Protein AF-A0A7Y3L668-F1 (afdb_monomer_lite)

Foldseek 3Di:
DDDPDPPDPPCPWLVVVVVVCVVLVFDWDADPPPAASTQGPQAREGEHEFEAPDLVRLQVRVVVLCVCAPPPPRHLLRGQWYWYHYPFKIFIFGRLNRSDTDHSVDGPDMDTPVCVVVVSVVSNQHRADACLVCVVVQLLVLQDPQAPDSLLLLLCLLQLSADDWDDDQFWIWGPPVVVVSIDTRGDHPSNSVCSVVPPNSHYHYDDSVSSLVCCLQPNLVSHDVVVCVVALDQRDALQLLVVLCVVCVVLCPPQAEEEEQQCQQNSNPVVRPVHNYAYEHLDPSSQSNNVSVPRDHYDNDDLQAPQEQVVRVHDLPGAYEYEEEWHFDQLPDCVCVPPPDVPDDPDSDHDPQLDDRTRVSSVLFSVVRHVHQKYFYKDFPCCQQVQVNVVSQVRDGPVRPDGSQAFKDWDAKEKEWPCVSVPPPPPDFTAIMMRTMIGGHHDDSVNSQADFHFYWYDDDSHIDTPLKTFHNVLFAACVVPDDQFADDPPDDQAEPLLKKWFHHQFLLCLLPPGDMASDGDRRIHHAYPVCLLVSLVSVLCSVALDGDNHRRNHHHTDDCVCVVDPLSSLLSNLLSLLQPLVHQLSNLPRCSRCCNVVVVLVVLVVVLVVPVPSVLRSVLSNCCNPVVDNSNCSCNVVSNVVSVVSVVSSMDGHDDD

Structure (mmCIF, N/CA/C/O backbone):
data_AF-A0A7Y3L668-F1
#
_entry.id   AF-A0A7Y3L668-F1
#
loop_
_atom_site.group_PDB
_atom_site.id
_atom_site.type_symbol
_atom_site.label_atom_id
_atom_site.label_alt_id
_atom_site.label_comp_id
_atom_site.label_asym_id
_atom_site.label_entity_id
_atom_site.label_seq_id
_atom_site.pdbx_PDB_ins_code
_atom_site.Cartn_x
_atom_site.Cartn_y
_atom_site.Cartn_z
_atom_site.occupancy
_atom_site.B_iso_or_equiv
_atom_site.auth_seq_id
_atom_site.auth_comp_id
_atom_site.auth_asym_id
_atom_site.auth_atom_id
_atom_site.pdbx_PDB_model_num
ATOM 1 N N . MET A 1 1 ? -17.632 62.128 70.986 1.00 40.34 1 MET A N 1
ATOM 2 C CA . MET A 1 1 ? -17.653 62.236 69.511 1.00 40.34 1 MET A CA 1
ATOM 3 C C . MET A 1 1 ? -16.310 61.783 68.943 1.00 40.34 1 MET A C 1
ATOM 5 O O . MET A 1 1 ? -15.386 62.577 68.897 1.00 40.34 1 MET A O 1
ATOM 9 N N . ARG A 1 2 ? -16.194 60.508 68.555 1.00 29.31 2 ARG A N 1
ATOM 10 C CA . ARG A 1 2 ? -15.402 60.001 67.417 1.00 29.31 2 ARG A CA 1
ATOM 11 C C . ARG A 1 2 ? -15.772 58.524 67.267 1.00 29.31 2 ARG A C 1
ATOM 13 O O . ARG A 1 2 ? -15.630 57.752 68.203 1.00 29.31 2 ARG A O 1
ATOM 20 N N . LYS A 1 3 ? -16.411 58.232 66.135 1.00 31.59 3 LYS A N 1
ATOM 21 C CA . LYS A 1 3 ? -17.076 56.979 65.770 1.00 31.59 3 LYS A CA 1
ATOM 22 C C . LYS A 1 3 ? -16.099 55.801 65.829 1.00 31.59 3 LYS A C 1
ATOM 24 O O . LYS A 1 3 ? -15.145 55.782 65.057 1.00 31.59 3 LYS A O 1
ATOM 29 N N . GLU A 1 4 ? -16.393 54.809 66.666 1.00 33.19 4 GLU A N 1
ATOM 30 C CA . GLU A 1 4 ? -15.975 53.429 66.420 1.00 33.19 4 GLU A CA 1
ATOM 31 C C . GLU A 1 4 ? -16.649 52.965 65.128 1.00 33.19 4 GLU A C 1
ATOM 33 O O . GLU A 1 4 ? -17.865 52.780 65.048 1.00 33.19 4 GLU A O 1
ATOM 38 N N . ILE A 1 5 ? -15.848 52.858 64.074 1.00 33.53 5 ILE A N 1
ATOM 39 C CA . ILE A 1 5 ? -16.244 52.198 62.840 1.00 33.53 5 ILE A CA 1
ATOM 40 C C . ILE A 1 5 ? -16.217 50.698 63.139 1.00 33.53 5 ILE A C 1
ATOM 42 O O . ILE A 1 5 ? -15.154 50.132 63.386 1.00 33.53 5 ILE A O 1
ATOM 46 N N . ARG A 1 6 ? -17.400 50.072 63.136 1.00 37.38 6 ARG A N 1
ATOM 47 C CA . ARG A 1 6 ? -17.581 48.616 63.108 1.00 37.38 6 ARG A CA 1
ATOM 48 C C . ARG A 1 6 ? -16.683 48.021 62.021 1.00 37.38 6 ARG A C 1
ATOM 50 O O . ARG A 1 6 ? -16.955 48.202 60.836 1.00 37.38 6 ARG A O 1
ATOM 57 N N . LYS A 1 7 ? -15.645 47.291 62.425 1.00 40.12 7 LYS A N 1
ATOM 58 C CA . LYS A 1 7 ? -14.989 46.300 61.571 1.00 40.12 7 LYS A CA 1
ATOM 59 C C . LYS A 1 7 ? -16.013 45.194 61.312 1.00 40.12 7 LYS A C 1
ATOM 61 O O . LYS A 1 7 ? -16.430 44.502 62.234 1.00 40.12 7 LYS A O 1
ATOM 66 N N . THR A 1 8 ? -16.534 45.145 60.095 1.00 48.59 8 THR A N 1
ATOM 67 C CA . THR A 1 8 ? -17.647 44.281 59.693 1.00 48.59 8 THR A CA 1
ATOM 68 C C . THR A 1 8 ? -17.232 42.815 59.565 1.00 48.59 8 THR A C 1
ATOM 70 O O . THR A 1 8 ? -16.149 42.503 59.084 1.00 48.59 8 THR A O 1
ATOM 73 N N . GLU A 1 9 ? -18.164 41.935 59.926 1.00 45.75 9 GLU A N 1
ATOM 74 C CA . GLU A 1 9 ? -18.163 40.461 59.997 1.00 45.75 9 GLU A CA 1
ATOM 75 C C . GLU A 1 9 ? -17.722 39.687 58.727 1.00 45.75 9 GLU A C 1
ATOM 77 O O . GLU A 1 9 ? -17.740 38.458 58.722 1.00 45.75 9 GLU A O 1
ATOM 82 N N . LEU A 1 10 ? -17.269 40.366 57.665 1.00 45.38 10 LEU A N 1
ATOM 83 C CA . LEU A 1 10 ? -16.658 39.757 56.472 1.00 45.38 10 LEU A CA 1
ATOM 84 C C . LEU A 1 10 ? -15.296 39.090 56.781 1.00 45.38 10 LEU A C 1
ATOM 86 O O . LEU A 1 10 ? -14.802 38.274 56.008 1.00 45.38 10 LEU A O 1
ATOM 90 N N . GLU A 1 11 ? -14.674 39.434 57.912 1.00 54.06 11 GLU A N 1
ATOM 91 C CA . GLU A 1 11 ? -13.307 39.022 58.264 1.00 54.06 11 GLU A CA 1
ATOM 92 C C . GLU A 1 11 ? -13.191 37.573 58.798 1.00 54.06 11 GLU A C 1
ATOM 94 O O . GLU A 1 11 ? -12.081 37.051 58.856 1.00 54.06 11 GLU A O 1
ATOM 99 N N . ALA A 1 12 ? -14.288 36.889 59.161 1.00 62.72 12 ALA A N 1
ATOM 100 C CA . ALA A 1 12 ? -14.212 35.636 59.936 1.00 62.72 12 ALA A CA 1
ATOM 101 C C . ALA A 1 12 ? -13.842 34.371 59.128 1.00 62.72 12 ALA A C 1
ATOM 103 O O . ALA A 1 12 ? -13.099 33.534 59.637 1.00 62.72 12 ALA A O 1
ATOM 104 N N . THR A 1 13 ? -14.315 34.228 57.882 1.00 66.56 13 THR A N 1
ATOM 105 C CA . THR A 1 13 ? -14.017 33.055 57.022 1.00 66.56 13 THR A CA 1
ATOM 106 C C . THR A 1 13 ? -13.084 33.426 55.871 1.00 66.5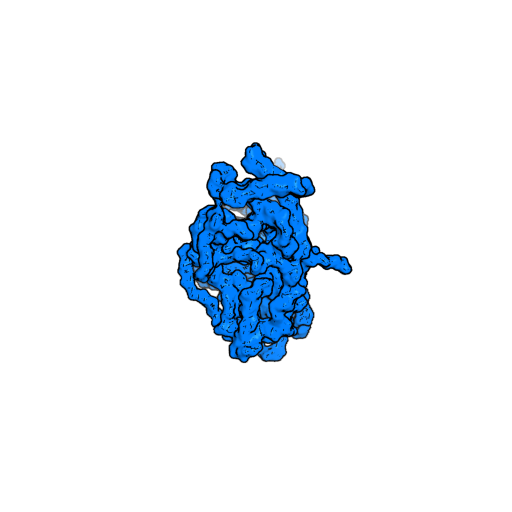6 13 THR A C 1
ATOM 108 O O . THR A 1 13 ? -12.107 32.735 55.597 1.00 66.56 13 THR A O 1
ATOM 111 N N . HIS A 1 14 ? -13.343 34.557 55.224 1.00 82.50 14 HIS A N 1
ATOM 112 C CA . HIS A 1 14 ? -12.657 34.985 54.011 1.00 82.50 14 HIS A CA 1
ATOM 113 C C . HIS A 1 14 ? -11.168 35.322 54.229 1.00 82.50 14 HIS A C 1
ATOM 115 O O . HIS A 1 14 ? -10.299 34.788 53.541 1.00 82.50 14 HIS A O 1
ATOM 121 N N . VAL A 1 15 ? -10.840 36.148 55.233 1.00 82.50 15 VAL A N 1
ATOM 122 C CA . VAL A 1 15 ? -9.448 36.562 55.513 1.00 82.50 15 VAL A CA 1
ATOM 123 C C . VAL A 1 15 ? -8.549 35.379 55.914 1.00 82.50 15 VAL A C 1
ATOM 125 O O . VAL A 1 15 ? -7.454 35.265 55.354 1.00 82.50 15 VAL A O 1
ATOM 128 N N . PRO A 1 16 ? -8.977 34.454 56.801 1.00 86.44 16 PRO A N 1
ATOM 129 C CA . PRO A 1 16 ? -8.192 33.258 57.104 1.00 86.44 16 PRO A CA 1
ATOM 130 C C . PRO A 1 16 ? -7.898 32.380 55.884 1.00 86.44 16 PRO A C 1
ATOM 132 O O . PRO A 1 16 ? -6.815 31.800 55.797 1.00 86.44 16 PRO A O 1
ATOM 135 N N . TRP A 1 17 ? -8.837 32.277 54.939 1.00 87.81 17 TRP A N 1
ATOM 136 C CA . TRP A 1 17 ? -8.641 31.484 53.726 1.00 87.81 17 TRP A CA 1
ATOM 137 C C . TRP A 1 17 ? -7.720 32.163 52.716 1.00 87.81 17 TRP A C 1
ATOM 139 O O . TRP A 1 17 ? -6.848 31.482 52.183 1.00 87.81 17 TRP A O 1
ATOM 149 N N . ALA A 1 18 ? -7.800 33.484 52.545 1.00 88.31 18 ALA A N 1
ATOM 150 C CA . ALA A 1 18 ? -6.839 34.233 51.731 1.00 88.31 18 ALA A CA 1
ATOM 151 C C . ALA A 1 18 ? -5.394 34.017 52.226 1.00 88.31 18 ALA A C 1
ATOM 153 O O . ALA A 1 18 ? -4.536 33.552 51.476 1.00 88.31 18 ALA A O 1
ATOM 154 N N . GLN A 1 19 ? -5.154 34.220 53.529 1.00 89.25 19 GLN A N 1
ATOM 155 C CA . GLN A 1 19 ? -3.843 33.987 54.155 1.00 89.25 19 GLN A CA 1
ATOM 156 C C . GLN A 1 19 ? -3.379 32.533 54.019 1.00 89.25 19 GLN A C 1
ATOM 158 O O . GLN A 1 19 ? -2.182 32.250 53.916 1.00 89.25 19 GLN A O 1
ATOM 163 N N . ARG A 1 20 ? -4.317 31.580 54.044 1.00 87.00 20 ARG A N 1
ATOM 164 C CA . ARG A 1 20 ? -3.990 30.163 53.896 1.00 87.00 20 ARG A CA 1
ATOM 165 C C . ARG A 1 20 ? -3.575 29.823 52.471 1.00 87.00 20 ARG A C 1
ATOM 167 O O . ARG A 1 20 ? -2.590 29.108 52.315 1.00 87.00 20 ARG A O 1
ATOM 174 N N . LEU A 1 21 ? -4.306 30.306 51.468 1.00 88.88 21 LEU A N 1
ATOM 175 C CA . LEU A 1 21 ? -3.970 30.095 50.060 1.00 88.88 21 LEU A CA 1
ATOM 176 C C . LEU A 1 21 ? -2.590 30.687 49.740 1.00 88.88 21 LEU A C 1
ATOM 178 O O . LEU A 1 21 ? -1.770 29.999 49.134 1.00 88.88 21 LEU A O 1
ATOM 182 N N . GLU A 1 22 ? -2.289 31.885 50.255 1.00 90.50 22 GLU A N 1
ATOM 183 C CA . GLU A 1 22 ? -0.957 32.502 50.159 1.00 90.50 22 GLU A CA 1
ATOM 184 C C . GLU A 1 22 ? 0.125 31.637 50.815 1.00 90.50 22 GLU A C 1
ATOM 186 O O . GLU A 1 22 ? 1.122 31.298 50.181 1.00 90.50 22 GLU A O 1
ATOM 191 N N . LYS A 1 23 ? -0.086 31.208 52.068 1.00 91.62 23 LYS A N 1
ATOM 192 C CA . LYS A 1 23 ? 0.866 30.359 52.806 1.00 91.62 23 LYS A CA 1
ATOM 193 C C . LYS A 1 23 ? 1.160 29.035 52.095 1.00 91.62 23 LYS A C 1
ATOM 195 O O . LYS A 1 23 ? 2.248 28.483 52.237 1.00 91.62 23 LYS A O 1
ATOM 200 N N . GLU A 1 24 ? 0.180 28.503 51.378 1.00 89.62 24 GLU A N 1
ATOM 201 C CA . GLU A 1 24 ? 0.265 27.229 50.664 1.00 89.62 24 GLU A CA 1
ATOM 202 C C . GLU A 1 24 ? 0.720 27.385 49.205 1.00 89.62 24 GLU A C 1
ATOM 204 O O . GLU A 1 24 ? 0.751 26.388 48.478 1.00 89.62 24 GLU A O 1
ATOM 209 N N . ASN A 1 25 ? 1.098 28.601 48.786 1.00 88.25 25 ASN A N 1
ATOM 210 C CA . ASN A 1 25 ? 1.493 28.953 47.420 1.00 88.25 25 ASN A CA 1
ATOM 211 C C . ASN A 1 25 ? 0.443 28.571 46.361 1.00 88.25 25 ASN A C 1
ATOM 213 O O . ASN A 1 25 ? 0.792 28.157 45.255 1.00 88.25 25 ASN A O 1
ATOM 217 N N . ILE A 1 26 ? -0.847 28.691 46.685 1.00 86.62 26 ILE A N 1
ATOM 218 C CA . ILE A 1 26 ? -1.928 28.535 45.707 1.00 86.62 26 ILE A CA 1
ATOM 219 C C . ILE A 1 26 ? -2.214 29.923 45.133 1.00 86.62 26 ILE A C 1
ATOM 221 O O . ILE A 1 26 ? -2.653 30.792 45.883 1.00 86.62 26 ILE A O 1
ATOM 225 N N . PRO A 1 27 ? -1.964 30.176 43.839 1.00 86.12 27 PRO A N 1
ATOM 226 C CA . PRO A 1 27 ? -2.181 31.494 43.266 1.00 86.12 27 PRO A CA 1
ATOM 227 C C . PRO A 1 27 ? -3.681 31.724 43.029 1.00 86.12 27 PRO A C 1
ATOM 229 O O . PRO A 1 27 ? -4.381 30.862 42.493 1.00 86.12 27 PRO A O 1
ATOM 232 N N . PHE A 1 28 ? -4.185 32.889 43.432 1.00 90.88 28 PHE A N 1
ATOM 233 C CA . PHE A 1 28 ? -5.591 33.261 43.278 1.00 90.88 28 PHE A CA 1
ATOM 234 C C . PHE A 1 28 ? -5.753 34.751 42.967 1.00 90.88 28 PHE A C 1
ATOM 236 O O . PHE A 1 28 ? -4.825 35.548 43.113 1.00 90.88 28 PHE A O 1
ATOM 243 N N . LYS A 1 29 ? -6.951 35.127 42.527 1.00 89.06 29 LYS A N 1
ATOM 244 C CA . LYS A 1 29 ? -7.398 36.511 42.366 1.00 89.06 29 LYS A CA 1
ATOM 245 C C . LYS A 1 29 ? -8.716 36.717 43.114 1.00 89.06 29 LYS A C 1
ATOM 247 O O . LYS A 1 29 ? -9.490 35.775 43.266 1.00 89.06 29 LYS A O 1
ATOM 252 N N . MET A 1 30 ? -8.957 37.951 43.549 1.00 86.06 30 MET A N 1
ATOM 253 C CA . MET A 1 30 ? -10.147 38.363 44.299 1.00 86.06 30 MET A CA 1
ATOM 254 C C . MET A 1 30 ? -10.753 39.609 43.650 1.00 86.06 30 MET A C 1
ATOM 256 O O . MET A 1 30 ? -10.010 40.460 43.157 1.00 86.06 30 MET A O 1
ATOM 260 N N . TRP A 1 31 ? -12.080 39.745 43.683 1.00 74.44 31 TRP A N 1
ATOM 261 C CA . TRP A 1 31 ? -12.793 40.875 43.057 1.00 74.44 31 TRP A CA 1
ATOM 262 C C . TRP A 1 31 ? -13.761 41.611 43.989 1.00 74.44 31 TRP A C 1
ATOM 264 O O . TRP A 1 31 ? -14.533 42.458 43.534 1.00 74.44 31 TRP A O 1
ATOM 274 N N . GLY A 1 32 ? -13.715 41.332 45.295 1.00 70.44 32 GLY A N 1
ATOM 275 C CA . GLY A 1 32 ? -14.657 41.912 46.253 1.00 70.44 32 GLY A CA 1
ATOM 276 C C . GLY A 1 32 ? -16.108 41.631 45.847 1.00 70.44 32 GLY A C 1
ATOM 277 O O . GLY A 1 32 ? -16.405 40.582 45.289 1.00 70.44 32 GLY A O 1
ATOM 278 N N . SER A 1 33 ? -17.011 42.594 46.049 1.00 66.88 33 SER A N 1
ATOM 279 C CA . SER A 1 33 ? -18.445 42.432 45.747 1.00 66.88 33 SER A CA 1
ATOM 280 C C . SER A 1 33 ? -18.788 42.255 44.258 1.00 66.88 33 SER A C 1
ATOM 282 O O . SER A 1 33 ? -19.947 42.010 43.934 1.00 66.88 33 SER A O 1
ATOM 284 N N . ALA A 1 34 ? -17.817 42.407 43.352 1.00 67.94 34 ALA A N 1
ATOM 285 C CA . ALA A 1 34 ? -18.013 42.364 41.903 1.00 67.94 34 ALA A CA 1
ATOM 286 C C . ALA A 1 34 ? -17.614 41.026 41.247 1.00 67.94 34 ALA A C 1
ATOM 288 O O . ALA A 1 34 ? -17.743 40.891 40.031 1.00 67.94 34 ALA A O 1
ATOM 289 N N . GLY A 1 35 ? -17.126 40.043 42.007 1.00 79.94 35 GLY A N 1
ATOM 290 C CA . GLY A 1 35 ? -16.742 38.729 41.482 1.00 79.94 35 GLY A CA 1
ATOM 291 C C . GLY A 1 35 ? -16.766 37.655 42.569 1.00 79.94 35 GLY A C 1
ATOM 292 O O . GLY A 1 35 ? -17.370 37.890 43.615 1.00 79.94 35 GLY A O 1
ATOM 293 N N . PRO A 1 36 ? -16.209 36.460 42.318 1.00 88.56 36 PRO A N 1
ATOM 294 C CA . PRO A 1 36 ? -16.091 35.440 43.353 1.00 88.56 36 PRO A CA 1
ATOM 295 C C . PRO A 1 36 ? -15.068 35.853 44.416 1.00 88.56 36 PRO A C 1
ATOM 297 O O . PRO A 1 36 ? -14.141 36.624 44.132 1.00 88.56 36 PRO A O 1
ATOM 300 N N . ASP A 1 37 ? -15.209 35.288 45.615 1.00 90.56 37 ASP A N 1
ATOM 301 C CA . ASP A 1 37 ? -14.248 35.496 46.703 1.00 90.56 37 ASP A CA 1
ATOM 302 C C . ASP A 1 37 ? -12.840 35.048 46.291 1.00 90.56 37 ASP A C 1
ATOM 304 O O . ASP A 1 37 ? -11.870 35.784 46.484 1.00 90.56 37 ASP A O 1
ATOM 308 N N . PHE A 1 38 ? -12.728 33.882 45.640 1.00 92.25 38 PHE A N 1
ATOM 309 C CA . PHE A 1 38 ? -11.466 33.405 45.075 1.00 92.25 38 PHE A CA 1
ATOM 310 C C . PHE A 1 38 ? -11.650 32.782 43.686 1.00 92.25 38 PHE A C 1
ATOM 312 O O . PHE A 1 38 ? -12.413 31.834 43.514 1.00 92.25 38 PHE A O 1
ATOM 319 N N . LEU A 1 39 ? -10.872 33.254 42.708 1.00 90.19 39 LEU A N 1
ATOM 320 C CA . LEU A 1 39 ? -10.572 32.514 41.478 1.00 90.19 39 LEU A CA 1
ATOM 321 C C . LEU A 1 39 ? -9.154 31.966 41.583 1.00 90.19 39 LEU A C 1
ATOM 323 O O . LEU A 1 39 ? -8.195 32.741 41.607 1.00 90.19 39 LEU A O 1
ATOM 327 N N . LEU A 1 40 ? -9.006 30.650 41.615 1.00 89.25 40 LEU A N 1
ATOM 328 C CA . LEU A 1 40 ? -7.700 30.008 41.638 1.00 89.25 40 LEU A CA 1
ATOM 329 C C . LEU A 1 40 ? -7.086 30.056 40.239 1.00 89.25 40 LEU A C 1
ATOM 331 O O . LEU A 1 40 ? -7.664 29.554 39.284 1.00 89.25 40 LEU A O 1
ATOM 335 N N . THR A 1 41 ? -5.914 30.662 40.074 1.00 81.88 41 THR A N 1
ATOM 336 C CA . THR A 1 41 ? -5.322 30.863 38.738 1.00 81.88 41 THR A CA 1
ATOM 337 C C . THR A 1 41 ? -4.491 29.676 38.259 1.00 81.88 41 THR A C 1
ATOM 339 O O . THR A 1 41 ? -4.157 29.606 37.081 1.00 81.88 41 THR A O 1
ATOM 342 N N . ASN A 1 42 ? -4.175 28.724 39.141 1.00 73.19 42 ASN A N 1
ATOM 343 C CA . ASN A 1 42 ? -3.493 27.476 38.790 1.00 73.19 42 ASN A CA 1
ATOM 344 C C . ASN A 1 42 ? -4.413 26.455 38.101 1.00 73.19 42 ASN A C 1
ATOM 346 O O . ASN A 1 42 ? -3.915 25.589 37.386 1.00 73.19 42 ASN A O 1
ATOM 350 N N . ASN A 1 43 ? -5.726 26.523 38.333 1.00 74.81 43 ASN A N 1
ATOM 351 C CA . ASN A 1 43 ? -6.694 25.586 37.755 1.00 74.81 43 ASN A CA 1
ATOM 352 C C . ASN A 1 43 ? -8.033 26.230 37.346 1.00 74.81 43 ASN A C 1
ATOM 354 O O . ASN A 1 43 ? -8.910 25.550 36.832 1.00 74.81 43 ASN A O 1
ATOM 358 N N . GLY A 1 44 ? -8.219 27.535 37.520 1.00 81.81 44 GLY A N 1
ATOM 359 C CA . GLY A 1 44 ? -9.455 28.223 37.134 1.00 81.81 44 GLY A CA 1
ATOM 360 C C . GLY A 1 44 ? -10.657 27.904 38.026 1.00 81.81 44 GLY A C 1
ATOM 361 O O . GLY A 1 44 ? -11.777 28.255 37.667 1.00 81.81 44 GLY A O 1
ATOM 362 N N . ALA A 1 45 ? -10.465 27.235 39.168 1.00 88.56 45 ALA A N 1
ATOM 363 C CA . ALA A 1 45 ? -11.558 26.931 40.084 1.00 88.56 45 ALA A CA 1
ATOM 364 C C . ALA A 1 45 ? -12.098 28.190 40.772 1.00 88.56 45 ALA A C 1
ATOM 366 O O . ALA A 1 45 ? -11.343 29.109 41.101 1.00 88.56 45 ALA A O 1
ATOM 367 N N . ILE A 1 46 ? -13.405 28.198 41.037 1.00 92.44 46 ILE A N 1
ATOM 368 C CA . ILE A 1 46 ? -14.107 29.328 41.654 1.00 92.44 46 ILE A CA 1
ATOM 369 C C . ILE A 1 46 ? -14.572 28.933 43.053 1.00 92.44 46 ILE A C 1
ATOM 371 O O . ILE A 1 46 ? -15.251 27.919 43.212 1.00 92.44 46 ILE A O 1
ATOM 375 N N . LEU A 1 47 ? -14.235 29.734 44.063 1.00 93.75 47 LEU A N 1
ATOM 376 C CA . LEU A 1 47 ? -14.624 29.506 45.451 1.00 93.75 47 LEU A CA 1
ATOM 377 C C . LEU A 1 47 ? -15.375 30.715 46.016 1.00 93.75 47 LEU A C 1
ATOM 379 O O . LEU A 1 47 ? -14.981 31.860 45.795 1.00 93.75 47 LEU A O 1
ATOM 383 N N . GLU A 1 48 ? -16.411 30.435 46.801 1.00 93.75 48 GLU A N 1
ATOM 384 C CA . GLU A 1 48 ? -17.198 31.418 47.548 1.00 93.75 48 GLU A CA 1
ATOM 385 C C . GLU A 1 48 ? -17.175 31.060 49.041 1.00 93.75 48 GLU A C 1
ATOM 387 O O . GLU A 1 48 ? -17.267 29.890 49.414 1.00 93.75 48 GLU A O 1
ATOM 392 N N . THR A 1 49 ? -17.061 32.044 49.922 1.00 92.00 49 THR A N 1
ATOM 393 C CA . THR A 1 49 ? -17.079 31.852 51.373 1.00 92.00 49 THR A CA 1
ATOM 394 C C . THR A 1 49 ? -18.410 32.286 51.965 1.00 92.00 49 THR A C 1
ATOM 396 O O . THR A 1 49 ? -19.069 33.212 51.493 1.00 92.00 49 THR A O 1
ATOM 399 N N . LYS A 1 50 ? -18.840 31.602 53.025 1.00 91.12 50 LYS A N 1
ATOM 400 C CA . LYS A 1 50 ? -20.059 31.927 53.764 1.00 91.12 50 LYS A CA 1
ATOM 401 C C . LYS A 1 50 ? -19.799 31.988 55.263 1.00 91.12 50 LYS A C 1
ATOM 403 O O . LYS A 1 50 ? -18.815 31.463 55.786 1.00 91.12 50 LYS A O 1
ATOM 408 N N . ARG A 1 51 ? -20.684 32.715 55.944 1.00 84.56 51 ARG A N 1
ATOM 409 C CA . ARG A 1 51 ? -20.546 33.102 57.357 1.00 84.56 51 ARG A CA 1
ATOM 410 C C . ARG A 1 51 ? -21.085 32.071 58.346 1.00 84.56 51 ARG A C 1
ATOM 412 O O . ARG A 1 51 ? -20.778 32.151 59.527 1.00 84.56 51 ARG A O 1
ATOM 419 N N . ASP A 1 52 ? -21.908 31.147 57.871 1.00 83.88 52 ASP A N 1
ATOM 420 C CA . ASP A 1 52 ? -22.558 30.128 58.680 1.00 83.88 52 ASP A CA 1
ATOM 421 C C . ASP A 1 52 ? -22.656 28.817 57.893 1.00 83.88 52 ASP A C 1
ATOM 423 O O . ASP A 1 52 ? -22.492 28.791 56.671 1.00 83.88 52 ASP A O 1
ATOM 427 N N . ASP A 1 53 ? -22.886 27.726 58.616 1.00 84.69 53 ASP A N 1
ATOM 428 C CA . ASP A 1 53 ? -22.936 26.369 58.069 1.00 84.69 53 ASP A CA 1
ATOM 429 C C . ASP A 1 53 ? -24.351 25.953 57.642 1.00 84.69 53 ASP A C 1
ATOM 431 O O . ASP A 1 53 ? -24.619 24.771 57.417 1.00 84.69 53 ASP A O 1
ATOM 435 N N . SER A 1 54 ? -25.296 26.897 57.556 1.00 88.38 54 SER A N 1
ATOM 436 C CA . SER A 1 54 ? -26.662 26.552 57.181 1.00 88.38 54 SER A CA 1
ATOM 437 C C . SER A 1 54 ? -26.716 26.048 55.739 1.00 88.38 54 SER A C 1
ATOM 439 O O . SER A 1 54 ? -26.063 26.577 54.835 1.00 88.38 54 SER A O 1
ATOM 441 N N . ALA A 1 55 ? -27.585 25.068 55.482 1.00 87.44 55 ALA A N 1
ATOM 442 C CA . ALA A 1 55 ? -27.849 24.598 54.121 1.00 87.44 55 ALA A CA 1
ATOM 443 C C . ALA A 1 55 ? -28.296 25.742 53.186 1.00 87.44 55 ALA A C 1
ATOM 445 O O . ALA A 1 55 ? -28.052 25.702 51.980 1.00 87.44 55 ALA A O 1
ATOM 446 N N . SER A 1 56 ? -28.920 26.789 53.743 1.00 89.94 56 SER A N 1
ATOM 447 C CA . SER A 1 56 ? -29.283 27.999 53.005 1.00 89.94 56 SER A CA 1
ATOM 448 C C . SER A 1 56 ? -28.057 28.802 52.567 1.00 89.94 56 SER A C 1
ATOM 450 O O . SER A 1 56 ? -28.029 29.282 51.436 1.00 89.94 56 SER A O 1
ATOM 452 N N . ALA A 1 57 ? -27.040 28.938 53.421 1.00 88.25 57 ALA A N 1
ATOM 453 C CA . ALA A 1 57 ? -25.807 29.642 53.087 1.00 88.25 57 ALA A CA 1
ATOM 454 C C . ALA A 1 57 ? -25.006 28.902 52.010 1.00 88.25 57 ALA A C 1
ATOM 456 O O . ALA A 1 57 ? -24.596 29.519 51.026 1.00 88.25 57 ALA A O 1
ATOM 457 N N . VAL A 1 58 ? -24.875 27.577 52.135 1.00 90.44 58 VAL A N 1
ATOM 458 C CA . VAL A 1 58 ? -24.221 26.729 51.123 1.00 90.44 58 VAL A CA 1
ATOM 459 C C . VAL A 1 58 ? -24.932 26.848 49.772 1.00 90.44 58 VAL A C 1
ATOM 461 O O . VAL A 1 58 ? -24.296 27.118 48.752 1.00 90.44 58 VAL A O 1
ATOM 464 N N . LYS A 1 59 ? -26.269 26.749 49.771 1.00 93.81 59 LYS A N 1
ATOM 465 C CA . LYS A 1 59 ? -27.094 26.934 48.569 1.00 93.81 59 LYS A CA 1
ATOM 466 C C . LYS A 1 59 ? -26.917 28.324 47.954 1.00 93.81 59 LYS A C 1
ATOM 468 O O . LYS A 1 59 ? -26.829 28.424 46.734 1.00 93.81 59 LYS A O 1
ATOM 473 N N . SER A 1 60 ? -26.869 29.377 48.772 1.00 93.25 60 SER A N 1
ATOM 474 C CA . SER A 1 60 ? -26.649 30.749 48.294 1.00 93.25 60 SER A CA 1
ATOM 475 C C . SER A 1 60 ? -25.304 30.876 47.590 1.00 93.25 60 SER A C 1
ATOM 477 O O . SER A 1 60 ? -25.262 31.353 46.466 1.00 93.25 60 SER A O 1
ATOM 479 N N . GLY A 1 61 ? -24.221 30.375 48.196 1.00 91.94 61 GLY A N 1
ATOM 480 C CA . GLY A 1 61 ? -22.884 30.442 47.594 1.00 91.94 61 GLY A CA 1
ATOM 481 C C . GLY A 1 61 ? -22.799 29.709 46.263 1.00 91.94 61 GLY A C 1
ATOM 482 O O . GLY A 1 61 ? -22.277 30.248 45.294 1.00 91.94 61 GLY A O 1
ATOM 483 N N . PHE A 1 62 ? -23.399 28.524 46.184 1.00 93.69 62 PHE A N 1
ATOM 484 C CA . PHE A 1 62 ? -23.483 27.767 44.941 1.00 93.69 62 PHE A CA 1
ATOM 485 C C . PHE A 1 62 ? -24.213 28.550 43.835 1.00 93.69 62 PHE A C 1
ATOM 487 O O . PHE A 1 62 ? -23.708 28.683 42.721 1.00 93.69 62 PHE A O 1
ATOM 494 N N . LEU A 1 63 ? -25.391 29.105 44.143 1.00 92.94 63 LEU A N 1
ATOM 495 C CA . LEU A 1 63 ? -26.191 29.857 43.170 1.00 92.94 63 LEU A CA 1
ATOM 496 C C . LEU A 1 63 ? -25.538 31.183 42.772 1.00 92.94 63 LEU A C 1
ATOM 498 O O . LEU A 1 63 ? -25.628 31.572 41.611 1.00 92.94 63 LEU A O 1
ATOM 502 N N . GLU A 1 64 ? -24.860 31.858 43.699 1.00 91.56 64 GLU A N 1
ATOM 503 C CA . GLU A 1 64 ? -24.095 33.072 43.414 1.00 91.56 64 GLU A CA 1
ATOM 504 C C . GLU A 1 64 ? -22.957 32.794 42.432 1.00 91.56 64 GLU A C 1
ATOM 506 O O . GLU A 1 64 ? -22.720 33.598 41.532 1.00 91.56 64 GLU A O 1
ATOM 511 N N . ILE A 1 65 ? -22.253 31.664 42.563 1.00 92.38 65 ILE A N 1
ATOM 512 C CA . ILE A 1 65 ? -21.239 31.265 41.581 1.00 92.38 65 ILE A CA 1
ATOM 513 C C . ILE A 1 65 ? -21.902 31.062 40.216 1.00 92.38 65 ILE A C 1
ATOM 515 O O . ILE A 1 65 ? -21.497 31.712 39.258 1.00 92.38 65 ILE A O 1
ATOM 519 N N . LEU A 1 66 ? -22.964 30.253 40.119 1.00 90.81 66 LEU A N 1
ATOM 520 C CA . LEU A 1 66 ? -23.621 29.960 38.835 1.00 90.81 66 LEU A CA 1
ATOM 521 C C . LEU A 1 66 ? -24.254 31.179 38.154 1.00 90.81 66 LEU A C 1
ATOM 523 O O . LEU A 1 66 ? -24.263 31.254 36.923 1.00 90.81 66 LEU A O 1
ATOM 527 N N . ALA A 1 67 ? -24.739 32.152 38.927 1.00 89.69 67 ALA A N 1
ATOM 528 C CA . ALA A 1 67 ? -25.279 33.410 38.412 1.00 89.69 67 ALA A CA 1
ATOM 529 C C . ALA A 1 67 ? -24.254 34.229 37.602 1.00 89.69 67 ALA A C 1
ATOM 531 O O . ALA A 1 67 ? -24.644 35.151 36.890 1.00 89.69 67 ALA A O 1
ATOM 532 N N . ARG A 1 68 ? -22.962 33.882 37.678 1.00 87.06 68 ARG A N 1
ATOM 533 C CA . ARG A 1 68 ? -21.864 34.513 36.930 1.00 87.06 68 ARG A CA 1
ATOM 534 C C . ARG A 1 68 ? -21.594 33.852 35.566 1.00 87.06 68 ARG A C 1
ATOM 536 O O . ARG A 1 68 ? -20.613 34.191 34.910 1.00 87.06 68 ARG A O 1
ATOM 543 N N . SER A 1 69 ? -22.456 32.931 35.127 1.00 86.38 69 SER A N 1
ATOM 544 C CA . SER A 1 69 ? -22.392 32.328 33.786 1.00 86.38 69 SER A CA 1
ATOM 545 C C . SER A 1 69 ? -22.400 33.400 32.689 1.00 86.38 69 SER A C 1
ATOM 547 O O . SER A 1 69 ? -23.271 34.269 32.676 1.00 86.38 69 SER A O 1
ATOM 549 N N . GLY A 1 70 ? -21.463 33.319 31.745 1.00 79.75 70 GLY A N 1
ATOM 550 C CA . GLY A 1 70 ? -21.265 34.285 30.664 1.00 79.75 70 GLY A CA 1
ATOM 551 C C . GLY A 1 70 ? -20.304 35.442 30.972 1.00 79.75 70 GLY A C 1
ATOM 552 O O . GLY A 1 70 ? -20.077 36.267 30.085 1.00 79.75 70 GLY A O 1
ATOM 553 N N . ASP A 1 71 ? -19.727 35.544 32.179 1.00 82.56 71 ASP A N 1
ATOM 554 C CA . ASP A 1 71 ? -18.679 36.540 32.456 1.00 82.56 71 ASP A CA 1
ATOM 555 C C . ASP A 1 71 ? -17.354 36.119 31.804 1.00 82.56 71 ASP A C 1
ATOM 557 O O . ASP A 1 71 ? -16.766 35.098 32.154 1.00 82.56 71 ASP A O 1
ATOM 561 N N . ALA A 1 72 ? -16.833 36.951 30.900 1.00 78.31 72 ALA A N 1
ATOM 562 C CA . ALA A 1 72 ? -15.609 36.677 30.143 1.00 78.31 72 ALA A CA 1
ATOM 563 C C . ALA A 1 72 ? -14.338 36.485 31.001 1.00 78.31 72 ALA A C 1
ATOM 565 O O . ALA A 1 72 ? -13.286 36.134 30.468 1.00 78.31 72 ALA A O 1
ATOM 566 N N . ARG A 1 73 ? -14.386 36.774 32.307 1.00 78.81 73 ARG A N 1
ATOM 567 C CA . ARG A 1 73 ? -13.230 36.699 33.213 1.00 78.81 73 ARG A CA 1
ATOM 568 C C . ARG A 1 73 ? -13.259 35.483 34.137 1.00 78.81 73 ARG A C 1
ATOM 570 O O . ARG A 1 73 ? -12.194 35.098 34.615 1.00 78.81 73 ARG A O 1
ATOM 577 N N . PHE A 1 74 ? -14.438 34.944 34.447 1.00 81.75 74 PHE A N 1
ATOM 578 C CA . PHE A 1 74 ? -14.617 33.873 35.435 1.00 81.75 74 PHE A CA 1
ATOM 579 C C . PHE A 1 74 ? -15.944 33.118 35.246 1.00 81.75 74 PHE A C 1
ATOM 581 O O . PHE A 1 74 ? -16.689 32.921 36.204 1.00 81.75 74 PHE A O 1
ATOM 588 N N . ASP A 1 75 ? -16.246 32.692 34.016 1.00 86.06 75 ASP A N 1
ATOM 589 C CA . ASP A 1 75 ? -17.429 31.873 33.740 1.00 86.06 75 ASP A CA 1
ATOM 590 C C . ASP A 1 75 ? -17.329 30.521 34.482 1.00 86.06 75 ASP A C 1
ATOM 592 O O . ASP A 1 75 ? -16.393 29.751 34.241 1.00 86.06 75 ASP A O 1
ATOM 596 N N . PRO A 1 76 ? -18.284 30.186 35.371 1.00 85.81 76 PRO A N 1
ATOM 597 C CA . PRO A 1 76 ? -18.338 28.878 36.014 1.00 85.81 76 PRO A CA 1
ATOM 598 C C . PRO A 1 76 ? -18.308 27.709 35.030 1.00 85.81 76 PRO A C 1
ATOM 600 O O . PRO A 1 76 ? -17.790 26.653 35.381 1.00 85.81 76 PRO A O 1
ATOM 603 N N . LYS A 1 77 ? -18.816 27.871 33.801 1.00 81.56 77 LYS A N 1
ATOM 604 C CA . LYS A 1 77 ? -18.798 26.811 32.781 1.00 81.56 77 LYS A CA 1
ATOM 605 C C . LYS A 1 77 ? -17.394 26.374 32.384 1.00 81.56 77 LYS A C 1
ATOM 607 O O . LYS A 1 77 ? -17.222 25.217 32.006 1.00 81.56 77 LYS A O 1
ATOM 612 N N . ASP A 1 78 ? -16.421 27.270 32.511 1.00 79.00 78 ASP A N 1
ATOM 613 C CA . ASP A 1 78 ? -15.021 27.015 32.179 1.00 79.00 78 ASP A CA 1
ATOM 614 C C . ASP A 1 78 ? -14.220 26.534 33.401 1.00 79.00 78 ASP A C 1
ATOM 616 O O . ASP A 1 78 ? -13.094 26.049 33.271 1.00 79.00 78 ASP A O 1
ATOM 620 N N . ALA A 1 79 ? -14.793 26.640 34.604 1.00 82.38 79 ALA A N 1
ATOM 621 C CA . ALA A 1 79 ? -14.153 26.185 35.827 1.00 82.38 79 ALA A CA 1
ATOM 622 C C . ALA A 1 79 ? -14.212 24.648 35.927 1.00 82.38 79 ALA A C 1
ATOM 624 O O . ALA A 1 79 ? -15.282 24.063 35.743 1.00 82.38 79 ALA A O 1
ATOM 625 N N . PRO A 1 80 ? -13.112 23.957 36.288 1.00 77.50 80 PRO A N 1
ATOM 626 C CA . PRO A 1 80 ? -13.109 22.497 36.453 1.00 77.50 80 PRO A CA 1
ATOM 627 C C . PRO A 1 80 ? -13.948 22.041 37.655 1.00 77.50 80 PRO A C 1
ATOM 629 O O . PRO A 1 80 ? -14.423 20.907 37.712 1.00 77.50 80 PRO A O 1
ATOM 632 N N . PHE A 1 81 ? -14.101 22.914 38.647 1.00 87.75 81 PHE A N 1
ATOM 633 C CA . PHE A 1 81 ? -14.978 22.741 39.790 1.00 87.75 81 PHE A CA 1
ATOM 634 C C . PHE A 1 81 ? -15.288 24.103 40.413 1.00 87.75 81 PHE A C 1
ATOM 636 O O . PHE A 1 81 ? -14.520 25.062 40.276 1.00 87.75 81 PHE A O 1
ATOM 643 N N . ILE A 1 82 ? -16.394 24.154 41.143 1.00 92.94 82 ILE A N 1
ATOM 644 C CA . ILE A 1 82 ? -16.765 25.276 41.999 1.00 92.94 82 ILE A CA 1
ATOM 645 C C . ILE A 1 82 ? -16.822 24.810 43.449 1.00 92.94 82 ILE A C 1
ATOM 647 O O . ILE A 1 82 ? -17.034 23.624 43.719 1.00 92.94 82 ILE A O 1
ATOM 651 N N . GLY A 1 83 ? -16.631 25.726 44.391 1.00 93.38 83 GLY A N 1
ATOM 652 C CA . GLY A 1 83 ? -16.653 25.383 45.802 1.00 93.38 83 GLY A CA 1
ATOM 653 C C . GLY A 1 83 ? -17.248 26.449 46.701 1.00 93.38 83 GLY A C 1
ATOM 654 O O . GLY A 1 83 ? -17.177 27.641 46.421 1.00 93.38 83 GLY A O 1
ATOM 655 N N . VAL A 1 84 ? -17.820 25.997 47.813 1.00 94.31 84 VAL A N 1
ATOM 656 C CA . VAL A 1 84 ? -18.325 26.865 48.876 1.00 94.31 84 VAL A CA 1
ATOM 657 C C . VAL A 1 84 ? -17.628 26.505 50.177 1.00 94.31 84 VAL A C 1
ATOM 659 O O . VAL A 1 84 ? -17.541 25.335 50.538 1.00 94.31 84 VAL A O 1
ATOM 662 N N . ILE A 1 85 ? -17.123 27.505 50.887 1.00 92.56 85 ILE A N 1
ATOM 663 C CA . ILE A 1 85 ? -16.392 27.337 52.141 1.00 92.56 85 ILE A CA 1
ATOM 664 C C . ILE A 1 85 ? -17.192 27.977 53.271 1.00 92.56 85 ILE A C 1
ATOM 666 O O . ILE A 1 85 ? -17.504 29.165 53.227 1.00 92.56 85 ILE A O 1
ATOM 670 N N . THR A 1 86 ? -17.490 27.208 54.308 1.00 89.75 86 THR A N 1
ATOM 671 C CA . THR A 1 86 ? -18.197 27.656 55.510 1.00 89.75 86 THR A CA 1
ATOM 672 C C . THR A 1 86 ? -17.278 27.547 56.738 1.00 89.75 86 THR A C 1
ATOM 674 O O . THR A 1 86 ? -16.153 27.043 56.621 1.00 89.75 86 THR A O 1
ATOM 677 N N . PRO A 1 87 ? -17.688 28.037 57.924 1.00 87.12 87 PRO A N 1
ATOM 678 C CA . PRO A 1 87 ? -16.863 27.941 59.126 1.00 87.12 87 PRO A CA 1
ATOM 679 C C . PRO A 1 87 ? -16.457 26.512 59.510 1.00 87.12 87 PRO A C 1
ATOM 681 O O . PRO A 1 87 ? -15.340 26.334 59.996 1.00 87.12 87 PRO A O 1
ATOM 684 N N . SER A 1 88 ? -17.313 25.507 59.286 1.00 83.06 88 SER A N 1
ATOM 685 C CA . SER A 1 88 ? -17.033 24.109 59.649 1.00 83.06 88 SER A CA 1
ATOM 686 C C . SER A 1 88 ? -16.906 23.132 58.475 1.00 83.06 88 SER A C 1
ATOM 688 O O . SER A 1 88 ? -16.552 21.975 58.694 1.00 83.06 88 SER A O 1
ATOM 690 N N . SER A 1 89 ? -17.106 23.551 57.223 1.00 87.19 89 SER A N 1
ATOM 691 C CA . SER A 1 89 ? -17.032 22.641 56.070 1.00 87.19 89 SER A CA 1
ATOM 692 C C . SER A 1 89 ? -16.561 23.317 54.780 1.00 87.19 89 SER A C 1
ATOM 694 O O . SER A 1 89 ? -16.622 24.534 54.621 1.00 87.19 89 SER A O 1
ATOM 696 N N . MET A 1 90 ? -16.083 22.513 53.832 1.00 91.06 90 MET A N 1
ATOM 697 C CA . MET A 1 90 ? -15.752 22.931 52.468 1.00 91.06 90 MET A CA 1
ATOM 698 C C . MET A 1 90 ? -16.435 21.991 51.476 1.00 91.06 90 MET A C 1
ATOM 700 O O . MET A 1 90 ? -16.276 20.776 51.552 1.00 91.06 90 MET A O 1
ATOM 704 N N . TYR A 1 91 ? -17.175 22.556 50.533 1.00 91.12 91 TYR A N 1
ATOM 705 C CA . TYR A 1 91 ? -18.023 21.843 49.584 1.00 91.12 91 TYR A CA 1
ATOM 706 C C . TYR A 1 91 ? -17.498 22.052 48.167 1.00 91.12 91 TYR A C 1
ATOM 708 O O . TYR A 1 91 ? -17.159 23.179 47.814 1.00 91.12 91 TYR A O 1
ATOM 716 N N . ILE A 1 92 ? -17.440 20.996 47.358 1.00 90.88 92 ILE A N 1
ATOM 717 C CA . ILE A 1 92 ? -16.974 21.023 45.967 1.00 90.88 92 ILE A CA 1
ATOM 718 C C . ILE A 1 92 ? -18.018 20.383 45.055 1.00 90.88 92 ILE A C 1
ATOM 720 O O . ILE A 1 92 ? -18.485 19.275 45.321 1.00 90.88 92 ILE A O 1
ATOM 724 N N . TRP A 1 93 ? -18.287 21.045 43.932 1.00 90.50 93 TRP A N 1
ATOM 725 C CA . TRP A 1 93 ? -19.029 20.507 42.797 1.00 90.50 93 TRP A CA 1
ATOM 726 C C . TRP A 1 93 ? -18.129 20.508 41.572 1.00 90.50 93 TRP A C 1
ATOM 728 O O . TRP A 1 93 ? -17.568 21.541 41.204 1.00 90.50 93 TRP A O 1
ATOM 738 N N . LYS A 1 94 ? -17.967 19.351 40.946 1.00 84.38 94 LYS A N 1
ATOM 739 C CA . LYS A 1 94 ? -17.124 19.180 39.767 1.00 84.38 94 LYS A CA 1
ATOM 740 C C . LYS A 1 94 ? -17.914 19.524 38.515 1.00 84.38 94 LYS A C 1
ATOM 742 O O . LYS A 1 94 ? -19.092 19.201 38.408 1.00 84.38 94 LYS A O 1
ATOM 747 N N . ASN A 1 95 ? -17.236 20.152 37.566 1.00 78.88 95 ASN A N 1
ATOM 748 C CA . ASN A 1 95 ? -17.757 20.314 36.222 1.00 78.88 95 ASN A CA 1
ATOM 749 C C . ASN A 1 95 ? -17.514 19.010 35.464 1.00 78.88 95 ASN A C 1
ATOM 751 O O . ASN A 1 95 ? -16.393 18.498 35.445 1.00 78.88 95 ASN A O 1
ATOM 755 N N . ASP A 1 96 ? -18.549 18.464 34.840 1.00 65.38 96 ASP A N 1
ATOM 756 C CA . ASP A 1 96 ? -18.434 17.266 34.007 1.00 65.38 96 ASP A CA 1
ATOM 757 C C . ASP A 1 96 ? -17.993 17.576 32.565 1.00 65.38 96 ASP A C 1
ATOM 759 O O . ASP A 1 96 ? -18.026 16.701 31.703 1.00 65.38 96 ASP A O 1
ATOM 763 N N . GLY A 1 97 ? -17.564 18.815 32.306 1.00 60.25 97 GLY A N 1
ATOM 764 C CA . GLY A 1 97 ? -17.144 19.299 30.993 1.00 60.25 97 GLY A CA 1
ATOM 765 C C . GLY A 1 97 ? -18.296 19.838 30.145 1.00 60.25 97 GLY A C 1
ATOM 766 O O . GLY A 1 97 ? -18.055 20.345 29.052 1.00 60.25 97 GLY A O 1
ATOM 767 N N . THR A 1 98 ? -19.539 19.772 30.636 1.00 63.25 98 THR A N 1
ATOM 768 C CA . THR A 1 98 ? -20.715 20.341 29.957 1.00 63.25 98 THR A CA 1
ATOM 769 C C . THR A 1 98 ? -21.070 21.747 30.448 1.00 63.25 98 THR A C 1
ATOM 771 O O . THR A 1 98 ? -22.052 22.333 29.986 1.00 63.25 98 THR A O 1
ATOM 774 N N . GLY A 1 99 ? -20.317 22.281 31.416 1.00 66.12 99 GLY A N 1
ATOM 775 C CA . GLY A 1 99 ? -20.630 23.538 32.093 1.00 66.12 99 GLY A CA 1
ATOM 776 C C . GLY A 1 99 ? -21.812 23.433 33.061 1.00 66.12 99 GLY A C 1
ATOM 777 O O . GLY A 1 99 ? -22.339 24.459 33.492 1.00 66.12 99 GLY A O 1
ATOM 778 N N . HIS A 1 100 ? -22.248 22.212 33.390 1.00 76.06 100 HIS A N 1
ATOM 779 C CA . HIS A 1 100 ? -23.300 21.952 34.365 1.00 76.06 100 HIS A CA 1
ATOM 780 C C . HIS A 1 100 ? -22.691 21.459 35.676 1.00 76.06 100 HIS A C 1
ATOM 782 O O . HIS A 1 100 ? -21.833 20.580 35.705 1.00 76.06 100 HIS A O 1
ATOM 788 N N . PHE A 1 101 ? -23.194 22.014 36.772 1.00 80.31 101 PHE A N 1
ATOM 789 C CA . PHE A 1 101 ? -22.890 21.579 38.128 1.00 80.31 101 PHE A CA 1
ATOM 790 C C . PHE A 1 101 ? -24.156 20.960 38.714 1.00 80.31 101 PHE A C 1
ATOM 792 O O . PHE A 1 101 ? -25.261 21.367 38.351 1.00 80.31 101 PHE A O 1
ATOM 799 N N . GLY A 1 102 ? -23.999 19.947 39.568 1.00 79.50 102 GLY A N 1
ATOM 800 C CA . GLY A 1 102 ? -25.114 19.210 40.165 1.00 79.50 102 GLY A CA 1
ATOM 801 C C . GLY A 1 102 ? -26.029 20.062 41.056 1.00 79.50 102 GLY A C 1
ATOM 802 O O . GLY A 1 102 ? -26.126 21.280 40.949 1.00 79.50 102 GLY A O 1
ATOM 803 N N . SER A 1 103 ? -26.742 19.420 41.976 1.00 83.88 103 SER A N 1
ATOM 804 C CA . SER A 1 103 ? -27.629 20.152 42.884 1.00 83.88 103 SER A CA 1
ATOM 805 C C . SER A 1 103 ? -26.844 20.830 44.023 1.00 83.88 103 SER A C 1
ATOM 807 O O . SER A 1 103 ? -25.950 20.196 44.590 1.00 83.88 103 SER A O 1
ATOM 809 N N . PRO A 1 104 ? -27.221 22.048 44.470 1.00 85.44 104 PRO A N 1
ATOM 810 C CA . PRO A 1 104 ? -26.630 22.686 45.652 1.00 85.44 104 PRO A CA 1
ATOM 811 C C . PRO A 1 104 ? -26.778 21.869 46.946 1.00 85.44 104 PRO A C 1
ATOM 813 O O . PRO A 1 104 ? -26.089 22.146 47.920 1.00 85.44 104 PRO A O 1
ATOM 816 N N . GLN A 1 105 ? -27.685 20.886 46.991 1.00 82.81 105 GLN A N 1
ATOM 817 C CA . GLN A 1 105 ? -27.847 19.982 48.138 1.00 82.81 105 GLN A CA 1
ATOM 818 C C . GLN A 1 105 ? -26.966 18.723 48.058 1.00 82.81 105 GLN A C 1
ATOM 820 O O . GLN A 1 105 ? -26.928 17.956 49.014 1.00 82.81 105 GLN A O 1
ATOM 825 N N . ALA A 1 106 ? -26.291 18.492 46.931 1.00 83.69 106 ALA A N 1
ATOM 826 C CA . ALA A 1 106 ? -25.522 17.282 46.659 1.00 83.69 106 ALA A CA 1
ATOM 827 C C . ALA A 1 106 ? -24.120 17.645 46.128 1.00 83.69 106 ALA A C 1
ATOM 829 O O . ALA A 1 106 ? -23.892 17.567 44.920 1.00 83.69 106 ALA A O 1
ATOM 830 N N . PRO A 1 107 ? -23.198 18.096 47.000 1.00 84.56 107 PRO A N 1
ATOM 831 C CA . PRO A 1 107 ? -21.797 18.301 46.635 1.00 84.56 107 PRO A CA 1
ATOM 832 C C . PRO A 1 107 ? -21.143 16.976 46.224 1.00 84.56 107 PRO A C 1
ATOM 834 O O . PRO A 1 107 ? -21.395 15.936 46.832 1.00 84.56 107 PRO A O 1
ATOM 837 N N . ASP A 1 108 ? -20.263 17.018 45.225 1.00 76.50 108 ASP A N 1
ATOM 838 C CA . ASP A 1 108 ? -19.477 15.851 44.803 1.00 76.50 108 ASP A CA 1
ATOM 839 C C . ASP A 1 108 ? -18.434 15.462 45.854 1.00 76.50 108 ASP A C 1
ATOM 841 O O . ASP A 1 108 ? -18.067 14.292 45.980 1.00 76.50 108 ASP A O 1
ATOM 845 N N . ILE A 1 109 ? -17.912 16.455 46.582 1.00 81.00 109 ILE A N 1
ATOM 846 C CA . ILE A 1 109 ? -16.991 16.255 47.700 1.00 81.00 109 ILE A CA 1
ATOM 847 C C . ILE A 1 109 ? -17.328 17.256 48.805 1.00 81.00 109 ILE A C 1
ATOM 849 O O . ILE A 1 109 ? -17.486 18.448 48.544 1.00 81.00 109 ILE A O 1
ATOM 853 N N . GLN A 1 110 ? -17.371 16.778 50.044 1.00 86.44 110 GLN A N 1
ATOM 854 C CA . GLN A 1 110 ? -17.422 17.609 51.240 1.00 86.44 110 GLN A CA 1
ATOM 855 C C . GLN A 1 110 ? -16.232 17.257 52.133 1.00 86.44 110 GLN A C 1
ATOM 857 O O . GLN A 1 110 ? -15.957 16.082 52.359 1.00 86.44 110 GLN A O 1
ATOM 862 N N . PHE A 1 111 ? -15.543 18.281 52.621 1.00 77.56 111 PHE A N 1
ATOM 863 C CA . PHE A 1 111 ? -14.467 18.176 53.597 1.00 77.56 111 PHE A CA 1
ATOM 864 C C . PHE A 1 111 ? -14.899 18.850 54.894 1.00 77.56 111 PHE A C 1
ATOM 866 O O . PHE A 1 111 ? -15.464 19.949 54.866 1.00 77.56 111 PHE A O 1
ATOM 873 N N . ASP A 1 112 ? -14.572 18.242 56.026 1.00 83.00 112 ASP A N 1
ATOM 874 C CA . ASP A 1 112 ? -14.681 18.908 57.321 1.00 83.00 112 ASP A CA 1
ATOM 875 C C . ASP A 1 112 ? -13.562 19.953 57.478 1.00 83.00 112 ASP A C 1
ATOM 877 O O . ASP A 1 112 ? -12.470 19.835 56.913 1.00 83.00 112 ASP A O 1
ATOM 881 N N . ILE A 1 113 ? -13.792 20.997 58.269 1.00 78.31 113 ILE A N 1
ATOM 882 C CA . ILE A 1 113 ? -12.790 22.036 58.538 1.00 78.31 113 ILE A CA 1
ATOM 883 C C . ILE A 1 113 ? -11.498 21.503 59.182 1.00 78.31 113 ILE A C 1
ATOM 885 O O . ILE A 1 113 ? -10.437 22.122 59.052 1.00 78.31 113 ILE A O 1
ATOM 889 N N . SER A 1 114 ? -11.547 20.357 59.857 1.00 74.31 114 SER A N 1
ATOM 890 C CA . SER A 1 114 ? -10.375 19.630 60.355 1.00 74.31 114 SER A CA 1
ATOM 891 C C . SER A 1 114 ? -9.533 19.011 59.228 1.00 74.31 114 SER A C 1
ATOM 893 O O . SER A 1 114 ? -8.322 18.839 59.379 1.00 74.31 114 SER A O 1
ATOM 895 N N . GLU A 1 115 ? -10.115 18.788 58.048 1.00 75.62 115 GLU A N 1
ATOM 896 C CA . GLU A 1 115 ? -9.477 18.198 56.864 1.00 75.62 115 GLU A CA 1
ATOM 897 C C . GLU A 1 115 ? -8.853 19.241 55.923 1.00 75.62 115 GLU A C 1
ATOM 899 O O . GLU A 1 115 ? -8.458 18.925 54.799 1.00 75.62 115 GLU A O 1
ATOM 904 N N . LYS A 1 116 ? -8.672 20.485 56.390 1.00 79.06 116 LYS A N 1
ATOM 905 C CA . LYS A 1 116 ? -8.064 21.609 55.645 1.00 79.06 116 LYS A CA 1
ATOM 906 C C . LYS A 1 116 ? -6.849 21.241 54.797 1.00 79.06 116 LYS A C 1
ATOM 908 O O . LYS A 1 116 ? -6.694 21.753 53.693 1.00 79.06 116 LYS A O 1
ATOM 913 N N . LYS A 1 117 ? -5.962 20.380 55.305 1.00 79.00 117 LYS A N 1
ATOM 914 C CA . LYS A 1 117 ? -4.760 19.956 54.571 1.00 79.00 117 LYS A CA 1
ATOM 915 C C . LYS A 1 117 ? -5.113 19.169 53.303 1.00 79.00 117 LYS A C 1
ATOM 917 O O . LYS A 1 117 ? -4.493 19.386 52.270 1.00 79.00 117 LYS A O 1
ATOM 922 N N . GLN A 1 118 ? -6.109 18.288 53.375 1.00 72.44 118 GLN A N 1
ATOM 923 C CA . GLN A 1 118 ? -6.575 17.498 52.234 1.00 72.44 118 GLN A CA 1
ATOM 924 C C . GLN A 1 118 ? -7.279 18.382 51.202 1.00 72.44 118 GLN A C 1
ATOM 926 O O . GLN A 1 118 ? -7.047 18.230 50.005 1.00 72.44 118 GLN A O 1
ATOM 931 N N . PHE A 1 119 ? -8.067 19.353 51.669 1.00 80.31 119 PHE A N 1
ATOM 932 C CA . PHE A 1 119 ? -8.700 20.341 50.801 1.00 80.31 119 PHE A CA 1
ATOM 933 C C . PHE A 1 119 ? -7.669 21.192 50.047 1.00 80.31 119 PHE A C 1
ATOM 935 O O . PHE A 1 119 ? -7.741 21.324 48.833 1.00 80.31 119 PHE A O 1
ATOM 942 N N . VAL A 1 120 ? -6.643 21.704 50.730 1.00 84.56 120 VAL A N 1
ATOM 943 C CA . VAL A 1 120 ? -5.551 22.462 50.092 1.00 84.56 120 VAL A CA 1
ATOM 944 C C . VAL A 1 120 ? -4.805 21.618 49.052 1.00 84.56 120 VAL A C 1
ATOM 946 O O . VAL A 1 120 ? -4.532 22.101 47.956 1.00 84.56 120 VAL A O 1
ATOM 949 N N . GLU A 1 121 ? -4.498 20.355 49.354 1.00 80.25 121 GLU A N 1
ATOM 950 C CA . GLU A 1 121 ? -3.899 19.431 48.377 1.00 80.25 121 GLU A CA 1
ATOM 951 C C . GLU A 1 121 ? -4.818 19.184 47.171 1.00 80.25 121 GLU A C 1
ATOM 953 O O . GLU A 1 121 ? -4.346 19.048 46.043 1.00 80.25 121 GLU A O 1
ATOM 958 N N . TYR A 1 122 ? -6.136 19.172 47.379 1.00 80.44 122 TYR A N 1
ATOM 959 C CA . TYR A 1 122 ? -7.110 19.103 46.293 1.00 80.44 122 TYR A CA 1
ATOM 960 C C . TYR A 1 122 ? -7.055 20.354 45.401 1.00 80.44 122 TYR A C 1
ATOM 962 O O . TYR A 1 122 ? -6.990 20.225 44.180 1.00 80.44 122 TYR A O 1
ATOM 970 N N . LEU A 1 123 ? -6.985 21.552 45.991 1.00 82.19 123 LEU A N 1
ATOM 971 C CA . LEU A 1 123 ? -6.890 22.822 45.257 1.00 82.19 123 LEU A CA 1
ATOM 972 C C . LEU A 1 123 ? -5.580 22.986 44.464 1.00 82.19 123 LEU A C 1
ATOM 974 O O . LEU A 1 123 ? -5.540 23.747 43.499 1.00 82.19 123 LEU A O 1
ATOM 978 N N . LYS A 1 124 ? -4.505 22.280 44.839 1.00 79.75 124 LYS A N 1
ATOM 979 C CA . LYS A 1 124 ? -3.216 22.298 44.119 1.00 79.75 124 LYS A CA 1
ATOM 980 C C . LYS A 1 124 ? -3.229 21.485 42.820 1.00 79.75 124 LYS A C 1
ATOM 982 O O . LYS A 1 124 ? -2.284 21.588 42.039 1.00 79.75 124 LYS A O 1
ATOM 987 N N . ARG A 1 125 ? -4.266 20.678 42.570 1.00 71.31 125 ARG A N 1
ATOM 988 C CA . ARG A 1 125 ? -4.340 19.830 41.372 1.00 71.31 125 ARG A CA 1
ATOM 989 C C . ARG A 1 125 ? -4.520 20.695 40.113 1.00 71.31 125 ARG A C 1
ATOM 991 O O . ARG A 1 125 ? -5.389 21.571 40.121 1.00 71.31 125 ARG A O 1
ATOM 998 N N . PRO A 1 126 ? -3.729 20.472 39.046 1.00 63.06 126 PRO A N 1
ATOM 999 C CA . PRO A 1 126 ? -3.968 21.109 37.755 1.00 63.06 126 PRO A CA 1
ATOM 1000 C C . PRO A 1 126 ? -5.300 20.628 37.169 1.00 63.06 126 PRO A C 1
ATOM 1002 O O . PRO A 1 126 ? -5.718 19.495 37.423 1.00 63.06 126 PRO A O 1
ATOM 1005 N N . SER A 1 127 ? -5.958 21.478 36.381 1.00 63.50 127 SER A N 1
ATOM 1006 C CA . SER A 1 127 ? -7.158 21.076 35.640 1.00 63.50 127 SER A CA 1
ATOM 1007 C C . SER A 1 127 ? -6.820 19.961 34.655 1.00 63.50 127 SER A C 1
ATOM 1009 O O . SER A 1 127 ? -5.786 20.050 33.984 1.00 63.50 127 SER A O 1
ATOM 1011 N N . PRO A 1 128 ? -7.659 18.918 34.546 1.00 67.38 128 PRO A N 1
ATOM 1012 C CA . PRO A 1 128 ? -7.468 17.912 33.519 1.00 67.38 128 PRO A CA 1
ATOM 1013 C C . PRO A 1 128 ? -7.601 18.562 32.135 1.00 67.38 128 PRO A C 1
ATOM 1015 O O . PRO A 1 128 ? -8.543 19.305 31.871 1.00 67.38 128 PRO A O 1
ATOM 1018 N N . LEU A 1 129 ? -6.639 18.283 31.261 1.00 76.31 129 LEU A N 1
ATOM 1019 C CA . LEU A 1 129 ? -6.651 18.648 29.850 1.00 76.31 129 LEU A CA 1
ATOM 1020 C C . LEU A 1 129 ? -7.759 17.879 29.116 1.00 76.31 129 LEU A C 1
ATOM 1022 O O . LEU A 1 129 ? -8.083 16.744 29.475 1.00 76.31 129 LEU A O 1
ATOM 1026 N N . ILE A 1 130 ? -8.311 18.459 28.052 1.00 80.12 130 ILE A N 1
ATOM 1027 C CA . ILE A 1 130 ? -9.262 17.754 27.185 1.00 80.12 130 ILE A CA 1
ATOM 1028 C C . ILE A 1 130 ? -8.485 16.780 26.296 1.00 80.12 130 ILE A C 1
ATOM 1030 O O . ILE A 1 130 ? -7.691 17.196 25.457 1.00 80.12 130 ILE A O 1
ATOM 1034 N N . LEU A 1 131 ? -8.694 15.478 26.487 1.00 84.19 131 LEU A N 1
ATOM 1035 C CA . LEU A 1 131 ? -7.960 14.415 25.801 1.00 84.19 131 LEU A CA 1
ATOM 1036 C C . LEU A 1 131 ? -8.038 14.543 24.283 1.00 84.19 131 LEU A C 1
ATOM 1038 O O . LEU A 1 131 ? -7.031 14.351 23.611 1.00 84.19 131 LEU A O 1
ATOM 1042 N N . ASP A 1 132 ? -9.223 14.863 23.774 1.00 85.19 132 ASP A N 1
ATOM 1043 C CA . ASP A 1 132 ? -9.563 15.011 22.362 1.00 85.19 132 ASP A CA 1
ATOM 1044 C C . ASP A 1 132 ? -8.545 15.888 21.618 1.00 85.19 132 ASP A C 1
ATOM 1046 O O . ASP A 1 132 ? -8.077 15.530 20.538 1.00 85.19 132 ASP A O 1
ATOM 1050 N N . ASP A 1 133 ? -8.131 16.990 22.250 1.00 82.31 133 ASP A N 1
ATOM 1051 C CA . ASP A 1 133 ? -7.223 17.988 21.680 1.00 82.31 133 ASP A CA 1
ATOM 1052 C C . ASP A 1 133 ? -5.738 17.554 21.774 1.00 82.31 133 ASP A C 1
ATOM 1054 O O . ASP A 1 133 ? -4.850 18.196 21.212 1.00 82.31 133 ASP A O 1
ATOM 1058 N N . HIS A 1 134 ? -5.456 16.437 22.459 1.00 85.06 134 HIS A N 1
ATOM 1059 C CA . HIS A 1 134 ? -4.115 15.925 22.770 1.00 85.06 134 HIS A CA 1
ATOM 1060 C C . HIS A 1 134 ? -3.901 14.448 22.381 1.00 85.06 134 HIS A C 1
ATOM 1062 O O . HIS A 1 134 ? -2.902 13.837 22.774 1.00 85.06 134 HIS A O 1
ATOM 1068 N N . LEU A 1 135 ? -4.807 13.849 21.600 1.00 88.12 135 LEU A N 1
ATOM 1069 C CA . LEU A 1 135 ? -4.777 12.416 21.282 1.00 88.12 135 LEU A CA 1
ATOM 1070 C C . LEU A 1 135 ? -3.470 11.964 20.614 1.00 88.12 135 LEU A C 1
ATOM 1072 O O . LEU A 1 135 ? -2.938 10.913 20.970 1.00 88.12 135 LEU A O 1
ATOM 1076 N N . ASP A 1 136 ? -2.917 12.749 19.686 1.00 85.38 136 ASP A N 1
ATOM 1077 C CA . ASP A 1 136 ? -1.650 12.414 19.018 1.00 85.38 136 ASP A CA 1
ATOM 1078 C C . ASP A 1 136 ? -0.481 12.330 20.018 1.00 85.38 136 ASP A C 1
ATOM 1080 O O . ASP A 1 136 ? 0.344 11.415 19.942 1.00 85.38 136 ASP A O 1
ATOM 1084 N N . ASP A 1 137 ? -0.420 13.245 20.987 1.00 86.69 137 ASP A N 1
ATOM 1085 C CA . ASP A 1 137 ? 0.640 13.275 21.999 1.00 86.69 137 ASP A CA 1
ATOM 1086 C C . ASP A 1 137 ? 0.476 12.156 23.026 1.00 86.69 137 ASP A C 1
ATOM 1088 O O . ASP A 1 137 ? 1.457 11.510 23.407 1.00 86.69 137 ASP A O 1
ATOM 1092 N N . VAL A 1 138 ? -0.763 11.850 23.415 1.00 89.81 138 VAL A N 1
ATOM 1093 C CA . VAL A 1 138 ? -1.065 10.718 24.297 1.00 89.81 138 VAL A CA 1
ATOM 1094 C C . VAL A 1 138 ? -0.718 9.390 23.626 1.00 89.81 138 VAL A C 1
ATOM 1096 O O . VAL A 1 138 ? -0.103 8.531 24.257 1.00 89.81 138 VAL A O 1
ATOM 1099 N N . LEU A 1 139 ? -1.021 9.217 22.337 1.00 88.44 139 LEU A N 1
ATOM 1100 C CA . LEU A 1 139 ? -0.629 8.013 21.601 1.00 88.44 139 LEU A CA 1
ATOM 1101 C C . LEU A 1 139 ? 0.896 7.885 21.487 1.00 88.44 139 LEU A C 1
ATOM 1103 O O . LEU A 1 139 ? 1.429 6.797 21.713 1.00 88.44 139 LEU A O 1
ATOM 1107 N N . ARG A 1 140 ? 1.624 8.981 21.224 1.00 86.88 140 ARG A N 1
ATOM 1108 C CA . ARG A 1 140 ? 3.101 8.983 21.265 1.00 86.88 140 ARG A CA 1
ATOM 1109 C C . ARG A 1 140 ? 3.635 8.591 22.640 1.00 86.88 140 ARG A C 1
ATOM 1111 O O . ARG A 1 140 ? 4.597 7.831 22.714 1.00 86.88 140 ARG A O 1
ATOM 1118 N N . LEU A 1 141 ? 3.018 9.078 23.714 1.00 88.81 141 LEU A N 1
ATOM 1119 C CA . LEU A 1 141 ? 3.406 8.761 25.088 1.00 88.81 141 LEU A CA 1
ATOM 1120 C C . LEU A 1 141 ? 3.186 7.277 25.415 1.00 88.81 141 LEU A C 1
ATOM 1122 O O . LEU A 1 141 ? 4.081 6.629 25.958 1.00 88.81 141 LEU A O 1
ATOM 1126 N N . ILE A 1 142 ? 2.027 6.727 25.044 1.00 89.38 142 ILE A N 1
ATOM 1127 C CA . ILE A 1 142 ? 1.672 5.317 25.262 1.00 89.38 142 ILE A CA 1
ATOM 1128 C C . ILE A 1 142 ? 2.584 4.371 24.469 1.00 89.38 142 ILE A C 1
ATOM 1130 O O . ILE A 1 142 ? 2.897 3.278 24.935 1.00 89.38 142 ILE A O 1
ATOM 1134 N N . TYR A 1 143 ? 3.033 4.771 23.281 1.00 80.81 143 TYR A N 1
ATOM 1135 C CA . TYR A 1 143 ? 3.937 3.957 22.465 1.00 80.81 143 TYR A CA 1
ATOM 1136 C C . TYR A 1 143 ? 5.422 4.262 22.651 1.00 80.81 143 TYR A C 1
ATOM 1138 O O . TYR A 1 143 ? 6.275 3.552 22.108 1.00 80.81 143 TYR A O 1
ATOM 1146 N N . GLY A 1 144 ? 5.740 5.288 23.435 1.00 78.94 144 GLY A N 1
ATOM 1147 C CA . GLY A 1 144 ? 7.095 5.596 23.849 1.00 78.94 144 GLY A CA 1
ATOM 1148 C C . GLY A 1 144 ? 7.659 4.530 24.788 1.00 78.94 144 GLY A C 1
ATOM 1149 O O . GLY A 1 144 ? 6.935 3.758 25.412 1.00 78.94 144 GLY A O 1
ATOM 1150 N N . GLN A 1 145 ? 8.984 4.523 24.950 1.00 75.88 145 GLN A N 1
ATOM 1151 C CA . GLN A 1 145 ? 9.681 3.556 25.814 1.00 75.88 145 GLN A CA 1
ATOM 1152 C C . GLN A 1 145 ? 9.290 3.638 27.302 1.00 75.88 145 GLN A C 1
ATOM 1154 O O . GLN A 1 145 ? 9.669 2.772 28.083 1.00 75.88 145 GLN A O 1
ATOM 1159 N N . GLN A 1 146 ? 8.561 4.681 27.704 1.00 82.06 146 GLN A N 1
ATOM 1160 C CA . GLN A 1 146 ? 8.186 4.936 29.093 1.00 82.06 146 GLN A CA 1
ATOM 1161 C C . GLN A 1 146 ? 6.892 4.231 29.521 1.00 82.06 146 GLN A C 1
ATOM 1163 O O . GLN A 1 146 ? 6.641 4.148 30.722 1.00 82.06 146 GLN A O 1
ATOM 1168 N N . CYS A 1 147 ? 6.072 3.741 28.583 1.00 88.06 147 CYS A N 1
ATOM 1169 C CA . CYS A 1 147 ? 4.823 3.053 28.905 1.00 88.06 147 CYS A CA 1
ATOM 1170 C C . CYS A 1 147 ? 5.076 1.556 29.167 1.00 88.06 147 CYS A C 1
ATOM 1172 O O . CYS A 1 147 ? 5.499 0.850 28.247 1.00 88.06 147 CYS A O 1
ATOM 1174 N N . PRO A 1 148 ? 4.811 1.040 30.385 1.00 90.56 148 PRO A N 1
ATOM 1175 C CA . PRO A 1 148 ? 5.068 -0.367 30.707 1.00 90.56 148 PRO A CA 1
ATOM 1176 C C . PRO A 1 148 ? 4.123 -1.338 29.987 1.00 90.56 148 PRO A C 1
ATOM 1178 O O . PRO A 1 148 ? 4.533 -2.435 29.618 1.00 90.56 148 PRO A O 1
ATOM 1181 N N . ASP A 1 149 ? 2.873 -0.922 29.765 1.00 90.31 149 ASP A N 1
ATOM 1182 C CA . ASP A 1 149 ? 1.848 -1.703 29.071 1.00 90.31 149 ASP A CA 1
ATOM 1183 C C . ASP A 1 149 ? 0.984 -0.785 28.197 1.00 90.31 149 ASP A C 1
ATOM 1185 O O . ASP A 1 149 ? 0.056 -0.115 28.662 1.00 90.31 149 ASP A O 1
ATOM 1189 N N . SER A 1 150 ? 1.299 -0.765 26.902 1.00 89.38 150 SER A N 1
ATOM 1190 C CA . SER A 1 150 ? 0.607 0.085 25.937 1.00 89.38 150 SER A CA 1
ATOM 1191 C C . SER A 1 150 ? -0.844 -0.335 25.691 1.00 89.38 150 SER A C 1
ATOM 1193 O O . SER A 1 150 ? -1.671 0.513 25.359 1.00 89.38 150 SER A O 1
ATOM 1195 N N . LEU A 1 151 ? -1.168 -1.631 25.821 1.00 88.44 151 LEU A N 1
ATOM 1196 C CA . LEU A 1 151 ? -2.534 -2.109 25.600 1.00 88.44 151 LEU A CA 1
ATOM 1197 C C . LEU A 1 151 ? -3.425 -1.659 26.754 1.00 88.44 151 LEU A C 1
ATOM 1199 O O . LEU A 1 151 ? -4.461 -1.045 26.514 1.00 88.44 151 LEU A O 1
ATOM 1203 N N . ALA A 1 152 ? -3.006 -1.905 27.997 1.00 91.50 152 ALA A N 1
ATOM 1204 C CA . ALA A 1 152 ? -3.780 -1.493 29.162 1.00 91.50 152 ALA A CA 1
ATOM 1205 C C . ALA A 1 152 ? -3.979 0.031 29.205 1.00 91.50 152 ALA A C 1
ATOM 1207 O O . ALA A 1 152 ? -5.078 0.504 29.503 1.00 91.50 152 ALA A O 1
ATOM 1208 N N . ALA A 1 153 ? -2.950 0.803 28.839 1.00 92.19 153 ALA A N 1
ATOM 1209 C CA . ALA A 1 153 ? -3.045 2.254 28.729 1.00 92.19 153 ALA A CA 1
ATOM 1210 C C . ALA A 1 153 ? -4.069 2.702 27.669 1.00 92.19 153 ALA A C 1
ATOM 1212 O O . ALA A 1 153 ? -4.896 3.569 27.953 1.00 92.19 153 ALA A O 1
ATOM 1213 N N . LEU A 1 154 ? -4.076 2.082 26.483 1.00 90.62 154 LEU A N 1
ATOM 1214 C CA . LEU A 1 154 ? -5.071 2.362 25.441 1.00 90.62 154 LEU A CA 1
ATOM 1215 C C . LEU A 1 154 ? -6.495 1.992 25.857 1.00 90.62 154 LEU A C 1
ATOM 1217 O O . LEU A 1 154 ? -7.422 2.765 25.619 1.00 90.62 154 LEU A O 1
ATOM 1221 N N . LEU A 1 155 ? -6.680 0.833 26.490 1.00 92.00 155 LEU A N 1
ATOM 1222 C CA . LEU A 1 155 ? -7.987 0.430 27.010 1.00 92.00 155 LEU A CA 1
ATOM 1223 C C . LEU A 1 155 ? -8.488 1.439 28.055 1.00 92.00 155 LEU A C 1
ATOM 1225 O O . LEU A 1 155 ? -9.676 1.758 28.076 1.00 92.00 155 LEU A O 1
ATOM 1229 N N . CYS A 1 156 ? -7.590 1.989 28.882 1.00 91.62 156 CYS A N 1
ATOM 1230 C CA . CYS A 1 156 ? -7.940 3.038 29.839 1.00 91.62 156 CYS A CA 1
ATOM 1231 C C . CYS A 1 156 ? -8.339 4.331 29.127 1.00 91.62 156 CYS A C 1
ATOM 1233 O O . CYS A 1 156 ? -9.350 4.919 29.494 1.00 91.62 156 CYS A O 1
ATOM 1235 N N . VAL A 1 157 ? -7.615 4.737 28.076 1.00 91.75 157 VAL A N 1
ATOM 1236 C CA . VAL A 1 157 ? -7.988 5.890 27.238 1.00 91.75 157 VAL A CA 1
ATOM 1237 C C . VAL A 1 157 ? -9.401 5.738 26.671 1.00 91.75 157 VAL A C 1
ATOM 1239 O O . VAL A 1 157 ? -10.206 6.659 26.781 1.00 91.75 157 VAL A O 1
ATOM 1242 N N . LEU A 1 158 ? -9.745 4.556 26.152 1.00 91.25 158 LEU A N 1
ATOM 1243 C CA . LEU A 1 158 ? -11.088 4.250 25.643 1.00 91.25 158 LEU A CA 1
ATOM 1244 C C . LEU A 1 158 ? -12.180 4.259 26.730 1.00 91.25 158 LEU A C 1
ATOM 1246 O O . LEU A 1 158 ? -13.363 4.257 26.405 1.00 91.25 158 LEU A O 1
ATOM 1250 N N . ASN A 1 159 ? -11.822 4.274 28.012 1.00 91.06 159 ASN A N 1
ATOM 1251 C CA . ASN A 1 159 ? -12.772 4.299 29.125 1.00 91.06 159 ASN A CA 1
ATOM 1252 C C . ASN A 1 159 ? -12.707 5.587 29.959 1.00 91.06 159 ASN A C 1
ATOM 1254 O O . ASN A 1 159 ? -13.489 5.723 30.897 1.00 91.06 159 ASN A O 1
ATOM 1258 N N . LEU A 1 160 ? -11.844 6.552 29.614 1.00 87.69 160 LEU A N 1
ATOM 1259 C CA . LEU A 1 160 ? -11.648 7.792 30.381 1.00 87.69 160 LEU A CA 1
ATOM 1260 C C . LEU A 1 160 ? -12.917 8.649 30.524 1.00 87.69 160 LEU A C 1
ATOM 1262 O O . LEU A 1 160 ? -13.035 9.393 31.489 1.00 87.69 160 LEU A O 1
ATOM 1266 N N . HIS A 1 161 ? -13.880 8.519 29.610 1.00 83.50 161 HIS A N 1
ATOM 1267 C CA . HIS A 1 161 ? -15.178 9.202 29.681 1.00 83.50 161 HIS A CA 1
ATOM 1268 C C . HIS A 1 161 ? -16.082 8.703 30.831 1.00 83.50 161 HIS A C 1
ATOM 1270 O O . HIS A 1 161 ? -17.131 9.289 31.101 1.00 83.50 161 HIS A O 1
ATOM 1276 N N . LYS A 1 162 ? -15.732 7.595 31.500 1.00 80.94 162 LYS A N 1
ATOM 1277 C CA . LYS A 1 162 ? -16.534 7.006 32.583 1.00 80.94 162 LYS A CA 1
ATOM 1278 C C . LYS A 1 162 ? -16.276 7.718 33.920 1.00 80.94 162 LYS A C 1
ATOM 1280 O O . LYS A 1 162 ? -15.137 7.905 34.331 1.00 80.94 162 LYS A O 1
ATOM 1285 N N . LYS A 1 163 ? -17.360 8.060 34.632 1.00 59.38 163 LYS A N 1
ATOM 1286 C CA . LYS A 1 163 ? -17.385 9.033 35.750 1.00 59.38 163 LYS A CA 1
ATOM 1287 C C . LYS A 1 163 ? -16.652 8.617 37.033 1.00 59.38 163 LYS A C 1
ATOM 1289 O O . LYS A 1 163 ? -16.205 9.480 37.784 1.00 59.38 163 LYS A O 1
ATOM 1294 N N . THR A 1 164 ? -16.545 7.322 37.322 1.00 62.78 164 THR A N 1
ATOM 1295 C CA . THR A 1 164 ? -15.909 6.816 38.550 1.00 62.78 164 THR A CA 1
ATOM 1296 C C . THR A 1 164 ? -14.791 5.842 38.208 1.00 62.78 164 THR A C 1
ATOM 1298 O O . THR A 1 164 ? -14.984 4.933 37.405 1.00 62.78 164 THR A O 1
ATOM 1301 N N . VAL A 1 165 ? -13.614 6.028 38.811 1.00 76.75 165 VAL A N 1
ATOM 1302 C CA . VAL A 1 165 ? -12.438 5.181 38.573 1.00 76.75 165 VAL A CA 1
ATOM 1303 C C . VAL A 1 165 ? -11.824 4.767 39.904 1.00 76.75 165 VAL A C 1
ATOM 1305 O O . VAL A 1 165 ? -11.500 5.615 40.733 1.00 76.75 165 VAL A O 1
ATOM 1308 N N . VAL A 1 166 ? -11.646 3.463 40.108 1.00 74.94 166 VAL A N 1
ATOM 1309 C CA . VAL A 1 166 ? -10.992 2.891 41.290 1.00 74.94 166 VAL A CA 1
ATOM 1310 C C . VAL A 1 166 ? -9.777 2.091 40.848 1.00 74.94 166 VAL A C 1
ATOM 1312 O O . VAL A 1 166 ? -9.879 1.158 40.054 1.00 74.94 166 VAL A O 1
ATOM 1315 N N . ALA A 1 167 ? -8.609 2.440 41.379 1.00 75.19 167 ALA A N 1
ATOM 1316 C CA . ALA A 1 167 ? -7.380 1.701 41.137 1.00 75.19 167 ALA A CA 1
ATOM 1317 C C . ALA A 1 167 ? -7.140 0.690 42.266 1.00 75.19 167 ALA A C 1
ATOM 1319 O O . ALA A 1 167 ? -6.935 1.065 43.419 1.00 75.19 167 ALA A O 1
ATOM 1320 N N . THR A 1 168 ? -7.128 -0.597 41.930 1.00 78.56 168 THR A N 1
ATOM 1321 C CA . THR A 1 168 ? -6.817 -1.693 42.860 1.00 78.56 168 THR A CA 1
ATOM 1322 C C . THR A 1 168 ? -5.370 -2.164 42.678 1.00 78.56 168 THR A C 1
ATOM 1324 O O . THR A 1 168 ? -4.585 -1.574 41.932 1.00 78.56 168 THR A O 1
ATOM 1327 N N . ASN A 1 169 ? -4.961 -3.229 43.372 1.00 73.81 169 ASN A N 1
ATOM 1328 C CA . ASN A 1 169 ? -3.642 -3.828 43.150 1.00 73.81 169 ASN A CA 1
ATOM 1329 C C . ASN A 1 169 ? -3.521 -4.575 41.816 1.00 73.81 169 ASN A C 1
ATOM 1331 O O . ASN A 1 169 ? -2.400 -4.703 41.338 1.00 73.81 169 ASN A O 1
ATOM 1335 N N . ALA A 1 170 ? -4.636 -5.011 41.223 1.00 82.00 170 ALA A N 1
ATOM 1336 C CA . ALA A 1 170 ? -4.642 -5.854 40.027 1.00 82.00 170 ALA A CA 1
ATOM 1337 C C . ALA A 1 170 ? -5.317 -5.211 38.803 1.00 82.00 170 ALA A C 1
ATOM 1339 O O . ALA A 1 170 ? -5.178 -5.723 37.695 1.00 82.00 170 ALA A O 1
ATOM 1340 N N . ALA A 1 171 ? -6.072 -4.122 38.983 1.00 88.81 171 ALA A N 1
ATOM 1341 C CA . ALA A 1 171 ? -6.857 -3.521 37.909 1.00 88.81 171 ALA A CA 1
ATOM 1342 C C . ALA A 1 171 ? -7.156 -2.034 38.137 1.00 88.81 171 ALA A C 1
ATOM 1344 O O . ALA A 1 171 ? -7.199 -1.563 39.278 1.00 88.81 171 ALA A O 1
ATOM 1345 N N . ILE A 1 172 ? -7.448 -1.327 37.047 1.00 86.44 172 ILE A N 1
ATOM 1346 C CA . ILE A 1 172 ? -8.144 -0.036 37.049 1.00 86.44 172 ILE A CA 1
ATOM 1347 C C . ILE A 1 172 ? -9.600 -0.304 36.667 1.00 86.44 172 ILE A C 1
ATOM 1349 O O . ILE A 1 172 ? -9.870 -0.862 35.605 1.00 86.44 172 ILE A O 1
ATOM 1353 N N . VAL A 1 173 ? -10.530 0.052 37.549 1.00 85.44 173 VAL A N 1
ATOM 1354 C CA . VAL A 1 173 ? -11.962 -0.233 37.405 1.00 85.44 173 VAL A CA 1
ATOM 1355 C C . VAL A 1 173 ? -12.708 1.058 37.116 1.00 85.44 173 VAL A C 1
ATOM 1357 O O . VAL A 1 173 ? -12.722 1.962 37.946 1.00 85.44 173 VAL A O 1
ATOM 1360 N N . PHE A 1 174 ? -13.339 1.129 35.952 1.00 85.75 174 PHE A N 1
ATOM 1361 C CA . PHE A 1 174 ? -14.198 2.227 35.532 1.00 85.75 174 PHE A CA 1
ATOM 1362 C C . PHE A 1 174 ? -15.663 1.880 35.816 1.00 85.75 174 PHE A C 1
ATOM 1364 O O . PHE A 1 174 ? -16.103 0.776 35.510 1.00 85.75 174 PHE A O 1
ATOM 1371 N N . SER A 1 175 ? -16.430 2.832 36.350 1.00 84.19 175 SER A N 1
ATOM 1372 C CA . SER A 1 175 ? -17.832 2.666 36.773 1.00 84.19 175 SER A CA 1
ATOM 1373 C C . SER A 1 175 ? -18.083 1.490 37.739 1.00 84.19 175 SER A C 1
ATOM 1375 O O . SER A 1 175 ? -18.980 0.688 37.471 1.00 84.19 175 SER A O 1
ATOM 1377 N N . PRO A 1 176 ? -17.321 1.350 38.848 1.00 77.25 176 PRO A N 1
ATOM 1378 C CA . PRO A 1 176 ? -17.533 0.278 39.825 1.00 77.25 176 PRO A CA 1
ATOM 1379 C C . PRO A 1 176 ? -18.969 0.274 40.370 1.00 77.25 176 PRO A C 1
ATOM 1381 O O . PRO A 1 176 ? -19.511 1.323 40.718 1.00 77.25 176 PRO A O 1
ATOM 1384 N N . GLY A 1 177 ? -19.582 -0.908 40.442 1.00 76.94 177 GLY A N 1
ATOM 1385 C CA . GLY A 1 177 ? -20.982 -1.111 40.822 1.00 76.94 177 GLY A CA 1
ATOM 1386 C C . GLY A 1 177 ? -21.993 -0.803 39.710 1.00 76.94 177 GLY A C 1
ATOM 1387 O O . GLY A 1 177 ? -23.195 -0.919 39.932 1.00 76.94 177 GLY A O 1
ATOM 1388 N N . GLY A 1 178 ? -21.537 -0.429 38.509 1.00 74.12 178 GLY A N 1
ATOM 1389 C CA . GLY A 1 178 ? -22.374 -0.003 37.381 1.00 74.12 178 GLY A CA 1
ATOM 1390 C C . GLY A 1 178 ? -22.976 -1.130 36.530 1.00 74.12 178 GLY A C 1
ATOM 1391 O O . GLY A 1 178 ? -23.460 -0.860 35.429 1.00 74.12 178 GLY A O 1
ATOM 1392 N N . GLY A 1 179 ? -22.917 -2.387 36.981 1.00 81.56 179 GLY A N 1
ATOM 1393 C CA . GLY A 1 179 ? -23.412 -3.546 36.229 1.00 81.56 179 GLY A CA 1
ATOM 1394 C C . GLY A 1 179 ? -22.700 -3.704 34.881 1.00 81.56 179 GLY A C 1
ATOM 1395 O O . GLY A 1 179 ? -21.478 -3.789 34.834 1.00 81.56 179 GLY A O 1
ATOM 1396 N N . ALA A 1 180 ? -23.451 -3.695 33.774 1.00 74.75 180 ALA A N 1
ATOM 1397 C CA . ALA A 1 180 ? -22.903 -3.833 32.417 1.00 74.75 180 ALA A CA 1
ATOM 1398 C C . ALA A 1 180 ? -21.960 -2.687 31.986 1.00 74.75 180 ALA A C 1
ATOM 1400 O O . ALA A 1 180 ? -21.201 -2.847 31.033 1.00 74.75 180 ALA A O 1
ATOM 1401 N N . ASN A 1 181 ? -21.992 -1.541 32.678 1.00 77.06 181 ASN A N 1
ATOM 1402 C CA . ASN A 1 181 ? -21.109 -0.404 32.397 1.00 77.06 181 ASN A CA 1
ATOM 1403 C C . ASN A 1 181 ? -19.769 -0.477 33.147 1.00 77.06 181 ASN A C 1
ATOM 1405 O O . ASN A 1 181 ? -18.833 0.255 32.791 1.00 77.06 181 ASN A O 1
ATOM 1409 N N . GLU A 1 182 ? -19.667 -1.347 34.160 1.00 86.06 182 GLU A N 1
ATOM 1410 C CA . GLU A 1 182 ? -18.425 -1.582 34.889 1.00 86.06 182 GLU A CA 1
ATOM 1411 C C . GLU A 1 182 ? -17.381 -2.200 33.955 1.00 86.06 182 GLU A C 1
ATOM 1413 O O . GLU A 1 182 ? -17.644 -3.166 33.236 1.00 86.06 182 GLU A O 1
ATOM 1418 N N . ARG A 1 183 ? -16.169 -1.645 33.962 1.00 90.56 183 ARG A N 1
ATOM 1419 C CA . ARG A 1 183 ? -15.056 -2.176 33.179 1.00 90.56 183 ARG A CA 1
ATOM 1420 C C . ARG A 1 183 ? -13.779 -2.209 34.001 1.00 90.56 183 ARG A C 1
ATOM 1422 O O . ARG A 1 183 ? -13.227 -1.164 34.328 1.00 90.56 183 ARG A O 1
ATOM 1429 N N . ALA A 1 184 ? -13.289 -3.411 34.286 1.00 90.75 184 ALA A N 1
ATOM 1430 C CA . ALA A 1 184 ? -11.996 -3.629 34.922 1.00 90.75 184 ALA A CA 1
ATOM 1431 C C . ALA A 1 184 ? -10.915 -3.914 33.870 1.00 90.75 184 ALA A C 1
ATOM 1433 O O . ALA A 1 184 ? -11.041 -4.852 33.082 1.00 90.75 184 ALA A O 1
ATOM 1434 N N . ILE A 1 185 ? -9.848 -3.115 33.878 1.00 92.31 185 ILE A N 1
ATOM 1435 C CA . ILE A 1 185 ? -8.675 -3.284 33.016 1.00 92.31 185 ILE A CA 1
ATOM 1436 C C . ILE A 1 185 ? -7.525 -3.821 33.875 1.00 92.31 185 ILE A C 1
ATOM 1438 O O . ILE A 1 185 ? -7.059 -3.096 34.762 1.00 92.31 185 ILE A O 1
ATOM 1442 N N . PRO A 1 186 ? -7.078 -5.072 33.652 1.00 92.56 186 PRO A N 1
ATOM 1443 C CA . PRO A 1 186 ? -5.963 -5.655 34.389 1.00 92.56 186 PRO A CA 1
ATOM 1444 C C . PRO A 1 186 ? -4.675 -4.863 34.169 1.00 92.56 186 PRO A C 1
ATOM 1446 O O . PRO A 1 186 ? -4.348 -4.516 33.036 1.00 92.56 186 PRO A O 1
ATOM 1449 N N . VAL A 1 187 ? -3.942 -4.588 35.247 1.00 90.88 187 VAL A N 1
ATOM 1450 C CA . VAL A 1 187 ? -2.663 -3.867 35.204 1.00 90.88 187 VAL A CA 1
ATOM 1451 C C . VAL A 1 187 ? -1.712 -4.379 36.277 1.00 90.88 187 VAL A C 1
ATOM 1453 O O . VAL A 1 187 ? -2.125 -4.693 37.395 1.00 90.88 187 VAL A O 1
ATOM 1456 N N . ASP A 1 188 ? -0.417 -4.390 35.966 1.00 91.12 188 ASP A N 1
ATOM 1457 C CA . ASP A 1 188 ? 0.615 -4.525 36.989 1.00 91.12 188 ASP A CA 1
ATOM 1458 C C . ASP A 1 188 ? 0.868 -3.190 37.723 1.00 91.12 188 ASP A C 1
ATOM 1460 O O . ASP A 1 188 ? 0.312 -2.134 37.400 1.00 91.12 188 ASP A O 1
ATOM 1464 N N . LYS A 1 189 ? 1.734 -3.220 38.742 1.00 85.25 189 LYS A N 1
ATOM 1465 C CA . LYS A 1 189 ? 2.052 -2.036 39.552 1.00 85.25 189 LYS A CA 1
ATOM 1466 C C . LYS A 1 189 ? 2.692 -0.904 38.735 1.00 85.25 189 LYS A C 1
ATOM 1468 O O . LYS A 1 189 ? 2.417 0.262 39.018 1.00 85.25 189 LYS A O 1
ATOM 1473 N N . ALA A 1 190 ? 3.549 -1.223 37.766 1.00 88.69 190 ALA A N 1
ATOM 1474 C CA . ALA A 1 190 ? 4.253 -0.227 36.964 1.00 88.69 190 ALA A CA 1
ATOM 1475 C C . ALA A 1 190 ? 3.294 0.452 35.977 1.00 88.69 190 ALA A C 1
ATOM 1477 O O . ALA A 1 190 ? 3.216 1.683 35.953 1.00 88.69 190 ALA A O 1
ATOM 1478 N N . ALA A 1 191 ? 2.513 -0.338 35.238 1.00 89.25 191 ALA A N 1
ATOM 1479 C CA . ALA A 1 191 ? 1.484 0.133 34.319 1.00 89.25 191 ALA A CA 1
ATOM 1480 C C . ALA A 1 191 ? 0.429 0.972 35.048 1.00 89.25 191 ALA A C 1
ATOM 1482 O O . ALA A 1 191 ? 0.103 2.070 34.603 1.00 89.25 191 ALA A O 1
ATOM 1483 N N . LYS A 1 192 ? -0.035 0.527 36.222 1.00 87.00 192 LYS A N 1
ATOM 1484 C CA . LYS A 1 192 ? -0.983 1.282 37.052 1.00 87.00 192 LYS A CA 1
ATOM 1485 C C . LYS A 1 192 ? -0.463 2.671 37.415 1.00 87.00 192 LYS A C 1
ATOM 1487 O O . LYS A 1 192 ? -1.169 3.660 37.235 1.00 87.00 192 LYS A O 1
ATOM 1492 N N . ASN A 1 193 ? 0.766 2.750 37.927 1.00 84.25 193 ASN A N 1
ATOM 1493 C CA . ASN A 1 193 ? 1.366 4.022 38.331 1.00 84.25 193 ASN A CA 1
ATOM 1494 C C . ASN A 1 193 ? 1.532 4.968 37.138 1.00 84.25 193 ASN A C 1
ATOM 1496 O O . ASN A 1 193 ? 1.270 6.163 37.266 1.00 84.25 193 ASN A O 1
ATOM 1500 N N . PHE A 1 194 ? 1.935 4.429 35.985 1.00 90.50 194 PHE A N 1
ATOM 1501 C CA . PHE A 1 194 ? 2.010 5.181 34.740 1.00 90.50 194 PHE A CA 1
ATOM 1502 C C . PHE A 1 194 ? 0.632 5.715 34.329 1.00 90.50 194 PHE A C 1
ATOM 1504 O O . PHE A 1 194 ? 0.484 6.919 34.157 1.00 90.50 194 PHE A O 1
ATOM 1511 N N . ILE A 1 195 ? -0.388 4.857 34.239 1.00 86.62 195 ILE A N 1
ATOM 1512 C CA . ILE A 1 195 ? -1.734 5.231 33.779 1.00 86.62 195 ILE A CA 1
ATOM 1513 C C . ILE A 1 195 ? -2.369 6.273 34.703 1.00 86.62 195 ILE A C 1
ATOM 1515 O O . ILE A 1 195 ? -2.925 7.257 34.222 1.00 86.62 195 ILE A O 1
ATOM 1519 N N . ILE A 1 196 ? -2.258 6.110 36.024 1.00 80.94 196 ILE A N 1
ATOM 1520 C CA . ILE A 1 196 ? -2.783 7.099 36.976 1.00 80.94 196 ILE A CA 1
ATOM 1521 C C . ILE A 1 196 ? -2.106 8.456 36.763 1.00 80.94 196 ILE A C 1
ATOM 1523 O O . ILE A 1 196 ? -2.781 9.477 36.652 1.00 80.94 196 ILE A O 1
ATOM 1527 N N . ARG A 1 197 ? -0.771 8.471 36.700 1.00 81.94 197 ARG A N 1
ATOM 1528 C CA . ARG A 1 197 ? 0.014 9.709 36.650 1.00 81.94 197 ARG A CA 1
ATOM 1529 C C . ARG A 1 197 ? -0.091 10.424 35.307 1.00 81.94 197 ARG A C 1
ATOM 1531 O O . ARG A 1 197 ? -0.173 11.647 35.280 1.00 81.94 197 ARG A O 1
ATOM 1538 N N . GLU A 1 198 ? -0.021 9.675 34.215 1.00 87.38 198 GLU A N 1
ATOM 1539 C CA . GLU A 1 198 ? 0.079 10.222 32.865 1.00 87.38 198 GLU A CA 1
ATOM 1540 C C . GLU A 1 198 ? -1.268 10.363 32.167 1.00 87.38 198 GLU A C 1
ATOM 1542 O O . GLU A 1 198 ? -1.371 11.187 31.267 1.00 87.38 198 GLU A O 1
ATOM 1547 N N . LEU A 1 199 ? -2.286 9.591 32.562 1.00 87.31 199 LEU A N 1
ATOM 1548 C CA . LEU A 1 199 ? -3.585 9.575 31.888 1.00 87.31 199 LEU A CA 1
ATOM 1549 C C . LEU A 1 199 ? -4.700 10.065 32.819 1.00 87.31 199 LEU A C 1
ATOM 1551 O O . LEU A 1 199 ? -5.205 11.168 32.632 1.00 87.31 199 LEU A O 1
ATOM 1555 N N . LEU A 1 200 ? -5.040 9.295 33.860 1.00 81.62 200 LEU A N 1
ATOM 1556 C CA . LEU A 1 200 ? -6.227 9.551 34.694 1.00 81.62 200 LEU A CA 1
ATOM 1557 C C . LEU A 1 200 ? -6.181 10.901 35.428 1.00 81.62 200 LEU A C 1
ATOM 1559 O O . LEU A 1 200 ? -7.199 11.571 35.544 1.00 81.62 200 LEU A O 1
ATOM 1563 N N . ASN A 1 201 ? -5.012 11.308 35.930 1.00 76.25 201 ASN A N 1
ATOM 1564 C CA . ASN A 1 201 ? -4.868 12.573 36.660 1.00 76.25 201 ASN A CA 1
ATOM 1565 C C . ASN A 1 201 ? -4.707 13.794 35.744 1.00 76.25 201 ASN A C 1
ATOM 1567 O O . ASN A 1 201 ? -4.726 14.918 36.241 1.00 76.25 201 ASN A O 1
ATOM 1571 N N . LYS A 1 202 ? -4.475 13.583 34.444 1.00 76.62 202 LYS A N 1
ATOM 1572 C CA . LYS A 1 202 ? -4.126 14.650 33.500 1.00 76.62 202 LYS A CA 1
ATOM 1573 C C . LYS A 1 202 ? -5.209 14.944 32.484 1.00 76.62 202 LYS A C 1
ATOM 1575 O O . LYS A 1 202 ? -5.213 16.059 31.986 1.00 76.62 202 LYS A O 1
ATOM 1580 N N . TYR A 1 203 ? -6.075 13.987 32.163 1.00 81.94 203 TYR A N 1
ATOM 1581 C CA . TYR A 1 203 ? -6.995 14.119 31.039 1.00 81.94 203 TYR A CA 1
ATOM 1582 C C . TYR A 1 203 ? -8.442 13.797 31.409 1.00 81.94 203 TYR A C 1
ATOM 1584 O O . TYR A 1 203 ? -8.710 12.903 32.209 1.00 81.94 203 TYR A O 1
ATOM 1592 N N . THR A 1 204 ? -9.367 14.500 30.762 1.00 81.00 204 THR A N 1
ATOM 1593 C CA . THR A 1 204 ? -10.802 14.195 30.703 1.00 81.00 204 THR A CA 1
ATOM 1594 C C . THR A 1 204 ? -11.243 14.088 29.239 1.00 81.00 204 THR A C 1
ATOM 1596 O O . THR A 1 204 ? -10.541 14.575 28.358 1.00 81.00 204 THR A O 1
ATOM 1599 N N . VAL A 1 205 ? -12.371 13.438 28.951 1.00 82.19 205 VAL A N 1
ATOM 1600 C CA . VAL A 1 205 ? -12.870 13.231 27.576 1.00 82.19 205 VAL A CA 1
ATOM 1601 C C . VAL A 1 205 ? -14.086 14.114 27.327 1.00 82.19 205 VAL A C 1
ATOM 1603 O O . VAL A 1 205 ? -15.028 14.074 28.116 1.00 82.19 205 VAL A O 1
ATOM 1606 N N . ARG A 1 206 ? -14.079 14.868 26.221 1.00 81.81 206 ARG A N 1
ATOM 1607 C CA . ARG A 1 206 ? -15.225 15.676 25.774 1.00 81.81 206 ARG A CA 1
ATOM 1608 C C . ARG A 1 206 ? -16.129 14.870 24.842 1.00 81.81 206 ARG A C 1
ATOM 1610 O O . ARG A 1 206 ? -17.326 14.771 25.094 1.00 81.81 206 ARG A O 1
ATOM 1617 N N . ASP A 1 207 ? -15.559 14.261 23.808 1.00 80.81 207 ASP A N 1
ATOM 1618 C CA . ASP A 1 207 ? -16.255 13.422 22.836 1.00 80.81 207 ASP A CA 1
ATOM 1619 C C . ASP A 1 207 ? -15.591 12.042 22.729 1.00 80.81 207 ASP A C 1
ATOM 1621 O O . ASP A 1 207 ? -14.547 11.829 22.109 1.00 80.81 207 ASP A O 1
ATOM 1625 N N . HIS A 1 208 ? -16.252 11.046 23.316 1.00 86.50 208 HIS A N 1
ATOM 1626 C CA . HIS A 1 208 ? -15.781 9.664 23.279 1.00 86.50 208 HIS A CA 1
ATOM 1627 C C . HIS A 1 208 ? -15.785 9.054 21.865 1.00 86.50 208 HIS A C 1
ATOM 1629 O O . HIS A 1 208 ? -14.973 8.174 21.558 1.00 86.50 208 HIS A O 1
ATOM 1635 N N . ASN A 1 209 ? -16.670 9.513 20.977 1.00 85.12 209 ASN A N 1
ATOM 1636 C CA . ASN A 1 209 ? -16.701 9.028 19.599 1.00 85.12 209 ASN A CA 1
ATOM 1637 C C . ASN A 1 209 ? -15.482 9.519 18.822 1.00 85.12 209 ASN A C 1
ATOM 1639 O O . ASN A 1 209 ? -14.916 8.747 18.044 1.00 85.12 209 ASN A O 1
ATOM 1643 N N . GLU A 1 210 ? -15.032 10.745 19.085 1.00 84.81 210 GLU A N 1
ATOM 1644 C CA . GLU A 1 210 ? -13.810 11.281 18.493 1.00 84.81 210 GLU A CA 1
ATOM 1645 C C . GLU A 1 210 ? -12.575 10.500 18.953 1.00 84.81 210 GLU A C 1
ATOM 1647 O O . GLU A 1 210 ? -11.775 10.071 18.121 1.00 84.81 210 GLU A O 1
ATOM 1652 N N . VAL A 1 211 ? -12.473 10.181 20.250 1.00 87.75 211 VAL A N 1
ATOM 1653 C CA . VAL A 1 211 ? -11.401 9.317 20.783 1.00 87.75 211 VAL A CA 1
ATOM 1654 C C . VAL A 1 211 ? -11.383 7.956 20.075 1.00 87.75 211 VAL A C 1
ATOM 1656 O O . VAL A 1 211 ? -10.330 7.499 19.615 1.00 87.75 211 VAL A O 1
ATOM 1659 N N . ARG A 1 212 ? -12.546 7.303 19.934 1.00 87.00 212 ARG A N 1
ATOM 1660 C CA . ARG A 1 212 ? -12.673 6.015 19.225 1.00 87.00 212 ARG A CA 1
ATOM 1661 C C . ARG A 1 212 ? -12.257 6.124 17.760 1.00 87.00 212 ARG A C 1
ATOM 1663 O O . ARG A 1 212 ? -11.485 5.285 17.288 1.00 87.00 212 ARG A O 1
ATOM 1670 N N . ARG A 1 213 ? -12.751 7.142 17.050 1.00 83.31 213 ARG A N 1
ATOM 1671 C CA . ARG A 1 213 ? -12.438 7.403 15.639 1.00 83.31 213 ARG A CA 1
ATOM 1672 C C . ARG A 1 213 ? -10.938 7.630 15.460 1.00 83.31 213 ARG A C 1
ATOM 1674 O O . ARG A 1 213 ? -10.311 6.981 14.627 1.00 83.31 213 ARG A O 1
ATOM 1681 N N . HIS A 1 214 ? -10.332 8.469 16.289 1.00 83.69 214 HIS A N 1
ATOM 1682 C CA . HIS A 1 214 ? -8.909 8.784 16.207 1.00 83.69 214 HIS A CA 1
ATOM 1683 C C . HIS A 1 214 ? -8.022 7.562 16.449 1.00 83.69 214 HIS A C 1
ATOM 1685 O O . HIS A 1 214 ? -7.111 7.296 15.667 1.00 83.69 214 HIS A O 1
ATOM 1691 N N . ILE A 1 215 ? -8.313 6.759 17.479 1.00 82.62 215 ILE A N 1
ATOM 1692 C CA . ILE A 1 215 ? -7.565 5.522 17.757 1.00 82.62 215 ILE A CA 1
ATOM 1693 C C . ILE A 1 215 ? -7.708 4.547 16.585 1.00 82.62 215 ILE A C 1
ATOM 1695 O O . ILE A 1 215 ? -6.701 4.067 16.061 1.00 82.62 215 ILE A O 1
ATOM 1699 N N . ARG A 1 216 ? -8.932 4.318 16.100 1.00 78.56 216 ARG A N 1
ATOM 1700 C CA . ARG A 1 216 ? -9.206 3.455 14.940 1.00 78.56 216 ARG A CA 1
ATOM 1701 C C . ARG A 1 216 ? -8.359 3.832 13.727 1.00 78.56 216 ARG A C 1
ATOM 1703 O O . ARG A 1 216 ? -7.823 2.949 13.055 1.00 78.56 216 ARG A O 1
ATOM 1710 N N . HIS A 1 217 ? -8.215 5.133 13.482 1.00 72.00 217 HIS A N 1
ATOM 1711 C CA . HIS A 1 217 ? -7.570 5.660 12.289 1.00 72.00 217 HIS A CA 1
ATOM 1712 C C . HIS A 1 217 ? -6.104 6.095 12.473 1.00 72.00 217 HIS A C 1
ATOM 1714 O O . HIS A 1 217 ? -5.455 6.486 11.510 1.00 72.00 217 HIS A O 1
ATOM 1720 N N . ARG A 1 218 ? -5.523 6.057 13.674 1.00 70.69 218 ARG A N 1
ATOM 1721 C CA . ARG A 1 218 ? -4.134 6.528 13.850 1.00 70.69 218 ARG A CA 1
ATOM 1722 C C . ARG A 1 218 ? -3.263 5.681 14.760 1.00 70.69 218 ARG A C 1
ATOM 1724 O O . ARG A 1 218 ? -2.045 5.815 14.694 1.00 70.69 218 ARG A O 1
ATOM 1731 N N . TRP A 1 219 ? -3.819 4.755 15.544 1.00 70.31 219 TRP A N 1
ATOM 1732 C CA . TRP A 1 219 ? -3.040 4.037 16.563 1.00 70.31 219 TRP A CA 1
ATOM 1733 C C . TRP A 1 219 ? -1.796 3.312 16.001 1.00 70.31 219 TRP A C 1
ATOM 1735 O O . TRP A 1 219 ? -0.719 3.365 16.594 1.00 70.31 219 TRP A O 1
ATOM 1745 N N . SER A 1 220 ? -1.908 2.667 14.831 1.00 64.12 220 SER A N 1
ATOM 1746 C CA . SER A 1 220 ? -0.835 1.856 14.244 1.00 64.12 220 SER A CA 1
ATOM 1747 C C . SER A 1 220 ? 0.348 2.704 13.777 1.00 64.12 220 SER A C 1
ATOM 1749 O O . SER A 1 220 ? 1.479 2.211 13.738 1.00 64.12 220 SER A O 1
ATOM 1751 N N . GLN A 1 221 ? 0.118 3.990 13.494 1.00 65.88 221 GLN A N 1
ATOM 1752 C CA . GLN A 1 221 ? 1.152 4.946 13.099 1.00 65.88 221 GLN A CA 1
ATOM 1753 C C . GLN A 1 221 ? 2.148 5.214 14.232 1.00 65.88 221 GLN A C 1
ATOM 1755 O O . GLN A 1 221 ? 3.322 5.468 13.963 1.00 65.88 221 GLN A O 1
ATOM 1760 N N . TYR A 1 222 ? 1.718 5.085 15.488 1.00 69.12 222 TYR A N 1
ATOM 1761 C CA . TYR A 1 222 ? 2.557 5.342 16.659 1.00 69.12 222 TYR A CA 1
ATOM 1762 C C . TYR A 1 222 ? 3.322 4.107 17.142 1.00 69.12 222 TYR A C 1
ATOM 1764 O O . TYR A 1 222 ? 4.210 4.235 17.979 1.00 69.12 222 TYR A O 1
ATOM 1772 N N . GLN A 1 223 ? 3.057 2.915 16.592 1.00 64.75 223 GLN A N 1
ATOM 1773 C CA . GLN A 1 223 ? 3.809 1.718 16.974 1.00 64.75 223 GLN A CA 1
ATOM 1774 C C . GLN A 1 223 ? 5.288 1.798 16.547 1.00 64.75 223 GLN A C 1
ATOM 1776 O O . GLN A 1 223 ? 5.589 2.299 15.462 1.00 64.75 223 GLN A O 1
ATOM 1781 N N . PRO A 1 224 ? 6.229 1.239 17.330 1.00 58.84 224 PRO A N 1
ATOM 1782 C CA . PRO A 1 224 ? 7.633 1.153 16.929 1.00 58.84 224 PRO A CA 1
ATOM 1783 C C . PRO A 1 224 ? 7.824 0.382 15.610 1.00 58.84 224 PRO A C 1
ATOM 1785 O O . PRO A 1 224 ? 7.182 -0.649 15.387 1.00 58.84 224 PRO A O 1
ATOM 1788 N N . ASP A 1 225 ? 8.763 0.816 14.763 1.00 49.62 225 ASP A N 1
ATOM 1789 C CA . ASP A 1 225 ? 8.975 0.278 13.404 1.00 49.62 225 ASP A CA 1
ATOM 1790 C C . ASP A 1 225 ? 9.255 -1.234 13.358 1.00 49.62 225 ASP A C 1
ATOM 1792 O O . ASP A 1 225 ? 8.809 -1.934 12.444 1.00 49.62 225 ASP A O 1
ATOM 1796 N N . GLY A 1 226 ? 9.902 -1.779 14.396 1.00 47.16 226 GLY A N 1
ATOM 1797 C CA . GLY A 1 226 ? 10.123 -3.223 14.547 1.00 47.16 226 GLY A CA 1
ATOM 1798 C C . GLY A 1 226 ? 8.832 -4.048 14.673 1.00 47.16 226 GLY A C 1
ATOM 1799 O O . GLY A 1 226 ? 8.825 -5.228 14.311 1.00 47.16 226 GLY A O 1
ATOM 1800 N N . LYS A 1 227 ? 7.731 -3.434 15.138 1.00 47.72 227 LYS A N 1
ATOM 1801 C CA . LYS A 1 227 ? 6.380 -4.021 15.183 1.00 47.72 227 LYS A CA 1
ATOM 1802 C C . LYS A 1 227 ? 5.567 -3.713 13.913 1.00 47.72 227 LYS A C 1
ATOM 1804 O O . LYS A 1 227 ? 4.775 -4.560 13.506 1.00 47.72 227 LYS A O 1
ATOM 1809 N N . LYS A 1 228 ? 5.813 -2.579 13.237 1.00 49.41 228 LYS A N 1
ATOM 1810 C CA . LYS A 1 228 ? 5.171 -2.207 11.955 1.00 49.41 228 LYS A CA 1
ATOM 1811 C C . LYS A 1 228 ? 5.578 -3.126 10.797 1.00 49.41 228 LYS A C 1
ATOM 1813 O O . LYS A 1 228 ? 4.717 -3.687 10.121 1.00 49.41 228 LYS A O 1
ATOM 1818 N N . ALA A 1 229 ? 6.883 -3.347 10.609 1.00 39.28 229 ALA A N 1
ATOM 1819 C CA . ALA A 1 229 ? 7.421 -4.128 9.487 1.00 39.28 229 ALA A CA 1
ATOM 1820 C C . ALA A 1 229 ? 7.183 -5.648 9.612 1.00 39.28 229 ALA A C 1
ATOM 1822 O O . ALA A 1 229 ? 7.169 -6.365 8.615 1.00 39.28 229 ALA A O 1
ATOM 1823 N N . GLY A 1 230 ? 7.007 -6.159 10.836 1.00 36.72 230 GLY A N 1
ATOM 1824 C CA . GLY A 1 230 ? 6.790 -7.587 11.093 1.00 36.72 230 GLY A CA 1
ATOM 1825 C C . GLY A 1 230 ? 5.345 -8.059 10.916 1.00 36.72 230 GLY A C 1
ATOM 1826 O O . GLY A 1 230 ? 5.137 -9.252 10.707 1.00 36.72 230 GLY A O 1
ATOM 1827 N N . LEU A 1 231 ? 4.374 -7.144 11.002 1.00 39.53 231 LEU A N 1
ATOM 1828 C CA . LEU A 1 231 ? 2.939 -7.454 11.041 1.00 39.53 231 LEU A CA 1
ATOM 1829 C C . LEU A 1 231 ? 2.150 -6.838 9.872 1.00 39.53 231 LEU A C 1
ATOM 1831 O O . LEU A 1 231 ? 0.948 -7.042 9.790 1.00 39.53 231 LEU A O 1
ATOM 1835 N N . GLY A 1 232 ? 2.804 -6.119 8.947 1.00 47.00 232 GLY A N 1
ATOM 1836 C CA . GLY A 1 232 ? 2.120 -5.506 7.797 1.00 47.00 232 GLY A CA 1
ATOM 1837 C C . GLY A 1 232 ? 1.093 -4.443 8.202 1.00 47.00 232 GLY A C 1
ATOM 1838 O O . GLY A 1 232 ? 0.113 -4.243 7.492 1.00 47.00 232 GLY A O 1
ATOM 1839 N N . LYS A 1 233 ? 1.297 -3.790 9.357 1.00 52.50 233 LYS A N 1
ATOM 1840 C CA . LYS A 1 233 ? 0.358 -2.831 9.955 1.00 52.50 233 LYS A CA 1
ATOM 1841 C C . LYS A 1 233 ? 0.383 -1.502 9.207 1.00 52.50 233 LYS A C 1
ATOM 1843 O O . LYS A 1 233 ? 0.979 -0.534 9.674 1.00 52.50 233 LYS A O 1
ATOM 1848 N N . TYR A 1 234 ? -0.264 -1.456 8.051 1.00 56.03 234 TYR A N 1
ATOM 1849 C CA . TYR A 1 234 ? -0.588 -0.201 7.389 1.00 56.03 234 TYR A CA 1
ATOM 1850 C C . TYR A 1 234 ? -1.932 0.296 7.920 1.00 56.03 234 TYR A C 1
ATOM 1852 O O . TYR A 1 234 ? -2.927 -0.426 7.927 1.00 56.03 234 TYR A O 1
ATOM 1860 N N . TYR A 1 235 ? -1.948 1.529 8.420 1.00 70.69 235 TYR A N 1
ATOM 1861 C CA . TYR A 1 235 ? -3.191 2.248 8.680 1.00 70.69 235 TYR A CA 1
ATOM 1862 C C . TYR A 1 235 ? -3.966 2.385 7.368 1.00 70.69 235 TYR A C 1
ATOM 1864 O O . TYR A 1 235 ? -3.359 2.823 6.404 1.00 70.69 235 TYR A O 1
ATOM 1872 N N . THR A 1 236 ? -5.266 2.067 7.333 1.00 82.50 236 THR A N 1
ATOM 1873 C CA . THR A 1 236 ? -6.101 2.301 6.142 1.00 82.50 236 THR A CA 1
ATOM 1874 C C . THR A 1 236 ? -6.842 3.639 6.259 1.00 82.50 236 THR A C 1
ATOM 1876 O O . THR A 1 236 ? -7.746 3.736 7.094 1.00 82.50 236 THR A O 1
ATOM 1879 N N . PRO A 1 237 ? -6.490 4.653 5.443 1.00 83.94 237 PRO A N 1
ATOM 1880 C CA . PRO A 1 237 ? -7.203 5.922 5.381 1.00 83.94 237 PRO A CA 1
ATOM 1881 C C . PRO A 1 237 ? -8.709 5.768 5.198 1.00 83.94 237 PRO A C 1
ATOM 1883 O O . PRO A 1 237 ? -9.160 4.970 4.379 1.00 83.94 237 PRO A O 1
ATOM 1886 N N . GLU A 1 238 ? -9.472 6.583 5.926 1.00 85.69 238 GLU A N 1
ATOM 1887 C CA . GLU A 1 238 ? -10.939 6.590 5.886 1.00 85.69 238 GLU A CA 1
ATOM 1888 C C . GLU A 1 238 ? -11.485 6.715 4.457 1.00 85.69 238 GLU A C 1
ATOM 1890 O O . GLU A 1 238 ? -12.314 5.911 4.046 1.00 85.69 238 GLU A O 1
ATOM 1895 N N . HIS A 1 239 ? -10.919 7.623 3.661 1.00 87.94 239 HIS A N 1
ATOM 1896 C CA . HIS A 1 239 ? -11.339 7.857 2.281 1.00 87.94 239 HIS A CA 1
ATOM 1897 C C . HIS A 1 239 ? -11.155 6.636 1.356 1.00 87.94 239 HIS A C 1
ATOM 1899 O O . HIS A 1 239 ? -11.897 6.475 0.388 1.00 87.94 239 HIS A O 1
ATOM 1905 N N . LEU A 1 240 ? -10.186 5.752 1.641 1.00 91.31 240 LEU A N 1
ATOM 1906 C CA . LEU A 1 240 ? -10.015 4.499 0.895 1.00 91.31 240 LEU A CA 1
ATOM 1907 C C . LEU A 1 240 ? -11.087 3.481 1.287 1.00 91.31 240 LEU A C 1
ATOM 1909 O O . LEU A 1 240 ? -11.574 2.743 0.433 1.00 91.31 240 LEU A O 1
ATOM 1913 N N . VAL A 1 241 ? -11.452 3.442 2.572 1.00 92.38 241 VAL A N 1
ATOM 1914 C CA . VAL A 1 241 ? -12.535 2.586 3.069 1.00 92.38 241 VAL A CA 1
ATOM 1915 C C . VAL A 1 241 ? -13.867 3.028 2.472 1.00 92.38 241 VAL A C 1
ATOM 1917 O O . VAL A 1 241 ? -14.619 2.185 1.987 1.00 92.38 241 VAL A O 1
ATOM 1920 N N . ASP A 1 242 ? -14.127 4.336 2.448 1.00 92.56 242 ASP A N 1
ATOM 1921 C CA . ASP A 1 242 ? -15.328 4.913 1.841 1.00 92.56 242 ASP A CA 1
ATOM 1922 C C . ASP A 1 242 ? -15.433 4.526 0.365 1.00 92.56 242 ASP A C 1
ATOM 1924 O O . ASP A 1 242 ? -16.479 4.060 -0.079 1.00 92.56 242 ASP A O 1
ATOM 1928 N N . HIS A 1 243 ? -14.326 4.606 -0.378 1.00 93.88 243 HIS A N 1
ATOM 1929 C CA . HIS A 1 243 ? -14.308 4.193 -1.776 1.00 93.88 243 HIS A CA 1
ATOM 1930 C C . HIS A 1 243 ? -14.639 2.702 -1.957 1.00 93.88 243 HIS A C 1
ATOM 1932 O O . HIS A 1 243 ? -15.421 2.340 -2.835 1.00 93.88 243 HIS A O 1
ATOM 1938 N N . VAL A 1 244 ? -14.099 1.818 -1.110 1.00 96.00 244 VAL A N 1
ATOM 1939 C CA . VAL A 1 244 ? -14.457 0.389 -1.142 1.00 96.00 244 VAL A CA 1
ATOM 1940 C C . VAL A 1 244 ? -15.930 0.172 -0.790 1.00 96.00 244 VAL A C 1
ATOM 1942 O O . VAL A 1 244 ? -16.581 -0.635 -1.453 1.00 96.00 244 VAL A O 1
ATOM 1945 N N . ARG A 1 245 ? -16.475 0.894 0.202 1.00 95.50 245 ARG A N 1
ATOM 1946 C CA . ARG A 1 245 ? -17.909 0.847 0.539 1.00 95.50 245 ARG A CA 1
ATOM 1947 C C . ARG A 1 245 ? -18.763 1.216 -0.675 1.00 95.50 245 ARG A C 1
ATOM 1949 O O . ARG A 1 245 ? -19.701 0.483 -0.972 1.00 95.50 245 ARG A O 1
ATOM 1956 N N . THR A 1 246 ? -18.408 2.276 -1.402 1.00 95.00 246 THR A N 1
ATOM 1957 C CA . THR A 1 246 ? -19.094 2.669 -2.643 1.00 95.00 246 THR A CA 1
ATOM 1958 C C . THR A 1 246 ? -19.055 1.557 -3.691 1.00 95.00 246 THR A C 1
ATOM 1960 O O . THR A 1 246 ? -20.079 1.240 -4.286 1.00 95.00 246 THR A O 1
ATOM 1963 N N . LEU A 1 247 ? -17.902 0.909 -3.898 1.00 95.19 247 LEU A N 1
ATOM 1964 C CA . LEU A 1 247 ? -17.786 -0.184 -4.872 1.00 95.19 247 LEU A CA 1
ATOM 1965 C C . LEU A 1 247 ? -18.694 -1.377 -4.535 1.00 95.19 247 LEU A C 1
ATOM 1967 O O . LEU A 1 247 ? -19.252 -1.996 -5.440 1.00 95.19 247 LEU A O 1
ATOM 1971 N N . ILE A 1 248 ? -18.835 -1.721 -3.253 1.00 96.25 248 ILE A N 1
ATOM 1972 C CA . ILE A 1 248 ? -19.614 -2.893 -2.824 1.00 96.25 248 ILE A CA 1
ATOM 1973 C C . ILE A 1 248 ? -21.082 -2.583 -2.517 1.00 96.25 248 ILE A C 1
ATOM 1975 O O . ILE A 1 248 ? -21.827 -3.519 -2.239 1.00 96.25 248 ILE A O 1
ATOM 1979 N N . GLU A 1 249 ? -21.512 -1.319 -2.562 1.00 95.69 249 GLU A N 1
ATOM 1980 C CA . GLU A 1 249 ? -22.874 -0.883 -2.216 1.00 95.69 249 GLU A CA 1
ATOM 1981 C C . GLU A 1 249 ? -23.987 -1.749 -2.846 1.00 95.69 249 GLU A C 1
ATOM 1983 O O . GLU A 1 249 ? -24.885 -2.165 -2.105 1.00 95.69 249 GLU A O 1
ATOM 1988 N N . PRO A 1 250 ? -23.910 -2.154 -4.135 1.00 95.50 250 PRO A N 1
ATOM 1989 C CA . PRO A 1 250 ? -24.923 -3.022 -4.744 1.00 95.50 250 PRO A CA 1
ATOM 1990 C C . PRO A 1 250 ? -25.112 -4.384 -4.051 1.00 95.50 250 PRO A C 1
ATOM 1992 O O . PRO A 1 250 ? -26.147 -5.028 -4.218 1.00 95.50 250 PRO A O 1
ATOM 1995 N N . PHE A 1 251 ? -24.130 -4.836 -3.269 1.00 96.19 251 PHE A N 1
ATOM 1996 C CA . PHE A 1 251 ? -24.133 -6.124 -2.576 1.00 96.19 251 PHE A CA 1
ATOM 1997 C C . PHE A 1 251 ? -24.579 -6.028 -1.111 1.00 96.19 251 PHE A C 1
ATOM 1999 O O . PHE A 1 251 ? -24.717 -7.064 -0.462 1.00 96.19 251 PHE A O 1
ATOM 2006 N N . LEU A 1 252 ? -24.843 -4.824 -0.588 1.00 95.00 252 LEU A N 1
ATOM 2007 C CA . LEU A 1 252 ? -25.202 -4.589 0.821 1.00 95.00 252 LEU A CA 1
ATOM 2008 C C . LEU A 1 252 ? -26.713 -4.695 1.117 1.00 95.00 252 LEU A C 1
ATOM 2010 O O . LEU A 1 252 ? -27.153 -4.428 2.237 1.00 95.00 252 LEU A O 1
ATOM 2014 N N . THR A 1 253 ? -27.519 -5.115 0.140 1.00 88.88 253 THR A N 1
ATOM 2015 C CA . THR A 1 253 ? -28.968 -5.328 0.298 1.00 88.88 253 THR A CA 1
ATOM 2016 C C . THR A 1 253 ? -29.288 -6.415 1.336 1.00 88.88 253 THR A C 1
ATOM 2018 O O . THR A 1 253 ? -28.535 -7.370 1.501 1.00 88.88 253 THR A O 1
ATOM 2021 N N . ASP A 1 254 ? -30.410 -6.284 2.052 1.00 87.44 254 ASP A N 1
ATOM 2022 C CA . ASP A 1 254 ? -30.888 -7.239 3.078 1.00 87.44 254 ASP A CA 1
ATOM 2023 C C . ASP A 1 254 ? -29.954 -7.456 4.286 1.00 87.44 254 ASP A C 1
ATOM 2025 O O . ASP A 1 254 ? -30.036 -8.473 4.991 1.00 87.44 254 ASP A O 1
ATOM 2029 N N . ARG A 1 255 ? -29.085 -6.473 4.565 1.00 89.50 255 ARG A N 1
ATOM 2030 C CA . ARG A 1 255 ? -28.135 -6.469 5.691 1.00 89.50 255 ARG A CA 1
ATOM 2031 C C . ARG A 1 255 ? -27.322 -7.773 5.726 1.00 89.50 255 ARG A C 1
AT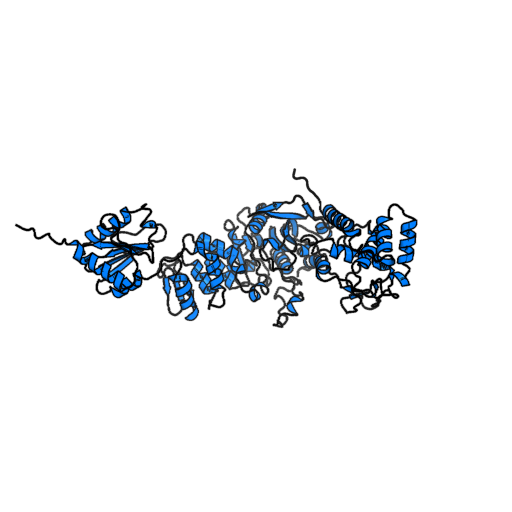OM 2033 O O . ARG A 1 255 ? -27.518 -8.574 6.653 1.00 89.50 255 ARG A O 1
ATOM 2040 N N . PRO A 1 256 ? -26.453 -8.027 4.731 1.00 95.81 256 PRO A N 1
ATOM 2041 C CA . PRO A 1 256 ? -25.671 -9.255 4.666 1.00 95.81 256 PRO A CA 1
ATOM 2042 C C . PRO A 1 256 ? -24.666 -9.311 5.821 1.00 95.81 256 PRO A C 1
ATOM 2044 O O . PRO A 1 256 ? -24.483 -8.345 6.577 1.00 95.81 256 PRO A O 1
ATOM 2047 N N . TYR A 1 257 ? -23.986 -10.446 5.951 1.00 97.56 257 TYR A N 1
ATOM 2048 C CA . TYR A 1 257 ? -22.767 -10.482 6.740 1.00 97.56 257 TYR A CA 1
ATOM 2049 C C . TYR A 1 257 ? -21.660 -9.732 6.005 1.00 97.56 257 TYR A C 1
ATOM 2051 O O . TYR A 1 257 ? -21.404 -10.006 4.836 1.00 97.56 257 TYR A O 1
ATOM 2059 N N . VAL A 1 258 ? -20.996 -8.807 6.692 1.00 97.69 258 VAL A N 1
ATOM 2060 C CA . VAL A 1 258 ? -19.789 -8.138 6.194 1.00 97.69 258 VAL A CA 1
ATOM 2061 C C . VAL A 1 258 ? -18.633 -8.579 7.071 1.00 97.69 258 VAL A C 1
ATOM 2063 O O . VAL A 1 258 ? -18.663 -8.339 8.280 1.00 97.69 258 VAL A O 1
ATOM 2066 N N . ALA A 1 259 ? -17.641 -9.249 6.486 1.00 97.62 259 ALA A N 1
ATOM 2067 C CA . ALA A 1 259 ? -16.502 -9.750 7.243 1.00 97.62 259 ALA A CA 1
ATOM 2068 C C . ALA A 1 259 ? -15.184 -9.101 6.821 1.00 97.62 259 ALA A C 1
ATOM 2070 O O . ALA A 1 259 ? -14.853 -9.072 5.635 1.00 97.62 259 ALA A O 1
ATOM 2071 N N . ASP A 1 260 ? -14.419 -8.651 7.815 1.00 96.38 260 ASP A N 1
ATOM 2072 C CA . ASP A 1 260 ? -13.009 -8.293 7.675 1.00 96.38 260 ASP A CA 1
ATOM 2073 C C . ASP A 1 260 ? -12.167 -9.309 8.450 1.00 96.38 260 ASP A C 1
ATOM 2075 O O . ASP A 1 260 ? -12.274 -9.437 9.673 1.00 96.38 260 ASP A O 1
ATOM 2079 N N . LEU A 1 261 ? -11.367 -10.080 7.715 1.00 95.00 261 LEU A N 1
ATOM 2080 C CA . LEU A 1 261 ? -10.583 -11.187 8.266 1.00 95.00 261 LEU A CA 1
ATOM 2081 C C . LEU A 1 261 ? -9.132 -10.804 8.596 1.00 95.00 261 LEU A C 1
ATOM 2083 O O . LEU A 1 261 ? -8.330 -11.678 8.941 1.00 95.00 261 LEU A O 1
ATOM 2087 N N . ALA A 1 262 ? -8.800 -9.523 8.449 1.00 91.00 262 ALA A N 1
ATOM 2088 C CA . ALA A 1 262 ? -7.567 -8.888 8.896 1.00 91.00 262 ALA A CA 1
ATOM 2089 C C . ALA A 1 262 ? -7.920 -7.494 9.446 1.00 91.00 262 ALA A C 1
ATOM 2091 O O . ALA A 1 262 ? -7.425 -6.470 8.968 1.00 91.00 262 ALA A O 1
ATOM 2092 N N . ALA A 1 263 ? -8.845 -7.476 10.411 1.00 89.69 263 ALA A N 1
ATOM 2093 C CA . ALA A 1 263 ? -9.607 -6.290 10.787 1.00 89.69 263 ALA A CA 1
ATOM 2094 C C . ALA A 1 263 ? -8.763 -5.143 11.355 1.00 89.69 263 ALA A C 1
ATOM 2096 O O . ALA A 1 263 ? -9.194 -3.984 11.326 1.00 89.69 263 ALA A O 1
ATOM 2097 N N . GLY A 1 264 ? -7.579 -5.429 11.899 1.00 86.50 264 GLY A N 1
ATOM 2098 C CA . GLY A 1 264 ? -6.769 -4.458 12.619 1.00 86.50 264 GLY A CA 1
ATOM 2099 C C . GLY A 1 264 ? -7.612 -3.760 13.685 1.00 86.50 264 GLY A C 1
ATOM 2100 O O . GLY A 1 264 ? -8.223 -4.403 14.529 1.00 86.50 264 GLY A O 1
ATOM 2101 N N . CYS A 1 265 ? -7.703 -2.432 13.621 1.00 78.94 265 CYS A N 1
ATOM 2102 C CA . CYS A 1 265 ? -8.562 -1.665 14.532 1.00 78.94 265 CYS A CA 1
ATOM 2103 C C . CYS A 1 265 ? -9.954 -1.335 13.986 1.00 78.94 265 CYS A C 1
ATOM 2105 O O . CYS A 1 265 ? -10.641 -0.492 14.554 1.00 78.94 265 CYS A O 1
ATOM 2107 N N . GLY A 1 266 ? -10.393 -1.999 12.915 1.00 87.44 266 GLY A N 1
ATOM 2108 C CA . GLY A 1 266 ? -11.777 -1.931 12.442 1.00 87.44 266 GLY A CA 1
ATOM 2109 C C . GLY A 1 266 ? -12.074 -0.733 11.560 1.00 87.44 266 GLY A C 1
ATOM 2110 O O . GLY A 1 266 ? -13.199 -0.243 11.577 1.00 87.44 266 GLY A O 1
ATOM 2111 N N . ALA A 1 267 ? -11.084 -0.258 10.797 1.00 87.94 267 ALA A N 1
ATOM 2112 C CA . ALA A 1 267 ? -11.282 0.829 9.837 1.00 87.94 267 ALA A CA 1
ATOM 2113 C C . ALA A 1 267 ? -12.409 0.495 8.845 1.00 87.94 267 ALA A C 1
ATOM 2115 O O . ALA A 1 267 ? -13.299 1.316 8.648 1.00 87.94 267 ALA A O 1
ATOM 2116 N N . PHE A 1 268 ? -12.415 -0.729 8.301 1.00 92.19 268 PHE A N 1
ATOM 2117 C CA . PHE A 1 268 ? -13.523 -1.229 7.488 1.00 92.19 268 PHE A CA 1
ATOM 2118 C C . PHE A 1 268 ? -14.777 -1.456 8.321 1.00 92.19 268 PHE A C 1
ATOM 2120 O O . PHE A 1 268 ? -15.820 -0.914 7.987 1.00 92.19 268 PHE A O 1
ATOM 2127 N N . LEU A 1 269 ? -14.681 -2.205 9.423 1.00 92.38 269 LEU A N 1
ATOM 2128 C CA . LEU A 1 269 ? -15.847 -2.605 10.219 1.00 92.38 269 LEU A CA 1
ATOM 2129 C C . LEU A 1 269 ? -16.729 -1.426 10.655 1.00 92.38 269 LEU A C 1
ATOM 2131 O O . LEU A 1 269 ? -17.948 -1.519 10.572 1.00 92.38 269 LEU A O 1
ATOM 2135 N N . ALA A 1 270 ? -16.128 -0.306 11.061 1.00 89.06 270 ALA A N 1
ATOM 2136 C CA . ALA A 1 270 ? -16.857 0.900 11.461 1.00 89.06 270 ALA A CA 1
ATOM 2137 C C . ALA A 1 270 ? -17.732 1.483 10.344 1.00 89.06 270 ALA A C 1
ATOM 2139 O O . ALA A 1 270 ? -18.763 2.097 10.600 1.00 89.06 270 ALA A O 1
ATOM 2140 N N . LYS A 1 271 ? -17.334 1.281 9.088 1.00 90.56 271 LYS A N 1
ATOM 2141 C CA . LYS A 1 271 ? -18.089 1.703 7.912 1.00 90.56 271 LYS A CA 1
ATOM 2142 C C . LYS A 1 271 ? -19.139 0.675 7.510 1.00 90.56 271 LYS A C 1
ATOM 2144 O O . LYS A 1 271 ? -19.651 0.801 6.414 1.00 90.56 271 LYS A O 1
ATOM 2149 N N . PHE A 1 272 ? -19.471 -0.321 8.331 1.00 91.56 272 PHE A N 1
ATOM 2150 C CA . PHE A 1 272 ? -20.521 -1.306 8.037 1.00 91.56 272 PHE A CA 1
ATOM 2151 C C . PHE A 1 272 ? -21.376 -1.642 9.267 1.00 91.56 272 PHE A C 1
ATOM 2153 O O . PHE A 1 272 ? -21.922 -2.741 9.356 1.00 91.56 272 PHE A O 1
ATOM 2160 N N . GLU A 1 273 ? -21.502 -0.720 10.230 1.00 86.88 273 GLU A N 1
ATOM 2161 C CA . GLU A 1 273 ? -22.316 -0.905 11.449 1.00 86.88 273 GLU A CA 1
ATOM 2162 C C . GLU A 1 273 ? -23.815 -1.105 11.147 1.00 86.88 273 GLU A C 1
ATOM 2164 O O . GLU A 1 273 ? -24.557 -1.682 11.943 1.00 86.88 273 GLU A O 1
ATOM 2169 N N . ASP A 1 274 ? -24.256 -0.708 9.953 1.00 89.00 274 ASP A N 1
ATOM 2170 C CA . ASP A 1 274 ? -25.578 -0.985 9.399 1.00 89.00 274 ASP A CA 1
ATOM 2171 C C . ASP A 1 274 ? -25.772 -2.455 8.958 1.00 89.00 274 ASP A C 1
ATOM 2173 O O . ASP A 1 274 ? -26.912 -2.918 8.831 1.00 89.00 274 ASP A O 1
ATOM 2177 N N . CYS A 1 275 ? -24.693 -3.232 8.819 1.00 92.94 275 CYS A N 1
ATOM 2178 C CA . CYS A 1 275 ? -24.680 -4.640 8.402 1.00 92.94 275 CYS A CA 1
ATOM 2179 C C . CYS A 1 275 ? -24.416 -5.619 9.569 1.00 92.94 275 CYS A C 1
ATOM 2181 O O . CYS A 1 275 ? -24.216 -5.232 10.720 1.00 92.94 275 CYS A O 1
ATOM 2183 N N . ARG A 1 276 ? -24.411 -6.933 9.288 1.00 95.12 276 ARG A N 1
ATOM 2184 C CA . ARG A 1 276 ? -24.024 -7.963 10.271 1.00 95.12 276 ARG A CA 1
ATOM 2185 C C . ARG A 1 276 ? -22.508 -8.170 10.240 1.00 95.12 276 ARG A C 1
ATOM 2187 O O . ARG A 1 276 ? -21.998 -8.960 9.453 1.00 95.12 276 ARG A O 1
ATOM 2194 N N . ILE A 1 277 ? -21.782 -7.463 11.096 1.00 95.44 277 ILE A N 1
ATOM 2195 C CA . ILE A 1 277 ? -20.313 -7.483 11.093 1.00 95.44 277 ILE A CA 1
ATOM 2196 C C . ILE A 1 277 ? -19.738 -8.810 11.615 1.00 95.44 277 ILE A C 1
ATOM 2198 O O . ILE A 1 277 ? -20.241 -9.380 12.585 1.00 95.44 277 ILE A O 1
ATOM 2202 N N . ILE A 1 278 ? -18.635 -9.252 11.004 1.00 96.44 278 ILE A N 1
ATOM 2203 C CA . ILE A 1 278 ? -17.697 -10.253 11.529 1.00 96.44 278 ILE A CA 1
ATOM 2204 C C . ILE A 1 278 ? -16.280 -9.674 11.437 1.00 96.44 278 ILE A C 1
ATOM 2206 O O . ILE A 1 278 ? -15.840 -9.269 10.365 1.00 96.44 278 ILE A O 1
ATOM 2210 N N . GLY A 1 279 ? -15.547 -9.648 12.545 1.00 95.44 279 GLY A N 1
ATOM 2211 C CA . GLY A 1 279 ? -14.143 -9.247 12.561 1.00 95.44 279 GLY A CA 1
ATOM 2212 C C . GLY A 1 279 ? -13.252 -10.375 13.056 1.00 95.44 279 GLY A C 1
ATOM 2213 O O . GLY A 1 279 ? -13.559 -11.029 14.058 1.00 95.44 279 GLY A O 1
ATOM 2214 N N . ARG A 1 280 ? -12.139 -10.596 12.360 1.00 94.56 280 ARG A N 1
ATOM 2215 C CA . ARG A 1 280 ? -11.065 -11.496 12.786 1.00 94.56 280 ARG A CA 1
ATOM 2216 C C . ARG A 1 280 ? -9.726 -10.793 12.642 1.00 94.56 280 ARG A C 1
ATOM 2218 O O . ARG A 1 280 ? -9.501 -10.077 11.667 1.00 94.56 280 ARG A O 1
ATOM 2225 N N . ASP A 1 281 ? -8.836 -11.023 13.593 1.00 91.38 281 ASP A N 1
ATOM 2226 C CA . ASP A 1 281 ? -7.430 -10.654 13.461 1.00 91.38 281 ASP A CA 1
ATOM 2227 C C . ASP A 1 281 ? -6.560 -11.645 14.240 1.00 91.38 281 ASP A C 1
ATOM 2229 O O . ASP A 1 281 ? -7.006 -12.238 15.219 1.00 91.38 281 ASP A O 1
ATOM 2233 N N . ILE A 1 282 ? -5.314 -11.825 13.810 1.00 87.12 282 ILE A N 1
ATOM 2234 C CA . ILE A 1 282 ? -4.343 -12.663 14.521 1.00 87.12 282 ILE A CA 1
ATOM 2235 C C . ILE A 1 282 ? -3.684 -11.902 15.683 1.00 87.12 282 ILE A C 1
ATOM 2237 O O . ILE A 1 282 ? -3.076 -12.509 16.561 1.00 87.12 282 ILE A O 1
ATOM 2241 N N . ASP A 1 283 ? -3.751 -10.568 15.678 1.00 83.69 283 ASP A N 1
ATOM 2242 C CA . ASP A 1 283 ? -3.228 -9.724 16.745 1.00 83.69 283 ASP A CA 1
ATOM 2243 C C . ASP A 1 283 ? -4.260 -9.574 17.868 1.00 83.69 283 ASP A C 1
ATOM 2245 O O . ASP A 1 283 ? -5.206 -8.787 17.783 1.00 83.69 283 ASP A O 1
ATOM 2249 N N . GLN A 1 284 ? -4.017 -10.281 18.970 1.00 84.50 284 GLN A N 1
ATOM 2250 C CA . GLN A 1 284 ? -4.810 -10.202 20.194 1.00 84.50 284 GLN A CA 1
ATOM 2251 C C . GLN A 1 284 ? -5.031 -8.759 20.685 1.00 84.50 284 GLN A C 1
ATOM 2253 O O . GLN A 1 284 ? -6.097 -8.444 21.214 1.00 84.50 284 GLN A O 1
ATOM 2258 N N . GLN A 1 285 ? -4.060 -7.855 20.504 1.00 83.12 285 GLN A N 1
ATOM 2259 C CA . GLN A 1 285 ? -4.218 -6.455 20.915 1.00 83.12 285 GLN A CA 1
ATOM 2260 C C . GLN A 1 285 ? -5.269 -5.745 20.063 1.00 83.12 285 GLN A C 1
ATOM 2262 O O . GLN A 1 285 ? -6.075 -4.980 20.586 1.00 83.12 285 GLN A O 1
ATOM 2267 N N . ALA A 1 286 ? -5.274 -6.010 18.757 1.00 83.69 286 ALA A N 1
ATOM 2268 C CA . ALA A 1 286 ? -6.229 -5.433 17.823 1.00 83.69 286 ALA A CA 1
ATOM 2269 C C . ALA A 1 286 ? -7.659 -5.909 18.142 1.00 83.69 286 ALA A C 1
ATOM 2271 O O . ALA A 1 286 ? -8.575 -5.096 18.262 1.00 83.69 286 ALA A O 1
ATOM 2272 N N . VAL A 1 287 ? -7.814 -7.210 18.408 1.00 89.00 287 VAL A N 1
ATOM 2273 C CA . VAL A 1 287 ? -9.067 -7.842 18.859 1.00 89.00 287 VAL A CA 1
ATOM 2274 C C . VAL A 1 287 ? -9.559 -7.231 20.172 1.00 89.00 287 VAL A C 1
ATOM 2276 O O . VAL A 1 287 ? -10.731 -6.874 20.275 1.00 89.00 287 VAL A O 1
ATOM 2279 N N . ALA A 1 288 ? -8.678 -7.054 21.162 1.00 88.69 288 ALA A N 1
ATOM 2280 C CA . ALA A 1 288 ? -9.037 -6.448 22.444 1.00 88.69 288 ALA A CA 1
ATOM 2281 C C . ALA A 1 288 ? -9.535 -5.000 22.284 1.00 88.69 288 ALA A C 1
ATOM 2283 O O . ALA A 1 288 ? -10.530 -4.622 22.901 1.00 88.69 288 ALA A O 1
ATOM 2284 N N . LEU A 1 289 ? -8.887 -4.203 21.427 1.00 88.06 289 LEU A N 1
ATOM 2285 C CA . LEU A 1 289 ? -9.315 -2.831 21.130 1.00 88.06 289 LEU A CA 1
ATOM 2286 C C . LEU A 1 289 ? -10.674 -2.795 20.426 1.00 88.06 289 LEU A C 1
ATOM 2288 O O . LEU A 1 289 ? -11.536 -2.003 20.795 1.00 88.06 289 LEU A O 1
ATOM 2292 N N . LEU A 1 290 ? -10.885 -3.662 19.436 1.00 88.69 290 LEU A N 1
ATOM 2293 C CA . LEU A 1 290 ? -12.161 -3.793 18.736 1.00 88.69 290 LEU A CA 1
ATOM 2294 C C . LEU A 1 290 ? -13.300 -4.196 19.686 1.00 88.69 290 LEU A C 1
ATOM 2296 O O . LEU A 1 290 ? -14.382 -3.608 19.642 1.00 88.69 290 LEU A O 1
ATOM 2300 N N . ALA A 1 291 ? -13.053 -5.157 20.576 1.00 89.81 291 ALA A N 1
ATOM 2301 C CA . ALA A 1 291 ? -14.018 -5.546 21.599 1.00 89.81 291 ALA A CA 1
ATOM 2302 C C . ALA A 1 291 ? -14.361 -4.361 22.522 1.00 89.81 291 ALA A C 1
ATOM 2304 O O . ALA A 1 291 ? -15.534 -4.100 22.779 1.00 89.81 291 ALA A O 1
ATOM 2305 N N . GLU A 1 292 ? -13.361 -3.581 22.947 1.00 89.31 292 GLU A N 1
ATOM 2306 C CA . GLU A 1 292 ? -13.556 -2.383 23.779 1.00 89.31 292 GLU A CA 1
ATOM 2307 C C . GLU A 1 292 ? -14.313 -1.255 23.048 1.00 89.31 292 GLU A C 1
ATOM 2309 O O . GLU A 1 292 ? -15.052 -0.469 23.648 1.00 89.31 292 GLU A O 1
ATOM 2314 N N . MET A 1 293 ? -14.177 -1.180 21.723 1.00 87.00 293 MET A N 1
ATOM 2315 C CA . MET A 1 293 ? -14.948 -0.263 20.879 1.00 87.00 293 MET A CA 1
ATOM 2316 C C . MET A 1 293 ? -16.406 -0.703 20.678 1.00 87.00 293 MET A C 1
ATOM 2318 O O . MET A 1 293 ? -17.196 0.096 20.180 1.00 87.00 293 MET A O 1
ATOM 2322 N N . GLY A 1 294 ? -16.786 -1.907 21.120 1.00 86.69 294 GLY A N 1
ATOM 2323 C CA . GLY A 1 294 ? -18.167 -2.395 21.109 1.00 86.69 294 GLY A CA 1
ATOM 2324 C C . GLY A 1 294 ? -18.556 -3.202 19.870 1.00 86.69 294 GLY A C 1
ATOM 2325 O O . GLY A 1 294 ? -19.745 -3.379 19.611 1.00 86.69 294 GLY A O 1
ATOM 2326 N N . PHE A 1 295 ? -17.591 -3.706 19.096 1.00 87.94 295 PHE A N 1
ATOM 2327 C CA . PHE A 1 295 ? -17.907 -4.552 17.947 1.00 87.94 295 PHE A CA 1
ATOM 2328 C C . PHE A 1 295 ? -18.394 -5.951 18.400 1.00 87.94 295 PHE A C 1
ATOM 2330 O O . PHE A 1 295 ? -17.713 -6.611 19.185 1.00 87.94 295 PHE A O 1
ATOM 2337 N N . PRO A 1 296 ? -19.542 -6.451 17.898 1.00 81.19 296 PRO A N 1
ATOM 2338 C CA . PRO A 1 296 ? -20.255 -7.582 18.508 1.00 81.19 296 PRO A CA 1
ATOM 2339 C C . PRO A 1 296 ? -19.699 -8.982 18.187 1.00 81.19 296 PRO A C 1
ATOM 2341 O O . PRO A 1 296 ? -19.978 -9.921 18.928 1.00 81.19 296 PRO A O 1
ATOM 2344 N N . LYS A 1 297 ? -18.953 -9.161 17.086 1.00 89.12 297 LYS A N 1
ATOM 2345 C CA . LYS A 1 297 ? -18.428 -10.468 16.631 1.00 89.12 297 LYS A CA 1
ATOM 2346 C C . LYS A 1 297 ? -16.953 -10.389 16.250 1.00 89.12 297 LYS A C 1
ATOM 2348 O O . LYS A 1 297 ? -16.599 -10.507 15.077 1.00 89.12 297 LYS A O 1
ATOM 2353 N N . ILE A 1 298 ? -16.109 -10.162 17.248 1.00 93.00 298 ILE A N 1
ATOM 2354 C CA . ILE A 1 298 ? -14.661 -10.037 17.084 1.00 93.00 298 ILE A CA 1
ATOM 2355 C C . ILE A 1 298 ? -13.971 -11.200 17.784 1.00 93.00 298 ILE A C 1
ATOM 2357 O O . ILE A 1 298 ? -14.212 -11.427 18.966 1.00 93.00 298 ILE A O 1
ATOM 2361 N N . GLU A 1 299 ? -13.107 -11.919 17.070 1.00 93.31 299 GLU A N 1
ATOM 2362 C CA . GLU A 1 299 ? -12.320 -13.014 17.651 1.00 93.31 299 GLU A CA 1
ATOM 2363 C C . GLU A 1 299 ? -10.869 -12.969 17.173 1.00 93.31 299 GLU A C 1
ATOM 2365 O O . GLU A 1 299 ? -10.578 -12.543 16.051 1.00 93.31 299 GLU A O 1
ATOM 2370 N N . GLU A 1 300 ? -9.976 -13.441 18.042 1.00 92.94 300 GLU A N 1
ATOM 2371 C CA . GLU A 1 300 ? -8.596 -13.758 17.690 1.00 92.94 300 GLU A CA 1
ATOM 2372 C C . GLU A 1 300 ? -8.572 -15.031 16.846 1.00 92.94 300 GLU A C 1
ATOM 2374 O O . GLU A 1 300 ? -9.002 -16.094 17.296 1.00 92.94 300 GLU A O 1
ATOM 2379 N N . ASP A 1 301 ? -8.098 -14.920 15.607 1.00 90.94 301 ASP A N 1
ATOM 2380 C CA . ASP A 1 301 ? -8.092 -16.035 14.670 1.00 90.94 301 ASP A CA 1
ATOM 2381 C C . ASP A 1 301 ? -6.992 -15.912 13.609 1.00 90.94 301 ASP A C 1
ATOM 2383 O O . ASP A 1 301 ? -6.711 -14.841 13.067 1.00 90.94 301 ASP A O 1
ATOM 2387 N N . ASN A 1 302 ? -6.417 -17.055 13.232 1.00 90.81 302 ASN A N 1
ATOM 2388 C CA . ASN A 1 302 ? -5.679 -17.162 11.982 1.00 90.81 302 ASN A CA 1
ATOM 2389 C C . ASN A 1 302 ? -6.657 -17.490 10.847 1.00 90.81 302 ASN A C 1
ATOM 2391 O O . ASN A 1 302 ? -6.953 -18.656 10.566 1.00 90.81 302 ASN A O 1
ATOM 2395 N N . SER A 1 303 ? -7.094 -16.448 10.146 1.00 93.75 303 SER A N 1
ATOM 2396 C CA . SER A 1 303 ? -8.036 -16.510 9.023 1.00 93.75 303 SER A CA 1
ATOM 2397 C C . SER A 1 303 ? -7.577 -17.354 7.825 1.00 93.75 303 SER A C 1
ATOM 2399 O O . SER A 1 303 ? -8.363 -17.586 6.911 1.00 93.75 303 SER A O 1
ATOM 2401 N N . LEU A 1 304 ? -6.320 -17.817 7.796 1.00 93.88 304 LEU A N 1
ATOM 2402 C CA . LEU A 1 304 ? -5.786 -18.703 6.755 1.00 93.88 304 LEU A CA 1
ATOM 2403 C C . LEU A 1 304 ? -5.776 -20.187 7.156 1.00 93.88 304 LEU A C 1
ATOM 2405 O O . LEU A 1 304 ? -5.333 -21.014 6.359 1.00 93.88 304 LEU A O 1
ATOM 2409 N N . LEU A 1 305 ? -6.217 -20.536 8.368 1.00 93.50 305 LEU A N 1
ATOM 2410 C CA . LEU A 1 305 ? -6.315 -21.916 8.850 1.00 93.50 305 LEU A CA 1
ATOM 2411 C C . LEU A 1 305 ? -7.763 -22.381 8.961 1.00 93.50 305 LEU A C 1
ATOM 2413 O O . LEU A 1 305 ? -8.617 -21.648 9.454 1.00 93.50 305 LEU A O 1
ATOM 2417 N N . HIS A 1 306 ? -8.016 -23.626 8.563 1.00 93.50 306 HIS A N 1
ATOM 2418 C CA . HIS A 1 306 ? -9.321 -24.281 8.612 1.00 93.50 306 HIS A CA 1
ATOM 2419 C C . HIS A 1 306 ? -10.420 -23.439 7.951 1.00 93.50 306 HIS A C 1
ATOM 2421 O O . HIS A 1 306 ? -11.512 -23.291 8.497 1.00 93.50 306 HIS A O 1
ATOM 2427 N N . VAL A 1 307 ? -10.134 -22.854 6.786 1.00 95.00 307 VAL A N 1
ATOM 2428 C CA . VAL A 1 307 ? -11.006 -21.846 6.167 1.00 95.00 307 VAL A CA 1
ATOM 2429 C C . VAL A 1 307 ? -12.307 -22.478 5.682 1.00 95.00 307 VAL A C 1
ATOM 2431 O O . VAL A 1 307 ? -12.312 -23.240 4.715 1.00 95.00 307 VAL A O 1
ATOM 2434 N N . ASN A 1 308 ? -13.408 -22.142 6.355 1.00 94.38 308 ASN A N 1
ATOM 2435 C CA . ASN A 1 308 ? -14.767 -22.543 6.006 1.00 94.38 308 ASN A CA 1
ATOM 2436 C C . ASN A 1 308 ? -15.797 -21.589 6.643 1.00 94.38 308 ASN A C 1
ATOM 2438 O O . ASN A 1 308 ? -15.475 -20.838 7.565 1.00 94.38 308 ASN A O 1
ATOM 2442 N N . ARG A 1 309 ? -17.044 -21.635 6.163 1.00 96.75 309 ARG A N 1
ATOM 2443 C CA . ARG A 1 309 ? -18.133 -20.758 6.623 1.00 96.75 309 ARG A CA 1
ATOM 2444 C C . ARG A 1 309 ? -18.538 -21.013 8.078 1.00 96.75 309 ARG A C 1
ATOM 2446 O O . ARG A 1 309 ? -18.752 -20.058 8.824 1.00 96.75 309 ARG A O 1
ATOM 2453 N N . ALA A 1 310 ? -18.554 -22.273 8.515 1.00 95.69 310 ALA A N 1
ATOM 2454 C CA . ALA A 1 310 ? -18.912 -22.635 9.886 1.00 95.69 310 ALA A CA 1
ATOM 2455 C C . ALA A 1 310 ? -17.954 -22.028 10.929 1.00 95.69 310 ALA A C 1
ATOM 2457 O O . ALA A 1 310 ? -18.401 -21.616 11.996 1.00 95.69 310 ALA A O 1
ATOM 2458 N N . LYS A 1 311 ? -16.664 -21.867 10.596 1.00 94.88 311 LYS A N 1
ATOM 2459 C CA . LYS A 1 311 ? -15.670 -21.167 11.432 1.00 94.88 311 LYS A CA 1
ATOM 2460 C C . LYS A 1 311 ? -16.054 -19.708 11.729 1.00 94.88 311 LYS A C 1
ATOM 2462 O O . LYS A 1 311 ? -15.692 -19.162 12.766 1.00 94.88 311 LYS A O 1
ATOM 2467 N N . LEU A 1 312 ? -16.800 -19.073 10.827 1.00 94.31 312 LEU A N 1
ATOM 2468 C CA . LEU A 1 312 ? -17.310 -17.708 10.990 1.00 94.31 312 LEU A CA 1
ATOM 2469 C C . LEU A 1 312 ? -18.715 -17.673 11.618 1.00 94.31 312 LEU A C 1
ATOM 2471 O O . LEU A 1 312 ? -19.324 -16.608 11.722 1.00 94.31 312 LEU A O 1
ATOM 2475 N N . GLY A 1 313 ? -19.257 -18.829 12.014 1.00 94.69 313 GLY A N 1
ATOM 2476 C CA . GLY A 1 313 ? -20.637 -18.957 12.477 1.00 94.69 313 GLY A CA 1
ATOM 2477 C C . GLY A 1 313 ? -21.666 -18.691 11.374 1.00 94.69 313 GLY A C 1
ATOM 2478 O O . GLY A 1 313 ? -22.769 -18.237 11.679 1.00 94.69 313 GLY A O 1
ATOM 2479 N N . LEU A 1 314 ? -21.297 -18.929 10.110 1.00 96.38 314 LEU A N 1
ATOM 2480 C CA . LEU A 1 314 ? -22.154 -18.744 8.940 1.00 96.38 314 LEU A CA 1
ATOM 2481 C C . LEU A 1 314 ? -22.735 -20.075 8.464 1.00 96.38 314 LEU A C 1
ATOM 2483 O O . LEU A 1 314 ? -22.057 -21.103 8.443 1.00 96.38 314 LEU A O 1
ATOM 2487 N N . ARG A 1 315 ? -23.985 -20.025 8.008 1.00 95.69 315 ARG A N 1
ATOM 2488 C CA . ARG A 1 315 ? -24.637 -21.073 7.218 1.00 95.69 315 ARG A CA 1
ATOM 2489 C C . ARG A 1 315 ? -24.203 -20.957 5.759 1.00 95.69 315 ARG A C 1
ATOM 2491 O O . ARG A 1 315 ? -23.764 -19.895 5.312 1.00 95.69 315 ARG A O 1
ATOM 2498 N N . GLU A 1 316 ? -24.378 -22.031 4.995 1.00 91.56 316 GLU A N 1
ATOM 2499 C CA . GLU A 1 316 ? -24.048 -22.054 3.560 1.00 91.56 316 GLU A CA 1
ATOM 2500 C C . GLU A 1 316 ? -24.787 -20.964 2.769 1.00 91.56 316 GLU A C 1
ATOM 2502 O O . GLU A 1 316 ? -24.173 -20.267 1.970 1.00 91.56 316 GLU A O 1
ATOM 2507 N N . ASN A 1 317 ? -26.067 -20.734 3.074 1.00 93.00 317 ASN A N 1
ATOM 2508 C CA . ASN A 1 317 ? -26.910 -19.777 2.347 1.00 93.00 317 ASN A CA 1
ATOM 2509 C C . ASN A 1 317 ? -26.872 -18.344 2.912 1.00 93.00 317 ASN A C 1
ATOM 2511 O O . ASN A 1 317 ? -27.625 -17.489 2.447 1.00 93.00 317 ASN A O 1
ATOM 2515 N N . ASP A 1 318 ? -26.065 -18.069 3.942 1.00 96.56 318 ASP A N 1
ATOM 2516 C CA . ASP A 1 318 ? -25.962 -16.706 4.471 1.00 96.56 318 ASP A CA 1
ATOM 2517 C C . ASP A 1 318 ? -25.284 -15.788 3.440 1.00 96.56 318 ASP A C 1
ATOM 2519 O O . ASP A 1 318 ? -24.203 -16.087 2.931 1.00 96.56 318 ASP A O 1
ATOM 2523 N N . ARG A 1 319 ? -25.873 -14.625 3.163 1.00 97.06 319 ARG A N 1
ATOM 2524 C CA . ARG A 1 319 ? -25.239 -13.625 2.295 1.00 97.06 319 ARG A CA 1
ATOM 2525 C C . ARG A 1 319 ? -23.991 -13.058 2.960 1.00 97.06 319 ARG A C 1
ATOM 2527 O O . ARG A 1 319 ? -24.055 -12.639 4.118 1.00 97.06 319 ARG A O 1
ATOM 2534 N N . LEU A 1 320 ? -22.870 -13.060 2.244 1.00 98.06 320 LEU A N 1
ATOM 2535 C CA . LEU A 1 320 ? -21.558 -12.678 2.769 1.00 98.06 320 LEU A CA 1
ATOM 2536 C C . LEU A 1 320 ? -20.850 -11.736 1.798 1.00 98.06 320 LEU A C 1
ATOM 2538 O O . LEU A 1 320 ? -20.665 -12.073 0.635 1.00 98.06 320 LEU A O 1
ATOM 2542 N N . VAL A 1 321 ? -20.368 -10.608 2.304 1.00 98.38 321 VAL A N 1
ATOM 2543 C CA . VAL A 1 321 ? -19.468 -9.694 1.601 1.00 98.38 321 VAL A CA 1
ATOM 2544 C C . VAL A 1 321 ? -18.160 -9.622 2.380 1.00 98.38 321 VAL A C 1
ATOM 2546 O O . VAL A 1 321 ? -18.159 -9.458 3.601 1.00 98.38 321 VAL A O 1
ATOM 2549 N N . LEU A 1 322 ? -17.034 -9.779 1.688 1.00 98.38 322 LEU A N 1
ATOM 2550 C CA . LEU A 1 322 ? -15.709 -9.687 2.299 1.00 98.38 322 LEU A CA 1
ATOM 2551 C C . LEU A 1 322 ? -15.090 -8.329 2.010 1.00 98.38 322 LEU A C 1
ATOM 2553 O O . LEU A 1 322 ? -15.061 -7.894 0.860 1.00 98.38 322 LEU A O 1
ATOM 2557 N N . VAL A 1 323 ? -14.573 -7.693 3.055 1.00 98.06 323 VAL A N 1
ATOM 2558 C CA . VAL A 1 323 ? -13.889 -6.403 2.984 1.00 98.06 323 VAL A CA 1
ATOM 2559 C C . VAL A 1 323 ? -12.553 -6.458 3.707 1.00 98.06 323 VAL A C 1
ATOM 2561 O O . VAL A 1 323 ? -12.285 -7.401 4.448 1.00 98.06 323 VAL A O 1
ATOM 2564 N N . GLY A 1 324 ? -11.696 -5.465 3.483 1.00 94.25 324 GLY A N 1
ATOM 2565 C CA . GLY A 1 324 ? -10.477 -5.321 4.271 1.00 94.25 324 GLY A CA 1
ATOM 2566 C C . GLY A 1 324 ? -9.248 -4.890 3.483 1.00 94.25 324 GLY A C 1
ATOM 2567 O O . GLY A 1 324 ? -9.260 -4.696 2.265 1.00 94.25 324 GLY A O 1
ATOM 2568 N N . ASN A 1 325 ? -8.152 -4.780 4.226 1.00 91.69 325 ASN A N 1
ATOM 2569 C CA . ASN A 1 325 ? -6.806 -4.511 3.734 1.00 91.69 325 ASN A CA 1
ATOM 2570 C C . ASN A 1 325 ? -5.860 -5.609 4.267 1.00 91.69 325 ASN A C 1
ATOM 2572 O O . ASN A 1 325 ? -5.197 -5.410 5.288 1.00 91.69 325 ASN A O 1
ATOM 2576 N N . PRO A 1 326 ? -5.847 -6.805 3.645 1.00 90.25 326 PRO A N 1
ATOM 2577 C CA . PRO A 1 326 ? -5.004 -7.910 4.091 1.00 90.25 326 PRO A CA 1
ATOM 2578 C C . PRO A 1 326 ? -3.504 -7.576 3.971 1.00 90.25 326 PRO A C 1
ATOM 2580 O O . PRO A 1 326 ? -3.104 -6.788 3.120 1.00 90.25 326 PRO A O 1
ATOM 2583 N N . PRO A 1 327 ? -2.627 -8.210 4.769 1.00 83.25 327 PRO A N 1
ATOM 2584 C CA . PRO A 1 327 ? -1.211 -7.845 4.853 1.00 83.25 327 PRO A CA 1
ATOM 2585 C C . PRO A 1 327 ? -0.417 -8.068 3.550 1.00 83.25 327 PRO A C 1
ATOM 2587 O O . PRO A 1 327 ? -0.458 -9.146 2.953 1.00 83.25 327 PRO A O 1
ATOM 2590 N N . TYR A 1 328 ? 0.413 -7.083 3.178 1.00 74.31 328 TYR A N 1
ATOM 2591 C CA . TYR A 1 328 ? 1.240 -7.067 1.956 1.00 74.31 328 TYR A CA 1
ATOM 2592 C C . TYR A 1 328 ? 2.661 -7.605 2.189 1.00 74.31 328 TYR A C 1
ATOM 2594 O O . TYR A 1 328 ? 3.647 -6.882 2.043 1.00 74.31 328 TYR A O 1
ATOM 2602 N N . ASN A 1 329 ? 2.799 -8.861 2.607 1.00 67.31 329 ASN A N 1
ATOM 2603 C CA . ASN A 1 329 ? 4.113 -9.410 2.948 1.00 67.31 329 ASN A CA 1
ATOM 2604 C C . ASN A 1 329 ? 4.533 -10.530 1.989 1.00 67.31 329 ASN A C 1
ATOM 2606 O O . ASN A 1 329 ? 4.076 -11.670 2.108 1.00 67.31 329 ASN A O 1
ATOM 2610 N N . ASP A 1 330 ? 5.497 -10.227 1.112 1.00 53.25 330 ASP A N 1
ATOM 2611 C CA . ASP A 1 330 ? 6.260 -11.242 0.385 1.00 53.25 330 ASP A CA 1
ATOM 2612 C C . ASP A 1 330 ? 7.210 -11.946 1.365 1.00 53.25 330 ASP A C 1
ATOM 2614 O O . ASP A 1 330 ? 8.160 -11.357 1.905 1.00 53.25 330 ASP A O 1
ATOM 2618 N N . THR A 1 331 ? 6.964 -13.238 1.589 1.00 47.03 331 THR A N 1
ATOM 2619 C CA . THR A 1 331 ? 7.776 -14.076 2.480 1.00 47.03 331 THR A CA 1
ATOM 2620 C C . THR A 1 331 ? 9.236 -14.220 2.041 1.00 47.03 331 THR A C 1
ATOM 2622 O O . THR A 1 331 ? 10.063 -14.675 2.840 1.00 47.03 331 THR A O 1
ATOM 2625 N N . THR A 1 332 ? 9.566 -13.808 0.814 1.00 39.94 332 THR A N 1
ATOM 2626 C CA . THR A 1 332 ? 10.879 -13.961 0.177 1.00 39.94 332 THR A CA 1
ATOM 2627 C C . THR A 1 332 ? 11.699 -12.668 0.079 1.00 39.94 332 THR A C 1
ATOM 2629 O O . THR A 1 332 ? 12.842 -12.705 -0.386 1.00 39.94 332 THR A O 1
ATOM 2632 N N . SER A 1 333 ? 11.173 -11.528 0.547 1.00 38.00 333 SER A N 1
ATOM 2633 C CA . SER A 1 333 ? 11.860 -10.235 0.432 1.00 38.00 333 SER A CA 1
ATOM 2634 C C . SER A 1 333 ? 13.208 -10.200 1.182 1.00 38.00 333 SER A C 1
ATOM 2636 O O . SER A 1 333 ? 13.337 -10.583 2.347 1.00 38.00 333 SER A O 1
ATOM 2638 N N . LEU A 1 334 ? 14.245 -9.716 0.486 1.00 33.81 334 LEU A N 1
ATOM 2639 C CA . LEU A 1 334 ? 15.644 -9.621 0.939 1.00 33.81 334 LEU A CA 1
ATOM 2640 C C . LEU A 1 334 ? 15.838 -8.830 2.247 1.00 33.81 334 LEU A C 1
ATOM 2642 O O . LEU A 1 334 ? 16.853 -9.023 2.913 1.00 33.81 334 LEU A O 1
ATOM 2646 N N . ASN A 1 335 ? 14.858 -8.022 2.665 1.00 34.84 335 ASN A N 1
ATOM 2647 C CA . ASN A 1 335 ? 14.864 -7.329 3.959 1.00 34.84 335 ASN A CA 1
ATOM 2648 C C . ASN A 1 335 ? 14.813 -8.295 5.158 1.00 34.84 335 ASN A C 1
ATOM 2650 O O . ASN A 1 335 ? 15.211 -7.924 6.258 1.00 34.84 335 ASN A O 1
ATOM 2654 N N . ARG A 1 336 ? 14.429 -9.566 4.955 1.00 37.34 336 ARG A N 1
ATOM 2655 C CA . ARG A 1 336 ? 14.602 -10.633 5.958 1.00 37.34 336 ARG A CA 1
ATOM 2656 C C . ARG A 1 336 ? 16.047 -11.122 6.108 1.00 37.34 336 ARG A C 1
ATOM 2658 O O . ARG A 1 336 ? 16.342 -11.784 7.095 1.00 37.34 336 ARG A O 1
ATOM 2665 N N . ARG A 1 337 ? 16.947 -10.838 5.154 1.00 32.19 337 ARG A N 1
ATOM 2666 C CA . ARG A 1 337 ? 18.335 -11.343 5.182 1.00 32.19 337 ARG A CA 1
ATOM 2667 C C . ARG A 1 337 ? 19.324 -10.454 5.941 1.00 32.19 337 ARG A C 1
ATOM 2669 O O . ARG A 1 337 ? 20.372 -10.968 6.312 1.00 32.19 337 ARG A O 1
ATOM 2676 N N . TYR A 1 338 ? 19.011 -9.176 6.172 1.00 35.16 338 TYR A N 1
ATOM 2677 C CA . TYR A 1 338 ? 19.965 -8.206 6.741 1.00 35.16 338 TYR A CA 1
ATOM 2678 C C . TYR A 1 338 ? 19.518 -7.541 8.054 1.00 35.16 338 TYR A C 1
ATOM 2680 O O . TYR A 1 338 ? 20.277 -6.764 8.624 1.00 35.16 338 TYR A O 1
ATOM 2688 N N . GLY A 1 339 ? 18.327 -7.861 8.574 1.00 32.91 339 GLY A N 1
ATOM 2689 C CA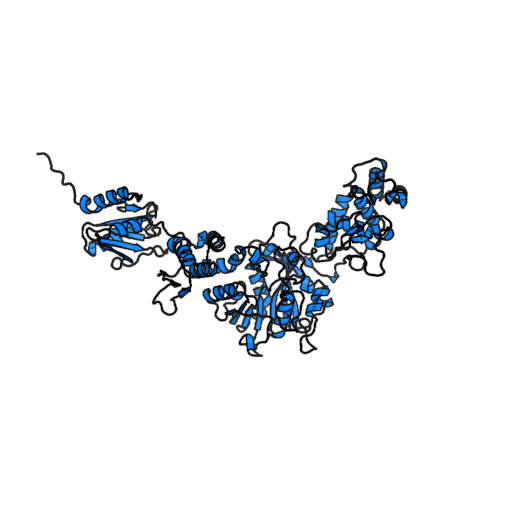 . GLY A 1 339 ? 17.966 -7.503 9.947 1.00 32.91 339 GLY A CA 1
ATOM 2690 C C . GLY A 1 339 ? 18.765 -8.346 10.945 1.00 32.91 339 GLY A C 1
ATOM 2691 O O . GLY A 1 339 ? 18.883 -9.557 10.771 1.00 32.91 339 GLY A O 1
ATOM 2692 N N . THR A 1 340 ? 19.275 -7.724 12.007 1.00 29.53 340 THR A N 1
ATOM 2693 C CA . THR A 1 340 ? 20.091 -8.324 13.088 1.00 29.53 340 THR A CA 1
ATOM 2694 C C . THR A 1 340 ? 19.438 -9.492 13.834 1.00 29.53 340 THR A C 1
ATOM 2696 O O . THR A 1 340 ? 20.095 -10.153 14.629 1.00 29.53 340 THR A O 1
ATOM 2699 N N . ASN A 1 341 ? 18.186 -9.821 13.519 1.00 33.06 341 ASN A N 1
ATOM 2700 C CA . ASN A 1 341 ? 17.533 -11.049 13.934 1.00 33.06 341 ASN A CA 1
ATOM 2701 C C . ASN A 1 341 ? 17.325 -11.935 12.702 1.00 33.06 341 ASN A C 1
ATOM 2703 O O . ASN A 1 341 ? 16.375 -11.721 11.943 1.00 33.06 341 ASN A O 1
ATOM 2707 N N . LYS A 1 342 ? 18.179 -12.957 12.531 1.00 32.81 342 LYS A N 1
ATOM 2708 C CA . LYS A 1 342 ? 17.856 -14.161 11.749 1.00 32.81 342 LYS A CA 1
ATOM 2709 C C . LYS A 1 342 ? 16.546 -14.729 12.308 1.00 32.81 342 LYS A C 1
ATOM 2711 O O . LYS A 1 342 ? 16.559 -15.560 13.207 1.00 32.81 342 LYS A O 1
ATOM 2716 N N . LYS A 1 343 ? 15.397 -14.258 11.823 1.00 38.28 343 LYS A N 1
ATOM 2717 C CA . LYS A 1 343 ? 14.126 -14.922 12.095 1.00 38.28 343 LYS A CA 1
ATOM 2718 C C . LYS A 1 343 ? 14.139 -16.187 11.250 1.00 38.28 343 LYS A C 1
ATOM 2720 O O . LYS A 1 343 ? 13.957 -16.126 10.035 1.00 38.28 343 LYS A O 1
ATOM 2725 N N . GLU A 1 344 ? 14.442 -17.306 11.902 1.00 32.88 344 GLU A N 1
ATOM 2726 C CA . GLU A 1 344 ? 14.217 -18.650 11.379 1.00 32.88 344 GLU A CA 1
ATOM 2727 C C . GLU A 1 344 ? 12.849 -18.713 10.694 1.00 32.88 344 GLU A C 1
ATOM 2729 O O . GLU A 1 344 ? 11.886 -18.076 11.132 1.00 32.88 344 GLU A O 1
ATOM 2734 N N . GLY A 1 345 ? 12.790 -19.429 9.572 1.00 37.09 345 GLY A N 1
ATOM 2735 C CA . GLY A 1 345 ? 11.641 -19.480 8.680 1.00 37.09 345 GLY A CA 1
ATOM 2736 C C . GLY A 1 345 ? 10.381 -20.024 9.346 1.00 37.09 345 GLY A C 1
ATOM 2737 O O . GLY A 1 345 ? 10.015 -21.172 9.134 1.00 37.09 345 GLY A O 1
ATOM 2738 N N . ARG A 1 346 ? 9.647 -19.180 10.073 1.00 40.50 346 ARG A N 1
ATOM 2739 C CA . ARG A 1 346 ? 8.225 -19.400 10.322 1.00 40.50 346 ARG A CA 1
ATOM 2740 C C . ARG A 1 346 ? 7.500 -19.078 9.022 1.00 40.50 346 ARG A C 1
ATOM 2742 O O . ARG A 1 346 ? 7.192 -17.922 8.731 1.00 40.50 346 ARG A O 1
ATOM 2749 N N . GLY A 1 347 ? 7.316 -20.100 8.187 1.00 51.56 347 GLY A N 1
ATOM 2750 C CA . GLY A 1 347 ? 6.352 -20.029 7.095 1.00 51.56 347 GLY A CA 1
ATOM 2751 C C . GLY A 1 347 ? 5.004 -19.552 7.642 1.00 51.56 347 GLY A C 1
ATOM 2752 O O . GLY A 1 347 ? 4.645 -19.871 8.772 1.00 51.56 347 GLY A O 1
ATOM 2753 N N . LEU A 1 348 ? 4.279 -18.749 6.864 1.00 64.75 348 LEU A N 1
ATOM 2754 C CA . LEU A 1 348 ? 2.894 -18.380 7.171 1.00 64.75 348 LEU A CA 1
ATOM 2755 C C . LEU A 1 348 ? 2.077 -19.667 7.347 1.00 64.75 348 LEU A C 1
ATOM 2757 O O . LEU A 1 348 ? 1.867 -20.374 6.360 1.00 64.75 348 LEU A O 1
ATOM 2761 N N . VAL A 1 349 ? 1.664 -19.961 8.581 1.00 78.69 349 VAL A N 1
ATOM 2762 C CA . VAL A 1 349 ? 0.843 -21.129 8.919 1.00 78.69 349 VAL A CA 1
ATOM 2763 C C . VAL A 1 349 ? -0.538 -20.936 8.295 1.00 78.69 349 VAL A C 1
ATOM 2765 O O . VAL A 1 349 ? -1.179 -19.914 8.536 1.00 78.69 349 VAL A O 1
ATOM 2768 N N . ARG A 1 350 ? -0.952 -21.875 7.443 1.00 86.12 350 ARG A N 1
ATOM 2769 C CA . ARG A 1 350 ? -2.159 -21.782 6.613 1.00 86.12 350 ARG A CA 1
ATOM 2770 C C . ARG A 1 350 ? -2.573 -23.154 6.084 1.00 86.12 350 ARG A C 1
ATOM 2772 O O . ARG A 1 350 ? -1.750 -24.071 6.078 1.00 86.12 350 ARG A O 1
ATOM 2779 N N . ASP A 1 351 ? -3.786 -23.251 5.551 1.00 90.50 351 ASP A N 1
ATOM 2780 C CA . ASP A 1 351 ? -4.245 -24.441 4.834 1.00 90.50 351 ASP A CA 1
ATOM 2781 C C . ASP A 1 351 ? -3.339 -24.744 3.619 1.00 90.50 351 ASP A C 1
ATOM 2783 O O . ASP A 1 351 ? -2.913 -23.817 2.914 1.00 90.50 351 ASP A O 1
ATOM 2787 N N . PRO A 1 352 ? -3.049 -26.027 3.318 1.00 88.31 352 PRO A N 1
ATOM 2788 C CA . PRO A 1 352 ? -2.163 -26.407 2.213 1.00 88.31 352 PRO A CA 1
ATOM 2789 C C . PRO A 1 352 ? -2.584 -25.851 0.846 1.00 88.31 352 PRO A C 1
ATOM 2791 O O . PRO A 1 352 ? -1.732 -25.458 0.045 1.00 88.31 352 PRO A O 1
ATOM 2794 N N . ASP A 1 353 ? -3.891 -25.765 0.590 1.00 89.81 353 ASP A N 1
ATOM 2795 C CA . ASP A 1 353 ? -4.463 -25.242 -0.654 1.00 89.81 353 ASP A CA 1
ATOM 2796 C C . ASP A 1 353 ? -4.524 -23.706 -0.718 1.00 89.81 353 ASP A C 1
ATOM 2798 O O . ASP A 1 353 ? -4.880 -23.137 -1.750 1.00 89.81 353 ASP A O 1
ATOM 2802 N N . LEU A 1 354 ? -4.093 -23.011 0.337 1.00 90.81 354 LEU A N 1
ATOM 2803 C CA . LEU A 1 354 ? -3.908 -21.556 0.388 1.00 90.81 354 LEU A CA 1
ATOM 2804 C C . LEU A 1 354 ? -2.437 -21.143 0.224 1.00 90.81 354 LEU A C 1
ATOM 2806 O O . LEU A 1 354 ? -2.053 -19.994 0.480 1.00 90.81 354 LEU A O 1
ATOM 2810 N N . ARG A 1 355 ? -1.574 -22.077 -0.194 1.00 85.44 355 ARG A N 1
ATOM 2811 C CA . ARG A 1 355 ? -0.147 -21.823 -0.402 1.00 85.44 355 ARG A CA 1
ATOM 2812 C C . ARG A 1 355 ? 0.088 -20.785 -1.503 1.00 85.44 355 ARG A C 1
ATOM 2814 O O . ARG A 1 355 ? -0.155 -21.031 -2.679 1.00 85.44 355 ARG A O 1
ATOM 2821 N N . ALA A 1 356 ? 0.669 -19.665 -1.089 1.00 86.06 356 ALA A N 1
ATOM 2822 C CA . ALA A 1 356 ? 1.103 -18.545 -1.914 1.00 86.06 356 ALA A CA 1
ATOM 2823 C C . ALA A 1 356 ? 2.365 -17.921 -1.293 1.00 86.06 356 ALA A C 1
ATOM 2825 O O . ALA A 1 356 ? 2.546 -17.967 -0.069 1.00 86.06 356 ALA A O 1
ATOM 2826 N N . LYS A 1 357 ? 3.254 -17.352 -2.110 1.00 82.88 357 LYS A N 1
ATOM 2827 C CA . LYS A 1 357 ? 4.477 -16.680 -1.631 1.00 82.88 357 LYS A CA 1
ATOM 2828 C C . LYS A 1 357 ? 4.156 -15.403 -0.860 1.00 82.88 357 LYS A C 1
ATOM 2830 O O . LYS A 1 357 ? 4.847 -15.082 0.109 1.00 82.88 357 LYS A O 1
ATOM 2835 N N . ASP A 1 358 ? 3.094 -14.726 -1.274 1.00 86.38 358 ASP A N 1
ATOM 2836 C CA . ASP A 1 358 ? 2.581 -13.510 -0.659 1.00 86.38 358 ASP A CA 1
ATOM 2837 C C . ASP A 1 358 ? 1.400 -13.823 0.279 1.00 86.38 358 ASP A C 1
ATOM 2839 O O . ASP A 1 358 ? 0.570 -14.694 -0.010 1.00 86.38 358 ASP A O 1
ATOM 2843 N N . ALA A 1 359 ? 1.343 -13.147 1.427 1.00 85.94 359 ALA A N 1
ATOM 2844 C CA . ALA A 1 359 ? 0.243 -13.278 2.380 1.00 85.94 359 ALA A CA 1
ATOM 2845 C C . ALA A 1 359 ? -1.088 -12.761 1.810 1.00 85.94 359 ALA A C 1
ATOM 2847 O O . ALA A 1 359 ? -2.103 -13.436 1.963 1.00 85.94 359 ALA A O 1
ATOM 2848 N N . GLY A 1 360 ? -1.094 -11.630 1.102 1.00 90.81 360 GLY A N 1
ATOM 2849 C CA . GLY A 1 360 ? -2.312 -11.031 0.553 1.00 90.81 360 GLY A CA 1
ATOM 2850 C C . GLY A 1 360 ? -2.969 -11.910 -0.515 1.00 90.81 360 GLY A C 1
ATOM 2851 O O . GLY A 1 360 ? -4.186 -12.080 -0.521 1.00 90.81 360 GLY A O 1
ATOM 2852 N N . ILE A 1 361 ? -2.166 -12.582 -1.350 1.00 93.75 361 ILE A N 1
ATOM 2853 C CA . ILE A 1 361 ? -2.667 -13.592 -2.303 1.00 93.75 361 ILE A CA 1
ATOM 2854 C C . ILE A 1 361 ? -3.295 -14.784 -1.562 1.00 93.75 361 ILE A C 1
ATOM 2856 O O . ILE A 1 361 ? -4.305 -15.329 -2.004 1.00 93.75 361 ILE A O 1
ATOM 2860 N N . ALA A 1 362 ? -2.734 -15.186 -0.417 1.00 93.94 362 ALA A N 1
ATOM 2861 C CA . ALA A 1 362 ? -3.312 -16.243 0.414 1.00 93.94 362 ALA A CA 1
ATOM 2862 C C . ALA A 1 362 ? -4.691 -15.853 0.962 1.00 93.94 362 ALA A C 1
ATOM 2864 O O . ALA A 1 362 ? -5.601 -16.679 0.953 1.00 93.94 362 ALA A O 1
ATOM 2865 N N . PHE A 1 363 ? -4.852 -14.596 1.387 1.00 95.62 363 PHE A N 1
ATOM 2866 C CA . PHE A 1 363 ? -6.134 -14.049 1.831 1.00 95.62 363 PHE A CA 1
ATOM 2867 C C . PHE A 1 363 ? -7.165 -14.030 0.703 1.00 95.62 363 PHE A C 1
ATOM 2869 O O . PHE A 1 363 ? -8.258 -14.544 0.896 1.00 95.62 363 PHE A O 1
ATOM 2876 N N . LEU A 1 364 ? -6.809 -13.563 -0.499 1.00 96.81 364 LEU A N 1
ATOM 2877 C CA . LEU A 1 364 ? -7.694 -13.640 -1.672 1.00 96.81 364 LEU A CA 1
ATOM 2878 C C . LEU A 1 364 ? -8.185 -15.073 -1.934 1.00 96.81 364 LEU A C 1
ATOM 2880 O O . LEU A 1 364 ? -9.375 -15.312 -2.135 1.00 96.81 364 LEU A O 1
ATOM 2884 N N . ARG A 1 365 ? -7.279 -16.055 -1.869 1.00 96.44 365 ARG A N 1
ATOM 2885 C CA . ARG A 1 365 ? -7.630 -17.478 -1.993 1.00 96.44 365 ARG A CA 1
ATOM 2886 C C . ARG A 1 365 ? -8.568 -17.940 -0.868 1.00 96.44 365 ARG A C 1
ATOM 2888 O O . ARG A 1 365 ? -9.527 -18.653 -1.149 1.00 96.44 365 ARG A O 1
ATOM 2895 N N . ALA A 1 366 ? -8.321 -17.525 0.376 1.00 96.12 366 ALA A N 1
ATOM 2896 C CA . ALA A 1 366 ? -9.175 -17.835 1.524 1.00 96.12 366 ALA A CA 1
ATOM 2897 C C . ALA A 1 366 ? -10.582 -17.242 1.360 1.00 96.12 366 ALA A C 1
ATOM 2899 O O . ALA A 1 366 ? -11.574 -17.933 1.575 1.00 96.12 366 ALA A O 1
ATOM 2900 N N . PHE A 1 367 ? -10.671 -15.999 0.888 1.00 97.44 367 PHE A N 1
ATOM 2901 C CA . PHE A 1 367 ? -11.924 -15.306 0.609 1.00 97.44 367 PHE A CA 1
ATOM 2902 C C . PHE A 1 367 ? -12.784 -16.085 -0.386 1.00 97.44 367 PHE A C 1
ATOM 2904 O O . PHE A 1 367 ? -13.952 -16.351 -0.119 1.00 97.44 367 PHE A O 1
ATOM 2911 N N . ALA A 1 368 ? -12.193 -16.569 -1.480 1.00 96.88 368 ALA A N 1
ATOM 2912 C CA . ALA A 1 368 ? -12.920 -17.379 -2.453 1.00 96.88 368 ALA A CA 1
ATOM 2913 C C . ALA A 1 368 ? -13.383 -18.753 -1.924 1.00 96.88 368 ALA A C 1
ATOM 2915 O O . ALA A 1 368 ? -14.375 -19.280 -2.439 1.00 96.88 368 ALA A O 1
ATOM 2916 N N . LYS A 1 369 ? -12.722 -19.334 -0.906 1.00 94.88 369 LYS A N 1
ATOM 2917 C CA . LYS A 1 369 ? -13.191 -20.568 -0.233 1.00 94.88 369 LYS A CA 1
ATOM 2918 C C . LYS A 1 369 ? -14.459 -20.340 0.593 1.00 94.88 369 LYS A C 1
ATOM 2920 O O . LYS A 1 369 ? -15.191 -21.292 0.829 1.00 94.88 369 LYS A O 1
ATOM 2925 N N . LEU A 1 370 ? -14.734 -19.105 1.013 1.00 96.69 370 LEU A N 1
ATOM 2926 C CA . LEU A 1 370 ? -15.920 -18.763 1.805 1.00 96.69 370 LEU A CA 1
ATOM 2927 C C . LEU A 1 370 ? -17.174 -18.528 0.955 1.00 96.69 370 LEU A C 1
ATOM 2929 O O . LEU A 1 370 ? -18.253 -18.356 1.518 1.00 96.69 370 LEU A O 1
ATOM 2933 N N . HIS A 1 371 ? -17.041 -18.538 -0.375 1.00 96.31 371 HIS A N 1
ATOM 2934 C CA . HIS A 1 371 ? -18.138 -18.305 -1.317 1.00 96.31 371 HIS A CA 1
ATOM 2935 C C . HIS A 1 371 ? -18.954 -17.016 -1.038 1.00 96.31 371 HIS A C 1
ATOM 2937 O O . HIS A 1 371 ? -20.171 -17.099 -0.895 1.00 96.31 371 HIS A O 1
ATOM 2943 N N . PRO A 1 372 ? -18.318 -15.836 -0.887 1.00 97.69 372 PRO A N 1
ATOM 2944 C CA . PRO A 1 372 ? -19.042 -14.573 -0.736 1.00 97.69 372 PRO A CA 1
ATOM 2945 C C . PRO A 1 372 ? -19.790 -14.133 -2.006 1.00 97.69 372 PRO A C 1
ATOM 2947 O O . PRO A 1 372 ? -19.399 -14.453 -3.126 1.00 97.69 372 PRO A O 1
ATOM 2950 N N . ASP A 1 373 ? -20.803 -13.291 -1.825 1.00 98.06 373 ASP A N 1
ATOM 2951 C CA . ASP A 1 373 ? -21.514 -12.592 -2.900 1.00 98.06 373 ASP A CA 1
ATOM 2952 C C . ASP A 1 373 ? -20.607 -11.552 -3.584 1.00 98.06 373 ASP A C 1
ATOM 2954 O O . ASP A 1 373 ? -20.728 -11.305 -4.783 1.00 98.06 373 ASP A O 1
ATOM 2958 N N . ALA A 1 374 ? -19.688 -10.946 -2.821 1.00 98.31 374 ALA A N 1
ATOM 2959 C CA . ALA A 1 374 ? -18.687 -10.004 -3.316 1.00 98.31 374 ALA A CA 1
ATOM 2960 C C . ALA A 1 374 ? -17.456 -9.921 -2.403 1.00 98.31 374 ALA A C 1
ATOM 2962 O O . ALA A 1 374 ? -17.520 -10.167 -1.195 1.00 98.31 374 ALA A O 1
ATOM 2963 N N . ILE A 1 375 ? -16.325 -9.527 -2.987 1.00 98.69 375 ILE A N 1
ATOM 2964 C CA . ILE A 1 375 ? -15.062 -9.263 -2.292 1.00 98.69 375 ILE A CA 1
ATOM 2965 C C . ILE A 1 375 ? -14.611 -7.849 -2.675 1.00 98.69 375 ILE A C 1
ATOM 2967 O O . ILE A 1 375 ? -14.200 -7.632 -3.812 1.00 98.69 375 ILE A O 1
ATOM 2971 N N . GLY A 1 376 ? -14.687 -6.898 -1.746 1.00 98.31 376 GLY A N 1
ATOM 2972 C CA . GLY A 1 376 ? -14.232 -5.517 -1.924 1.00 98.31 376 GLY A CA 1
ATOM 2973 C C . GLY A 1 376 ? -13.037 -5.218 -1.034 1.00 98.31 376 GLY A C 1
ATOM 2974 O O . GLY A 1 376 ? -13.209 -4.979 0.155 1.00 98.31 376 GLY A O 1
ATOM 2975 N N . ILE A 1 377 ? -11.821 -5.241 -1.573 1.00 97.25 377 ILE A N 1
ATOM 2976 C CA . ILE A 1 377 ? -10.606 -5.171 -0.748 1.00 97.25 377 ILE A CA 1
ATOM 2977 C C . ILE A 1 377 ? -9.543 -4.245 -1.331 1.00 97.25 377 ILE A C 1
ATOM 2979 O O . ILE A 1 377 ? -9.547 -3.942 -2.524 1.00 97.25 377 ILE A O 1
ATOM 2983 N N . LEU A 1 378 ? -8.586 -3.856 -0.492 1.00 96.06 378 LEU A N 1
ATOM 2984 C CA . LEU A 1 378 ? -7.352 -3.208 -0.926 1.00 96.06 378 LEU A CA 1
ATOM 2985 C C . LEU A 1 378 ? -6.241 -4.244 -1.091 1.00 96.06 378 LEU A C 1
ATOM 2987 O O . LEU A 1 378 ? -6.043 -5.091 -0.223 1.00 96.06 378 LEU A O 1
ATOM 2991 N N . HIS A 1 379 ? -5.492 -4.178 -2.189 1.00 94.44 379 HIS A N 1
ATOM 2992 C CA . HIS A 1 379 ? -4.253 -4.944 -2.333 1.00 94.44 379 HIS A CA 1
ATOM 2993 C C . HIS A 1 379 ? -3.292 -4.307 -3.350 1.00 94.44 379 HIS A C 1
ATOM 2995 O O . HIS A 1 379 ? -3.702 -3.464 -4.148 1.00 94.44 379 HIS A O 1
ATOM 3001 N N . PRO A 1 380 ? -2.001 -4.691 -3.391 1.00 93.44 380 PRO A N 1
ATOM 3002 C CA . PRO A 1 380 ? -1.087 -4.254 -4.436 1.00 93.44 380 PRO A CA 1
ATOM 3003 C C . PRO A 1 380 ? -1.601 -4.671 -5.814 1.00 93.44 380 PRO A C 1
ATOM 3005 O O . PRO A 1 380 ? -1.938 -5.838 -6.044 1.00 93.44 380 PRO A O 1
ATOM 3008 N N . LEU A 1 381 ? -1.579 -3.745 -6.773 1.00 95.62 381 LEU A N 1
ATOM 3009 C CA . LEU A 1 381 ? -1.990 -4.027 -8.152 1.00 95.62 381 LEU A CA 1
ATOM 3010 C C . LEU A 1 381 ? -1.124 -5.131 -8.791 1.00 95.62 381 LEU A C 1
ATOM 3012 O O . LEU A 1 381 ? -1.577 -5.874 -9.660 1.00 95.62 381 LEU A O 1
ATOM 3016 N N . SER A 1 382 ? 0.115 -5.292 -8.311 1.00 92.81 382 SER A N 1
ATOM 3017 C CA . SER A 1 382 ? 1.065 -6.320 -8.751 1.00 92.81 382 SER A CA 1
ATOM 3018 C C . SER A 1 382 ? 0.566 -7.758 -8.592 1.00 92.81 382 SER A C 1
ATOM 3020 O O . SER A 1 382 ? 1.122 -8.637 -9.248 1.00 92.81 382 SER A O 1
ATOM 3022 N N . TYR A 1 383 ? -0.448 -8.027 -7.764 1.00 94.50 383 TYR A N 1
ATOM 3023 C CA . TYR A 1 383 ? -1.071 -9.355 -7.685 1.00 94.50 383 TYR A CA 1
ATOM 3024 C C . TYR A 1 383 ? -1.787 -9.733 -8.983 1.00 94.50 383 TYR A C 1
ATOM 3026 O O . TYR A 1 383 ? -1.816 -10.905 -9.346 1.00 94.50 383 TYR A O 1
ATOM 3034 N N . LEU A 1 384 ? -2.325 -8.735 -9.687 1.00 96.75 384 LEU A N 1
ATOM 3035 C CA . LEU A 1 384 ? -3.038 -8.912 -10.945 1.00 96.75 384 LEU A CA 1
ATOM 3036 C C . LEU A 1 384 ? -2.108 -8.723 -12.140 1.00 96.75 384 LEU A C 1
ATOM 3038 O O . LEU A 1 384 ? -2.074 -9.563 -13.030 1.00 96.75 384 LEU A O 1
ATOM 3042 N N . ILE A 1 385 ? -1.329 -7.637 -12.159 1.00 94.38 385 ILE A N 1
ATOM 3043 C CA . ILE A 1 385 ? -0.622 -7.228 -13.381 1.00 94.38 385 ILE A CA 1
ATOM 3044 C C . ILE A 1 385 ? 0.673 -8.004 -13.642 1.00 94.38 385 ILE A C 1
ATOM 3046 O O . ILE A 1 385 ? 1.109 -8.082 -14.788 1.00 94.38 385 ILE A O 1
ATOM 3050 N N . LYS A 1 386 ? 1.293 -8.606 -12.616 1.00 92.00 386 LYS A N 1
ATOM 3051 C CA . LYS A 1 386 ? 2.444 -9.501 -12.809 1.00 92.00 386 LYS A CA 1
ATOM 3052 C C . LYS A 1 386 ? 1.933 -10.917 -13.025 1.00 92.00 386 LYS A C 1
ATOM 3054 O O . LYS A 1 386 ? 1.423 -11.524 -12.086 1.00 92.00 386 LYS A O 1
ATOM 3059 N N . GLU A 1 387 ? 2.144 -11.469 -14.216 1.00 91.81 387 GLU A N 1
ATOM 3060 C CA . GLU A 1 387 ? 1.659 -12.808 -14.567 1.00 91.81 387 GLU A CA 1
ATOM 3061 C C . GLU A 1 387 ? 2.079 -13.872 -13.544 1.00 91.81 387 GLU A C 1
ATOM 3063 O O . GLU A 1 387 ? 1.254 -14.648 -13.077 1.00 91.81 387 GLU A O 1
ATOM 3068 N N . THR A 1 388 ? 3.336 -13.852 -13.089 1.00 90.25 388 THR A N 1
ATOM 3069 C CA . THR A 1 388 ? 3.829 -14.804 -12.080 1.00 90.25 388 THR A CA 1
ATOM 3070 C C . THR A 1 388 ? 3.040 -14.775 -10.772 1.00 90.25 388 THR A C 1
ATOM 3072 O O . THR A 1 388 ? 2.913 -15.813 -10.128 1.00 90.25 388 THR A O 1
ATOM 3075 N N . ASN A 1 389 ? 2.536 -13.603 -10.373 1.00 92.75 389 ASN A N 1
ATOM 3076 C CA . ASN A 1 389 ? 1.714 -13.445 -9.175 1.00 92.75 389 ASN A CA 1
ATOM 3077 C C . ASN A 1 389 ? 0.272 -13.873 -9.457 1.00 92.75 389 ASN A C 1
ATOM 3079 O O . ASN A 1 389 ? -0.312 -14.603 -8.661 1.00 92.75 389 ASN A O 1
ATOM 3083 N N . PHE A 1 390 ? -0.272 -13.492 -10.616 1.00 95.88 390 PHE A N 1
ATOM 3084 C CA . PHE A 1 390 ? -1.612 -13.893 -11.040 1.00 95.88 390 PHE A CA 1
ATOM 3085 C C . PHE A 1 390 ? -1.749 -15.420 -11.115 1.00 95.88 390 PHE A C 1
ATOM 3087 O O . PHE A 1 390 ? -2.739 -15.980 -10.650 1.00 95.88 390 PHE A O 1
ATOM 3094 N N . GLN A 1 391 ? -0.718 -16.125 -11.590 1.00 95.06 391 GLN A N 1
ATOM 3095 C CA . GLN A 1 391 ? -0.695 -17.592 -11.620 1.00 95.06 391 GLN A CA 1
ATOM 3096 C C . GLN A 1 391 ? -0.809 -18.231 -10.223 1.00 95.06 391 GLN A C 1
ATOM 3098 O O . GLN A 1 391 ? -1.225 -19.383 -10.106 1.00 95.06 391 GLN A O 1
ATOM 3103 N N . GLU A 1 392 ? -0.491 -17.517 -9.137 1.00 94.38 392 GLU A N 1
ATOM 3104 C CA . GLU A 1 392 ? -0.759 -18.002 -7.778 1.00 94.38 392 GLU A CA 1
ATOM 3105 C C . GLU A 1 392 ? -2.254 -17.973 -7.423 1.00 94.38 392 GLU A C 1
ATOM 3107 O O . GLU A 1 392 ? -2.697 -18.816 -6.644 1.00 94.38 392 GLU A O 1
ATOM 3112 N N . LEU A 1 393 ? -3.052 -17.084 -8.025 1.00 96.00 393 LEU A N 1
ATOM 3113 C CA . LEU A 1 393 ? -4.517 -17.060 -7.894 1.00 96.00 393 LEU A CA 1
ATOM 3114 C C . LEU A 1 393 ? -5.189 -18.162 -8.730 1.00 96.00 393 LEU A C 1
ATOM 3116 O O . LEU A 1 393 ? -6.242 -18.668 -8.341 1.00 96.00 393 LEU A O 1
ATOM 3120 N N . VAL A 1 394 ? -4.557 -18.572 -9.836 1.00 95.44 394 VAL A N 1
ATOM 3121 C CA . VAL A 1 394 ? -5.046 -19.633 -10.736 1.00 95.44 394 VAL A CA 1
ATOM 3122 C C . VAL A 1 394 ? -4.912 -21.028 -10.121 1.00 95.44 394 VAL A C 1
ATOM 3124 O O . VAL A 1 394 ? -5.678 -21.921 -10.478 1.00 95.44 394 VAL A O 1
ATOM 3127 N N . ARG A 1 395 ? -3.970 -21.246 -9.186 1.00 93.50 395 ARG A N 1
ATOM 3128 C CA . ARG A 1 395 ? -3.721 -22.596 -8.642 1.00 93.50 395 ARG A CA 1
ATOM 3129 C C . ARG A 1 395 ? -5.006 -23.196 -8.049 1.00 93.50 395 ARG A C 1
ATOM 3131 O O . ARG A 1 395 ? -5.644 -22.503 -7.250 1.00 93.50 395 ARG A O 1
ATOM 3138 N N . PRO A 1 396 ? -5.337 -24.463 -8.348 1.00 93.31 396 PRO A N 1
ATOM 3139 C CA . PRO A 1 396 ? -6.537 -25.100 -7.819 1.00 93.31 396 PRO A CA 1
ATOM 3140 C C . PRO A 1 396 ? -6.581 -25.133 -6.286 1.00 93.31 396 PRO A C 1
ATOM 3142 O O . PRO A 1 396 ? -5.541 -25.129 -5.618 1.00 93.31 396 PRO A O 1
ATOM 3145 N N . PHE A 1 397 ? -7.790 -25.162 -5.735 1.00 94.06 397 PHE A N 1
ATOM 3146 C CA . PHE A 1 397 ? -8.068 -25.554 -4.358 1.00 94.06 397 PHE A CA 1
ATOM 3147 C C . PHE A 1 397 ? -8.004 -27.082 -4.211 1.00 94.06 397 PHE A C 1
ATOM 3149 O O . PHE A 1 397 ? -7.761 -27.805 -5.179 1.00 94.06 397 PHE A O 1
ATOM 3156 N N . SER A 1 398 ? -8.242 -27.589 -2.996 1.00 89.19 398 SER A N 1
ATOM 3157 C CA . SER A 1 398 ? -8.227 -29.034 -2.708 1.00 89.19 398 SER A CA 1
ATOM 3158 C C . SER A 1 398 ? -9.229 -29.851 -3.537 1.00 89.19 398 SER A C 1
ATOM 3160 O O . SER A 1 398 ? -9.053 -31.055 -3.686 1.00 89.19 398 SER A O 1
ATOM 3162 N N . ASP A 1 399 ? -10.258 -29.213 -4.104 1.00 86.94 399 ASP A N 1
ATOM 3163 C CA . ASP A 1 399 ? -11.225 -29.858 -5.003 1.00 86.94 399 ASP A CA 1
ATOM 3164 C C . ASP A 1 399 ? -10.663 -30.179 -6.404 1.00 86.94 399 ASP A C 1
ATOM 3166 O O . ASP A 1 399 ? -11.325 -30.845 -7.202 1.00 86.94 399 ASP A O 1
ATOM 3170 N N . GLY A 1 400 ? -9.455 -29.697 -6.719 1.00 86.38 400 GLY A N 1
ATOM 3171 C CA . GLY A 1 400 ? -8.749 -29.937 -7.976 1.00 86.38 400 GLY A CA 1
ATOM 3172 C C . GLY A 1 400 ? -9.368 -29.279 -9.213 1.00 86.38 400 GLY A C 1
ATOM 3173 O O . GLY A 1 400 ? -8.829 -29.446 -10.305 1.00 86.38 400 GLY A O 1
ATOM 3174 N N . LYS A 1 401 ? -10.474 -28.539 -9.076 1.00 85.00 401 LYS A N 1
ATOM 3175 C CA . LYS A 1 401 ? -11.246 -27.996 -10.208 1.00 85.00 401 LYS A CA 1
ATOM 3176 C C . LYS A 1 401 ? -11.423 -26.492 -10.156 1.00 85.00 401 LYS A C 1
ATOM 3178 O O . LYS A 1 401 ? -11.576 -25.874 -11.205 1.00 85.00 401 LYS A O 1
ATOM 3183 N N . SER A 1 402 ? -11.437 -25.907 -8.967 1.00 92.12 402 SER A N 1
ATOM 3184 C CA . SER A 1 402 ? -11.726 -24.492 -8.810 1.00 92.12 402 SER A CA 1
ATOM 3185 C C . SER A 1 402 ? -10.556 -23.738 -8.200 1.00 92.12 402 SER A C 1
ATOM 3187 O O . SER A 1 402 ? -9.719 -24.297 -7.499 1.00 92.12 402 SER A O 1
ATOM 3189 N N . SER A 1 403 ? -10.478 -22.454 -8.505 1.00 95.88 403 SER A N 1
ATOM 3190 C CA . SER A 1 403 ? -9.462 -21.530 -8.017 1.00 95.88 403 SER A CA 1
ATOM 3191 C C . SER A 1 403 ? -10.117 -20.192 -7.683 1.00 95.88 403 SER A C 1
ATOM 3193 O O . SER A 1 403 ? -11.332 -20.028 -7.829 1.00 95.88 403 SER A O 1
ATOM 3195 N N . PHE A 1 404 ? -9.329 -19.212 -7.238 1.00 97.62 404 PHE A N 1
ATOM 3196 C CA . PHE A 1 404 ? -9.849 -17.855 -7.075 1.00 97.62 404 PHE A CA 1
ATOM 3197 C C . PHE A 1 404 ? -10.390 -17.325 -8.411 1.00 97.62 404 PHE A C 1
ATOM 3199 O O . PHE A 1 404 ? -11.530 -16.878 -8.490 1.00 97.62 404 PHE A O 1
ATOM 3206 N N . THR A 1 405 ? -9.596 -17.449 -9.477 1.00 97.25 405 THR A N 1
ATOM 3207 C CA . THR A 1 405 ? -9.883 -16.849 -10.788 1.00 97.25 405 THR A CA 1
ATOM 3208 C C . THR A 1 405 ? -10.969 -17.582 -11.576 1.00 97.25 405 THR A C 1
ATOM 3210 O O . THR A 1 405 ? -11.554 -17.001 -12.483 1.00 97.25 405 THR A O 1
ATOM 3213 N N . SER A 1 406 ? -11.263 -18.846 -11.250 1.00 97.38 406 SER A N 1
ATOM 3214 C CA . SER A 1 406 ? -12.393 -19.571 -11.847 1.00 97.38 406 SER A CA 1
ATOM 3215 C C . SER A 1 406 ? -13.733 -19.243 -11.180 1.00 97.38 406 SER A C 1
ATOM 3217 O O . SER A 1 406 ? -14.775 -19.589 -11.729 1.00 97.38 406 SER A O 1
ATOM 3219 N N . ARG A 1 407 ? -13.710 -18.661 -9.971 1.00 97.19 407 ARG A N 1
ATOM 3220 C CA . ARG A 1 407 ? -14.901 -18.357 -9.162 1.00 97.19 407 ARG A CA 1
ATOM 3221 C C . ARG A 1 407 ? -15.235 -16.871 -9.135 1.00 97.19 407 ARG A C 1
ATOM 3223 O O . ARG A 1 407 ? -16.415 -16.539 -9.073 1.00 97.19 407 ARG A O 1
ATOM 3230 N N . TYR A 1 408 ? -14.219 -16.008 -9.157 1.00 98.44 408 TYR A N 1
ATOM 3231 C CA . TYR A 1 408 ? -14.386 -14.561 -9.077 1.00 98.44 408 TYR A CA 1
ATOM 3232 C C . TYR A 1 408 ? -13.699 -13.819 -10.219 1.00 98.44 408 TYR A C 1
ATOM 3234 O O . TYR A 1 408 ? -12.576 -14.136 -10.621 1.00 98.44 408 TYR A O 1
ATOM 3242 N N . LYS A 1 409 ? -14.372 -12.766 -10.681 1.00 98.38 409 LYS A N 1
ATOM 3243 C CA . LYS A 1 409 ? -13.928 -11.842 -11.721 1.00 98.38 409 LYS A CA 1
ATOM 3244 C C . LYS A 1 409 ? -13.828 -10.436 -11.141 1.00 98.38 409 LYS A C 1
ATOM 3246 O O . LYS A 1 409 ? -14.720 -10.009 -10.414 1.00 98.38 409 LYS A O 1
ATOM 3251 N N . LEU A 1 410 ? -12.765 -9.711 -11.48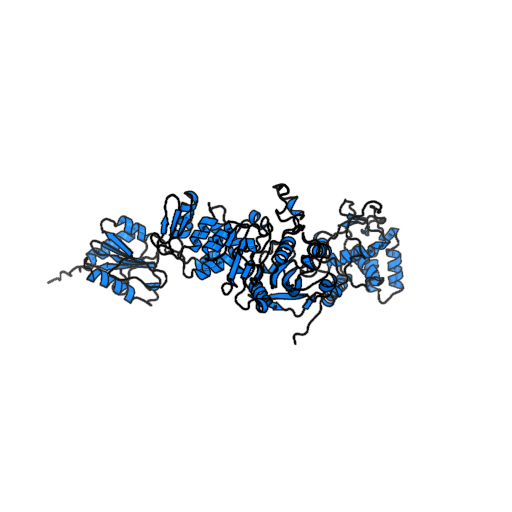9 1.00 98.69 410 LEU A N 1
ATOM 3252 C CA . LEU A 1 410 ? -12.640 -8.283 -11.186 1.00 98.69 410 LEU A CA 1
ATOM 3253 C C . LEU A 1 410 ? -13.687 -7.502 -11.991 1.00 98.69 410 LEU A C 1
ATOM 3255 O O . LEU A 1 410 ? -13.632 -7.512 -13.222 1.00 98.69 410 LEU A O 1
ATOM 3259 N N . THR A 1 411 ? -14.625 -6.839 -11.322 1.00 98.19 411 THR A N 1
ATOM 3260 C CA . THR A 1 411 ? -15.722 -6.090 -11.961 1.00 98.19 411 THR A CA 1
ATOM 3261 C C . THR A 1 411 ? -15.554 -4.582 -11.857 1.00 98.19 411 THR A C 1
ATOM 3263 O O . THR A 1 411 ? -15.986 -3.872 -12.759 1.00 98.19 411 THR A O 1
ATOM 3266 N N . ALA A 1 412 ? -14.889 -4.092 -10.812 1.00 97.94 412 ALA A N 1
ATOM 3267 C CA . ALA A 1 412 ? -14.536 -2.685 -10.668 1.00 97.94 412 ALA A CA 1
ATOM 3268 C C . ALA A 1 412 ? -13.196 -2.531 -9.942 1.00 97.94 412 ALA A C 1
ATOM 3270 O O . ALA A 1 412 ? -12.784 -3.402 -9.172 1.00 97.94 412 ALA A O 1
ATOM 3271 N N . ALA A 1 413 ? -12.506 -1.423 -10.209 1.00 97.25 413 ALA A N 1
ATOM 3272 C CA . ALA A 1 413 ? -11.220 -1.125 -9.604 1.00 97.25 413 ALA A CA 1
ATOM 3273 C C . ALA A 1 413 ? -10.987 0.384 -9.487 1.00 97.25 413 ALA A C 1
ATOM 3275 O O . ALA A 1 413 ? -11.437 1.151 -10.335 1.00 97.25 413 ALA A O 1
ATOM 3276 N N . ALA A 1 414 ? -10.189 0.778 -8.502 1.00 96.75 414 ALA A N 1
ATOM 3277 C CA . ALA A 1 414 ? -9.579 2.098 -8.415 1.00 96.75 414 ALA A CA 1
ATOM 3278 C C . ALA A 1 414 ? -8.122 1.959 -7.983 1.00 96.75 414 ALA A C 1
ATOM 3280 O O . ALA A 1 414 ? -7.829 1.448 -6.902 1.00 96.75 414 ALA A O 1
ATOM 3281 N N . VAL A 1 415 ? -7.200 2.378 -8.847 1.00 96.94 415 VAL A N 1
ATOM 3282 C CA . VAL A 1 415 ? -5.755 2.314 -8.622 1.00 96.94 415 VAL A CA 1
ATOM 3283 C C . VAL A 1 415 ? -5.262 3.645 -8.085 1.00 96.94 415 VAL A C 1
ATOM 3285 O O . VAL A 1 415 ? -5.457 4.676 -8.714 1.00 96.94 415 VAL A O 1
ATOM 3288 N N . PHE A 1 416 ? -4.549 3.619 -6.970 1.00 94.62 416 PHE A N 1
ATOM 3289 C CA . PHE A 1 416 ? -3.979 4.801 -6.333 1.00 94.62 416 PHE A CA 1
ATOM 3290 C C . PHE A 1 416 ? -2.578 4.501 -5.789 1.00 94.62 416 PHE A C 1
ATOM 3292 O O . PHE A 1 416 ? -2.085 3.367 -5.809 1.00 94.62 416 PHE A O 1
ATOM 3299 N N . SER A 1 417 ? -1.889 5.550 -5.353 1.00 91.69 417 SER A N 1
ATOM 3300 C CA . SER A 1 417 ? -0.528 5.451 -4.835 1.00 91.69 417 SER A CA 1
ATOM 3301 C C . SER A 1 417 ? -0.511 4.848 -3.431 1.00 91.69 417 SER A C 1
ATOM 3303 O O . SER A 1 417 ? -1.300 5.223 -2.571 1.00 91.69 417 SER A O 1
ATOM 3305 N N . SER A 1 418 ? 0.467 3.996 -3.124 1.00 87.06 418 SER A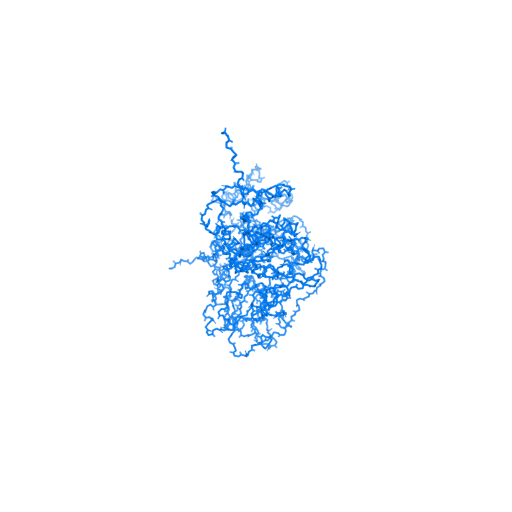 N 1
ATOM 3306 C CA . SER A 1 418 ? 0.708 3.554 -1.744 1.00 87.06 418 SER A CA 1
ATOM 3307 C C . SER A 1 418 ? 1.076 4.707 -0.794 1.00 87.06 418 SER A C 1
ATOM 3309 O O . SER A 1 418 ? 1.115 4.507 0.416 1.00 87.06 418 SER A O 1
ATOM 3311 N N . ALA A 1 419 ? 1.370 5.903 -1.319 1.00 85.19 419 ALA A N 1
ATOM 3312 C CA . ALA A 1 419 ? 1.590 7.105 -0.518 1.00 85.19 419 ALA A CA 1
ATOM 3313 C C . ALA A 1 419 ? 0.334 7.550 0.256 1.00 85.19 419 ALA A C 1
ATOM 3315 O O . ALA A 1 419 ? 0.479 8.180 1.300 1.00 85.19 419 ALA A O 1
ATOM 3316 N N . GLU A 1 420 ? -0.869 7.165 -0.193 1.00 85.50 420 GLU A N 1
ATOM 3317 C CA . GLU A 1 420 ? -2.132 7.498 0.486 1.00 85.50 420 GLU A CA 1
ATOM 3318 C C . GLU A 1 420 ? -2.190 6.949 1.923 1.00 85.50 420 GLU A C 1
ATOM 3320 O O . GLU A 1 420 ? -2.818 7.537 2.797 1.00 85.50 420 GLU A O 1
ATOM 3325 N N . PHE A 1 421 ? -1.466 5.865 2.225 1.00 79.38 421 PHE A N 1
ATOM 3326 C CA . PHE A 1 421 ? -1.423 5.257 3.562 1.00 79.38 421 PHE A CA 1
ATOM 3327 C C . PHE A 1 421 ? -0.594 6.063 4.587 1.00 79.38 421 PHE A C 1
ATOM 3329 O O . PHE A 1 421 ? -0.385 5.600 5.709 1.00 79.38 421 PHE A O 1
ATOM 3336 N N . GLY A 1 422 ? -0.069 7.242 4.225 1.00 63.03 422 GLY A N 1
ATOM 3337 C CA . GLY A 1 422 ? 0.699 8.127 5.116 1.00 63.03 422 GLY A CA 1
ATOM 3338 C C . GLY A 1 422 ? 2.088 7.603 5.507 1.00 63.03 422 GLY A C 1
ATOM 3339 O O . GLY A 1 422 ? 2.886 8.325 6.095 1.00 63.03 422 GLY A O 1
ATOM 3340 N N . SER A 1 423 ? 2.422 6.362 5.144 1.00 50.25 423 SER A N 1
ATOM 3341 C CA . SER A 1 423 ? 3.719 5.731 5.383 1.00 50.25 423 SER A CA 1
ATOM 3342 C C . SER A 1 423 ? 4.666 5.933 4.200 1.00 50.25 423 SER A C 1
ATOM 3344 O O . SER A 1 423 ? 5.189 4.968 3.633 1.00 50.25 423 SER A O 1
ATOM 3346 N N . GLY A 1 424 ? 4.895 7.185 3.811 1.00 44.62 424 GLY A N 1
ATOM 3347 C CA . GLY A 1 424 ? 6.097 7.509 3.058 1.00 44.62 424 GLY A CA 1
ATOM 3348 C C . GLY A 1 424 ? 7.290 7.274 3.977 1.00 44.62 424 GLY A C 1
ATOM 3349 O O . GLY A 1 424 ? 7.711 8.191 4.667 1.00 44.62 424 GLY A O 1
ATOM 3350 N N . ILE A 1 425 ? 7.822 6.048 4.036 1.00 45.53 425 ILE A N 1
ATOM 3351 C CA . ILE A 1 425 ? 9.179 5.860 4.554 1.00 45.53 425 ILE A CA 1
ATOM 3352 C C . ILE A 1 425 ? 10.044 6.727 3.644 1.00 45.53 425 ILE A C 1
ATOM 3354 O O . ILE A 1 425 ? 10.109 6.450 2.438 1.00 45.53 425 ILE A O 1
ATOM 3358 N N . GLU A 1 426 ? 10.631 7.794 4.188 1.00 40.59 426 GLU A N 1
ATOM 3359 C CA . GLU A 1 426 ? 11.520 8.680 3.441 1.00 40.59 426 GLU A CA 1
ATOM 3360 C C . GLU A 1 426 ? 12.505 7.836 2.618 1.00 40.59 426 GLU A C 1
ATOM 3362 O O . GLU A 1 426 ? 13.165 6.928 3.123 1.00 40.59 426 GLU A O 1
ATOM 3367 N N . GLY A 1 427 ? 12.538 8.076 1.305 1.00 49.50 427 GLY A N 1
ATOM 3368 C CA . GLY A 1 427 ? 13.398 7.343 0.372 1.00 49.50 427 GLY A CA 1
ATOM 3369 C C . GLY A 1 427 ? 12.777 6.123 -0.326 1.00 49.50 427 GLY A C 1
ATOM 3370 O O . GLY A 1 427 ? 13.391 5.614 -1.267 1.00 49.50 427 GLY A O 1
ATOM 3371 N N . THR A 1 428 ? 11.566 5.675 0.028 1.00 60.47 428 THR A N 1
ATOM 3372 C CA . THR A 1 428 ? 10.869 4.597 -0.708 1.00 60.47 428 THR A CA 1
ATOM 3373 C C . THR A 1 428 ? 10.018 5.140 -1.859 1.00 60.47 428 THR A C 1
ATOM 3375 O O . THR A 1 428 ? 9.329 6.148 -1.729 1.00 60.47 428 THR A O 1
ATOM 3378 N N . THR A 1 429 ? 10.088 4.499 -3.031 1.00 70.44 429 THR A N 1
ATOM 3379 C CA . THR A 1 429 ? 9.226 4.854 -4.170 1.00 70.44 429 THR A CA 1
ATOM 3380 C C . THR A 1 429 ? 7.839 4.242 -3.950 1.00 70.44 429 THR A C 1
ATOM 3382 O O . THR A 1 429 ? 7.768 3.022 -3.771 1.00 70.44 429 THR A O 1
ATOM 3385 N N . PRO A 1 430 ? 6.750 5.034 -3.987 1.00 84.06 430 PRO A N 1
ATOM 3386 C CA . PRO A 1 430 ? 5.397 4.500 -3.878 1.00 84.06 430 PRO A CA 1
ATOM 3387 C C . PRO A 1 430 ? 5.095 3.468 -4.970 1.00 84.06 430 PRO A C 1
ATOM 3389 O O . PRO A 1 430 ? 5.648 3.527 -6.071 1.00 84.06 430 PRO A O 1
ATOM 3392 N N . PHE A 1 431 ? 4.208 2.525 -4.671 1.00 85.81 431 PHE A N 1
ATOM 3393 C CA . PHE A 1 431 ? 3.768 1.476 -5.592 1.00 85.81 431 PHE A CA 1
ATOM 3394 C C . PHE A 1 431 ? 2.247 1.545 -5.808 1.00 85.81 431 PHE A C 1
ATOM 3396 O O . PHE A 1 431 ? 1.559 2.203 -5.028 1.00 85.81 431 PHE A O 1
ATOM 3403 N N . PRO A 1 432 ? 1.697 0.896 -6.850 1.00 92.69 432 PRO A N 1
ATOM 3404 C CA . PRO A 1 432 ? 0.276 0.975 -7.140 1.00 92.69 432 PRO A CA 1
ATOM 3405 C C . PRO A 1 432 ? -0.501 0.003 -6.252 1.00 92.69 432 PRO A C 1
ATOM 3407 O O . PRO A 1 432 ? -0.224 -1.204 -6.228 1.00 92.69 432 PRO A O 1
ATOM 3410 N N . VAL A 1 433 ? -1.485 0.541 -5.542 1.00 93.75 433 VAL A N 1
ATOM 3411 C CA . VAL A 1 433 ? -2.491 -0.190 -4.765 1.00 93.75 433 VAL A CA 1
ATOM 3412 C C . VAL A 1 433 ? -3.813 -0.095 -5.513 1.00 93.75 433 VAL A C 1
ATOM 3414 O O . VAL A 1 433 ? -4.052 0.881 -6.217 1.00 93.75 433 VAL A O 1
ATOM 3417 N N . VAL A 1 434 ? -4.648 -1.122 -5.406 1.00 96.50 434 VAL A N 1
ATOM 3418 C CA . VAL A 1 434 ? -5.976 -1.155 -6.008 1.00 96.50 434 VAL A CA 1
ATOM 3419 C C . VAL A 1 434 ? -7.030 -1.416 -4.937 1.00 96.50 434 VAL A C 1
ATOM 3421 O O . VAL A 1 434 ? -6.887 -2.351 -4.149 1.00 96.50 434 VAL A O 1
ATOM 3424 N N . ALA A 1 435 ? -8.077 -0.591 -4.914 1.00 97.50 435 ALA A N 1
ATOM 3425 C CA . ALA A 1 435 ? -9.368 -0.957 -4.346 1.00 97.50 435 ALA A CA 1
ATOM 3426 C C . ALA A 1 435 ? -10.102 -1.774 -5.404 1.00 97.50 435 ALA A C 1
ATOM 3428 O O . ALA A 1 435 ? -10.420 -1.252 -6.470 1.00 97.50 435 ALA A O 1
ATOM 3429 N N . ALA A 1 436 ? -10.284 -3.064 -5.153 1.00 98.19 436 ALA A N 1
ATOM 3430 C CA . ALA A 1 436 ? -10.783 -4.018 -6.129 1.00 98.19 436 ALA A CA 1
ATOM 3431 C C . ALA A 1 436 ? -12.106 -4.620 -5.662 1.00 98.19 436 ALA A C 1
ATOM 3433 O O . ALA A 1 436 ? -12.206 -5.095 -4.531 1.00 98.19 436 ALA A O 1
ATOM 3434 N N . LEU A 1 437 ? -13.084 -4.641 -6.566 1.00 98.69 437 LEU A N 1
ATOM 3435 C CA . LEU A 1 437 ? -14.329 -5.380 -6.421 1.00 98.69 437 LEU A CA 1
ATOM 3436 C C . LEU A 1 437 ? -14.257 -6.646 -7.269 1.00 98.69 437 LEU A C 1
ATOM 3438 O O . LEU A 1 437 ? -14.122 -6.583 -8.494 1.00 98.69 437 LEU A O 1
ATOM 3442 N N . TYR A 1 438 ? -14.403 -7.789 -6.614 1.00 98.75 438 TYR A N 1
ATOM 3443 C CA . TYR A 1 438 ? -14.578 -9.072 -7.267 1.00 98.75 438 TYR A CA 1
ATOM 3444 C C . TYR A 1 438 ? -15.979 -9.613 -7.001 1.00 98.75 438 TYR A C 1
ATOM 3446 O O . TYR A 1 438 ? -16.428 -9.647 -5.855 1.00 98.75 438 TYR A O 1
ATOM 3454 N N . ALA A 1 439 ? -16.635 -10.086 -8.054 1.00 98.25 439 ALA A N 1
ATOM 3455 C CA . ALA A 1 439 ? -17.948 -10.722 -7.996 1.00 98.25 439 ALA A CA 1
ATOM 3456 C C . ALA A 1 439 ? -17.898 -12.111 -8.662 1.00 98.25 439 ALA A C 1
ATOM 3458 O O . ALA A 1 439 ? -16.941 -12.386 -9.402 1.00 98.25 439 ALA A O 1
ATOM 3459 N N . PRO A 1 440 ? -18.887 -12.992 -8.418 1.00 98.06 440 PRO A N 1
ATOM 3460 C CA . PRO A 1 440 ? -18.958 -14.302 -9.050 1.00 98.06 440 PRO A CA 1
ATOM 3461 C C . PRO A 1 440 ? -18.793 -14.232 -10.573 1.00 98.06 440 PRO A C 1
ATOM 3463 O O . PRO A 1 440 ? -19.481 -13.484 -11.267 1.00 98.06 440 PRO A O 1
ATOM 3466 N N . GLY A 1 441 ? -17.849 -15.008 -11.097 1.00 97.75 441 GLY A N 1
ATOM 3467 C CA . GLY A 1 441 ? -17.485 -15.022 -12.511 1.00 97.75 441 GLY A CA 1
ATOM 3468 C C . GLY A 1 441 ? -16.068 -15.542 -12.727 1.00 97.75 441 GLY A C 1
ATOM 3469 O O . GLY A 1 441 ? -15.303 -15.679 -11.786 1.00 97.75 441 GLY A O 1
ATOM 3470 N N . ALA A 1 442 ? -15.691 -15.827 -13.970 1.00 96.81 442 ALA A N 1
ATOM 3471 C CA . ALA A 1 442 ? -14.335 -16.270 -14.286 1.00 96.81 442 ALA A CA 1
ATOM 3472 C C . ALA A 1 442 ? -13.497 -15.133 -14.884 1.00 96.81 442 ALA A C 1
ATOM 3474 O O . ALA A 1 442 ? -14.006 -14.295 -15.635 1.00 96.81 442 ALA A O 1
ATOM 3475 N N . MET A 1 443 ? -12.199 -15.135 -14.590 1.00 97.62 443 MET A N 1
ATOM 3476 C CA . MET A 1 443 ? -11.206 -14.296 -15.255 1.00 97.62 443 MET A CA 1
ATOM 3477 C C . MET A 1 443 ? -9.911 -15.065 -15.510 1.00 97.62 443 MET A C 1
ATOM 3479 O O . MET A 1 443 ? -9.504 -15.921 -14.727 1.00 97.62 443 MET A O 1
ATOM 3483 N N . ASP A 1 444 ? -9.232 -14.725 -16.596 1.00 97.62 444 ASP A N 1
ATOM 3484 C CA . ASP A 1 444 ? -7.883 -15.181 -16.903 1.00 97.62 444 ASP A CA 1
ATOM 3485 C C . ASP A 1 444 ? -6.927 -13.981 -17.002 1.00 97.62 444 ASP A C 1
ATOM 3487 O O . ASP A 1 444 ? -7.307 -12.822 -16.799 1.00 97.62 444 ASP A O 1
ATOM 3491 N N . TYR A 1 445 ? -5.654 -14.247 -17.292 1.00 97.50 445 TYR A N 1
ATOM 3492 C CA . TYR A 1 445 ? -4.674 -13.169 -17.404 1.00 97.50 445 TYR A CA 1
ATOM 3493 C C . TYR A 1 445 ? -4.935 -12.276 -18.626 1.00 97.50 445 TYR A C 1
ATOM 3495 O O . TYR A 1 445 ? -4.654 -11.078 -18.585 1.00 97.50 445 TYR A O 1
ATOM 3503 N N . ARG A 1 446 ? -5.539 -12.818 -19.694 1.00 97.50 446 ARG A N 1
ATOM 3504 C CA . ARG A 1 446 ? -5.937 -12.035 -20.869 1.00 97.50 446 ARG A CA 1
ATOM 3505 C C . ARG A 1 446 ? -6.986 -10.993 -20.489 1.00 97.50 446 ARG A C 1
ATOM 3507 O O . ARG A 1 446 ? -6.814 -9.830 -20.846 1.00 97.50 446 ARG A O 1
ATOM 3514 N N . TYR A 1 447 ? -8.002 -11.376 -19.721 1.00 98.31 447 TYR A N 1
ATOM 3515 C CA . TYR A 1 447 ? -8.993 -10.458 -19.171 1.00 98.31 447 TYR A CA 1
ATOM 3516 C C . TYR A 1 447 ? -8.323 -9.329 -18.381 1.00 98.31 447 TYR A C 1
ATOM 3518 O O . TYR A 1 447 ? -8.553 -8.159 -18.670 1.00 98.31 447 TYR A O 1
ATOM 3526 N N . ILE A 1 448 ? -7.425 -9.667 -17.448 1.00 98.00 448 ILE A N 1
ATOM 3527 C CA . ILE A 1 448 ? -6.679 -8.668 -16.667 1.00 98.00 448 ILE A CA 1
ATOM 3528 C C . ILE A 1 448 ? -5.828 -7.758 -17.560 1.00 98.00 448 ILE A C 1
ATOM 3530 O O . ILE A 1 448 ? -5.743 -6.561 -17.306 1.00 98.00 448 ILE A O 1
ATOM 3534 N N . SER A 1 449 ? -5.222 -8.289 -18.624 1.00 96.62 449 SER A N 1
ATOM 3535 C CA . SER A 1 449 ? -4.413 -7.484 -19.546 1.00 96.62 449 SER A CA 1
ATOM 3536 C C . SER A 1 449 ? -5.232 -6.459 -20.340 1.00 96.62 449 SER A C 1
ATOM 3538 O O . SER A 1 449 ? -4.714 -5.414 -20.738 1.00 96.62 449 SER A O 1
ATOM 3540 N N . GLN A 1 450 ? -6.511 -6.753 -20.568 1.00 97.50 450 GLN A N 1
ATOM 3541 C CA . GLN A 1 450 ? -7.451 -5.896 -21.288 1.00 97.50 450 GLN A CA 1
ATOM 3542 C C . GLN A 1 450 ? -8.223 -4.957 -20.358 1.00 97.50 450 GLN A C 1
ATOM 3544 O O . GLN A 1 450 ? -8.766 -3.966 -20.831 1.00 97.50 450 GLN A O 1
ATOM 3549 N N . PHE A 1 451 ? -8.267 -5.254 -19.058 1.00 97.94 451 PHE A N 1
ATOM 3550 C CA . PHE A 1 451 ? -8.967 -4.437 -18.079 1.00 97.94 451 PHE A CA 1
ATOM 3551 C C . PHE A 1 451 ? -8.363 -3.028 -18.011 1.00 97.94 451 PHE A C 1
ATOM 3553 O O . PHE A 1 451 ? -7.153 -2.859 -17.842 1.00 97.94 451 PHE A O 1
ATOM 3560 N N . GLU A 1 452 ? -9.219 -2.017 -18.132 1.00 97.50 452 GLU A N 1
ATOM 3561 C CA . GLU A 1 452 ? -8.839 -0.611 -18.047 1.00 97.50 452 GLU A CA 1
ATOM 3562 C C . GLU A 1 452 ? -8.902 -0.152 -16.593 1.00 97.50 452 GLU A C 1
ATOM 3564 O O . GLU A 1 452 ? -9.948 0.259 -16.105 1.00 97.50 452 GLU A O 1
ATOM 3569 N N . PHE A 1 453 ? -7.779 -0.232 -15.886 1.00 97.81 453 PHE A N 1
ATOM 3570 C CA . PHE A 1 453 ? -7.683 0.141 -14.479 1.00 97.81 453 PHE A CA 1
ATOM 3571 C C . PHE A 1 453 ? -7.787 1.664 -14.298 1.00 97.81 453 PHE A C 1
ATOM 3573 O O . PHE A 1 453 ? -6.858 2.374 -14.699 1.00 97.81 453 PHE A O 1
ATOM 3580 N N . PRO A 1 454 ? -8.855 2.180 -13.663 1.00 97.38 454 PRO A N 1
ATOM 3581 C CA . PRO A 1 454 ? -8.991 3.595 -13.334 1.00 97.38 454 PRO A CA 1
ATOM 3582 C C . PRO A 1 454 ? -7.917 4.079 -12.375 1.00 97.38 454 PRO A C 1
ATOM 3584 O O . PRO A 1 454 ? -7.654 3.425 -11.369 1.00 97.38 454 PRO A O 1
ATOM 3587 N N . ILE A 1 455 ? -7.298 5.218 -12.682 1.00 96.69 455 ILE A N 1
ATOM 3588 C CA . ILE A 1 455 ? -6.269 5.829 -11.842 1.00 96.69 455 ILE A CA 1
ATOM 3589 C C . ILE A 1 455 ? -6.892 6.975 -11.052 1.00 96.69 455 ILE A C 1
ATOM 3591 O O . ILE A 1 455 ? -7.430 7.920 -11.626 1.00 96.69 455 ILE A O 1
ATOM 3595 N N . PHE A 1 456 ? -6.751 6.900 -9.737 1.00 95.00 456 PHE A N 1
ATOM 3596 C CA . PHE A 1 456 ? -7.231 7.870 -8.771 1.00 95.00 456 PHE A CA 1
ATOM 3597 C C . PHE A 1 456 ? -6.065 8.554 -8.050 1.00 95.00 456 PHE A C 1
ATOM 3599 O O . PHE A 1 456 ? -4.973 7.993 -7.908 1.00 95.00 456 PHE A O 1
ATOM 3606 N N . VAL A 1 457 ? -6.319 9.770 -7.572 1.00 91.19 457 VAL A N 1
ATOM 3607 C CA . VAL A 1 457 ? -5.402 10.570 -6.748 1.00 91.19 457 VAL A CA 1
ATOM 3608 C C . VAL A 1 457 ? -6.126 11.098 -5.512 1.00 91.19 457 VAL A C 1
ATOM 3610 O O . VAL A 1 457 ? -7.310 11.438 -5.585 1.00 91.19 457 VAL A O 1
ATOM 3613 N N . GLY A 1 458 ? -5.429 11.158 -4.376 1.00 83.19 458 GLY A N 1
ATOM 3614 C CA . GLY A 1 458 ? -5.956 11.772 -3.163 1.00 83.19 458 GLY A CA 1
ATOM 3615 C C . GLY A 1 458 ? -6.073 13.294 -3.294 1.00 83.19 458 GLY A C 1
ATOM 3616 O O . GLY A 1 458 ? -5.123 13.972 -3.687 1.00 83.19 458 GLY A O 1
ATOM 3617 N N . HIS A 1 459 ? -7.229 13.842 -2.921 1.00 73.25 459 HIS A N 1
ATOM 3618 C CA . HIS A 1 459 ? -7.461 15.279 -2.764 1.00 73.25 459 HIS A CA 1
ATOM 3619 C C . HIS A 1 459 ? -8.154 15.542 -1.424 1.00 73.25 459 HIS A C 1
ATOM 3621 O O . HIS A 1 459 ? -9.345 15.279 -1.258 1.00 73.25 459 HIS A O 1
ATOM 3627 N N . GLY A 1 460 ? -7.406 16.071 -0.451 1.00 69.12 460 GLY A N 1
ATOM 3628 C CA . GLY A 1 460 ? -7.926 16.309 0.897 1.00 69.12 460 GLY A CA 1
ATOM 3629 C C . GLY A 1 460 ? -8.375 15.006 1.564 1.00 69.12 460 GLY A C 1
ATOM 3630 O O . GLY A 1 460 ? -7.555 14.134 1.835 1.00 69.12 460 GLY A O 1
ATOM 3631 N N . SER A 1 461 ? -9.676 14.880 1.830 1.00 68.06 461 SER A N 1
ATOM 3632 C CA . SER A 1 461 ? -10.294 13.705 2.457 1.00 68.06 461 SER A CA 1
ATOM 3633 C C . SER A 1 461 ? -10.955 12.739 1.463 1.00 68.06 461 SER A C 1
ATOM 3635 O O . SER A 1 461 ? -11.771 11.930 1.888 1.00 68.06 461 SER A O 1
ATOM 3637 N N . GLY A 1 462 ? -10.672 12.827 0.159 1.00 82.38 462 GLY A N 1
ATOM 3638 C CA . GLY A 1 462 ? -11.313 11.999 -0.871 1.00 82.38 462 GLY A CA 1
ATOM 3639 C C . GLY A 1 462 ? -10.347 11.457 -1.926 1.00 82.38 462 GLY A C 1
ATOM 3640 O O . GLY A 1 462 ? -9.214 11.921 -2.045 1.00 82.38 462 GLY A O 1
ATOM 3641 N N . LEU A 1 463 ? -10.824 10.485 -2.712 1.00 87.94 463 LEU A N 1
ATOM 3642 C CA . LEU A 1 463 ? -10.186 10.026 -3.950 1.00 87.94 463 LEU A CA 1
ATOM 3643 C C . LEU A 1 463 ? -10.930 10.601 -5.156 1.00 87.94 463 LEU A C 1
ATOM 3645 O O . LEU A 1 463 ? -12.148 10.449 -5.249 1.00 87.94 463 LEU A O 1
ATOM 3649 N N . SER A 1 464 ? -10.191 11.167 -6.107 1.00 91.12 464 SER A N 1
ATOM 3650 C CA . SER A 1 464 ? -10.744 11.652 -7.375 1.00 91.12 464 SER A CA 1
ATOM 3651 C C . SER A 1 464 ? -10.189 10.865 -8.551 1.00 91.12 464 SER A C 1
ATOM 3653 O O . SER A 1 464 ? -8.994 10.563 -8.600 1.00 91.12 464 SER A O 1
ATOM 3655 N N . ASP A 1 465 ? -11.058 10.548 -9.507 1.00 93.44 465 ASP A N 1
ATOM 3656 C CA . ASP A 1 465 ? -10.659 9.928 -10.766 1.00 93.44 465 ASP A CA 1
ATOM 3657 C C . ASP A 1 465 ? -9.862 10.937 -11.605 1.00 93.44 465 ASP A C 1
ATOM 3659 O O . ASP A 1 465 ? -10.279 12.077 -11.799 1.00 93.44 465 ASP A O 1
ATOM 3663 N N . THR A 1 466 ? -8.704 10.521 -12.113 1.00 93.94 466 THR A N 1
ATOM 3664 C CA . THR A 1 466 ? -7.857 11.354 -12.981 1.00 93.94 466 THR A CA 1
ATOM 3665 C C . THR A 1 466 ? -8.334 11.408 -14.435 1.00 93.94 466 THR A C 1
ATOM 3667 O O . THR A 1 466 ? -7.727 12.100 -15.250 1.00 93.94 466 THR A O 1
ATOM 3670 N N . GLY A 1 467 ? -9.340 10.609 -14.805 1.00 94.94 467 GLY A N 1
ATOM 3671 C CA . GLY A 1 467 ? -9.721 10.360 -16.199 1.00 94.94 467 GLY A CA 1
ATOM 3672 C C . GLY A 1 467 ? -8.708 9.490 -16.953 1.00 94.94 467 GLY A C 1
ATOM 3673 O O . GLY A 1 467 ? -8.844 9.269 -18.155 1.00 94.94 467 GLY A O 1
ATOM 3674 N N . ARG A 1 468 ? -7.672 8.977 -16.275 1.00 95.50 468 ARG A N 1
ATOM 3675 C CA . ARG A 1 468 ? -6.635 8.132 -16.877 1.00 95.50 468 ARG A CA 1
ATOM 3676 C C . ARG A 1 468 ? -6.885 6.667 -16.548 1.00 95.50 468 ARG A C 1
ATOM 3678 O O . ARG A 1 468 ? -7.311 6.342 -15.435 1.00 95.50 468 ARG A O 1
ATOM 3685 N N . ARG A 1 469 ? -6.602 5.771 -17.499 1.00 96.88 469 ARG A N 1
ATOM 3686 C CA . ARG A 1 469 ? -6.668 4.311 -17.307 1.00 96.88 469 ARG A CA 1
ATOM 3687 C C . ARG A 1 469 ? -5.351 3.634 -17.658 1.00 96.88 469 ARG A C 1
ATOM 3689 O O . ARG A 1 469 ? -4.703 3.991 -18.641 1.00 96.88 469 ARG A O 1
ATOM 3696 N N . LEU A 1 470 ? -4.984 2.616 -16.886 1.00 96.75 470 LEU A N 1
ATOM 3697 C CA . LEU A 1 470 ? -3.903 1.688 -17.210 1.00 96.75 470 LEU A CA 1
ATOM 3698 C C . LEU A 1 470 ? -4.496 0.424 -17.846 1.00 96.75 470 LEU A C 1
ATOM 3700 O O . LEU A 1 470 ? -5.310 -0.239 -17.217 1.00 96.75 470 LEU A O 1
ATOM 3704 N N . ALA A 1 471 ? -4.039 0.043 -19.038 1.00 96.62 471 ALA A N 1
ATOM 3705 C CA . ALA A 1 471 ? -4.368 -1.241 -19.660 1.00 96.62 471 ALA A CA 1
ATOM 3706 C C . ALA A 1 471 ? -3.077 -1.920 -20.133 1.00 96.62 471 ALA A C 1
ATOM 3708 O O . ALA A 1 471 ? -2.338 -1.351 -20.936 1.00 96.62 471 ALA A O 1
ATOM 3709 N N . LEU A 1 472 ? -2.782 -3.132 -19.649 1.00 95.56 472 LEU A N 1
ATOM 3710 C CA . LEU A 1 472 ? -1.499 -3.793 -19.949 1.00 95.56 472 LEU A CA 1
ATOM 3711 C C . LEU A 1 472 ? -1.347 -4.106 -21.438 1.00 95.56 472 LEU A C 1
ATOM 3713 O O . LEU A 1 472 ? -0.260 -3.988 -21.982 1.00 95.56 472 LEU A O 1
ATOM 3717 N N . SER A 1 473 ? -2.448 -4.443 -22.107 1.00 94.69 473 SER A N 1
ATOM 3718 C CA . SER A 1 473 ? -2.506 -4.693 -23.551 1.00 94.69 473 SER A CA 1
ATOM 3719 C C . SER A 1 473 ? -2.122 -3.485 -24.415 1.00 94.69 473 SER A C 1
ATOM 3721 O O . SER A 1 473 ? -1.836 -3.653 -25.597 1.00 94.69 473 SER A O 1
ATOM 3723 N N . ARG A 1 474 ? -2.094 -2.271 -23.846 1.00 92.62 474 ARG A N 1
ATOM 3724 C CA . ARG A 1 474 ? -1.649 -1.039 -24.519 1.00 92.62 474 ARG A CA 1
ATOM 3725 C C . ARG A 1 474 ? -0.171 -0.733 -24.295 1.00 92.62 474 ARG A C 1
ATOM 3727 O O . ARG A 1 474 ? 0.348 0.203 -24.892 1.00 92.62 474 ARG A O 1
ATOM 3734 N N . ILE A 1 475 ? 0.501 -1.498 -23.440 1.00 94.19 475 ILE A N 1
ATOM 3735 C CA . ILE A 1 475 ? 1.876 -1.245 -23.030 1.00 94.19 475 ILE A CA 1
ATOM 3736 C C . ILE A 1 475 ? 2.762 -2.344 -23.588 1.00 94.19 475 ILE A C 1
ATOM 3738 O O . ILE A 1 475 ? 2.517 -3.529 -23.379 1.00 94.19 475 ILE A O 1
ATOM 3742 N N . THR A 1 476 ? 3.849 -1.940 -24.237 1.00 94.56 476 THR A N 1
ATOM 3743 C CA . THR A 1 476 ? 4.962 -2.848 -24.504 1.00 94.56 476 THR A CA 1
ATOM 3744 C C . THR A 1 476 ? 6.050 -2.604 -23.472 1.00 94.56 476 THR A C 1
ATOM 3746 O O . THR A 1 476 ? 6.437 -1.464 -23.208 1.00 94.56 476 THR A O 1
ATOM 3749 N N . THR A 1 477 ? 6.532 -3.680 -22.861 1.00 95.62 477 THR A N 1
ATOM 3750 C CA . THR A 1 477 ? 7.692 -3.645 -21.973 1.00 95.62 477 THR A CA 1
ATOM 3751 C C . THR A 1 477 ? 8.907 -4.241 -22.666 1.00 95.62 477 THR A C 1
ATOM 3753 O O . THR A 1 477 ? 8.809 -4.888 -23.704 1.00 95.62 477 THR A O 1
ATOM 3756 N N . ILE A 1 478 ? 10.076 -4.079 -22.056 1.00 95.81 478 ILE A N 1
ATOM 3757 C CA . ILE A 1 478 ? 11.316 -4.715 -22.513 1.00 95.81 478 ILE A CA 1
ATOM 3758 C C . ILE A 1 478 ? 11.322 -6.252 -22.382 1.00 95.81 478 ILE A C 1
ATOM 3760 O O . ILE A 1 478 ? 12.339 -6.883 -22.677 1.00 95.81 478 ILE A O 1
ATOM 3764 N N . ASP A 1 479 ? 10.243 -6.870 -21.892 1.00 93.06 479 ASP A N 1
ATOM 3765 C CA . ASP A 1 479 ? 10.161 -8.318 -21.715 1.00 93.06 479 ASP A CA 1
ATOM 3766 C C . ASP A 1 479 ? 10.249 -9.039 -23.066 1.00 93.06 479 ASP A C 1
ATOM 3768 O O . ASP A 1 479 ? 9.573 -8.688 -24.024 1.00 93.06 479 ASP A O 1
ATOM 3772 N N . GLY A 1 480 ? 11.144 -10.025 -23.164 1.00 91.31 480 GLY A N 1
ATOM 3773 C CA . GLY A 1 480 ? 11.465 -10.700 -24.430 1.00 91.31 480 GLY A CA 1
ATOM 3774 C C . GLY A 1 480 ? 12.393 -9.910 -25.367 1.00 91.31 480 GLY A C 1
ATOM 3775 O O . GLY A 1 480 ? 13.017 -10.514 -26.234 1.00 91.31 480 GLY A O 1
ATOM 3776 N N . ILE A 1 481 ? 12.567 -8.601 -25.153 1.00 94.06 481 ILE A N 1
ATOM 3777 C CA . ILE A 1 481 ? 13.414 -7.719 -25.979 1.00 94.06 481 ILE A CA 1
ATOM 3778 C C . ILE A 1 481 ? 14.807 -7.560 -25.354 1.00 94.06 481 ILE A C 1
ATOM 3780 O O . ILE A 1 481 ? 15.836 -7.719 -26.022 1.00 94.06 481 ILE A O 1
ATOM 3784 N N . ILE A 1 482 ? 14.850 -7.262 -24.051 1.00 95.19 482 ILE A N 1
ATOM 3785 C CA . ILE A 1 482 ? 16.077 -7.023 -23.288 1.00 95.19 482 ILE A CA 1
ATOM 3786 C C . ILE A 1 482 ? 16.161 -8.015 -22.134 1.00 95.19 482 ILE A C 1
ATOM 3788 O O . ILE A 1 482 ? 15.225 -8.204 -21.356 1.00 95.19 482 ILE A O 1
ATOM 3792 N N . ARG A 1 483 ? 17.325 -8.651 -21.987 1.00 93.50 483 ARG A N 1
ATOM 3793 C CA . ARG A 1 483 ? 17.564 -9.595 -20.898 1.00 93.50 483 ARG A CA 1
ATOM 3794 C C . ARG A 1 483 ? 17.579 -8.865 -19.552 1.00 93.50 483 ARG A C 1
ATOM 3796 O O . ARG A 1 483 ? 18.335 -7.923 -19.348 1.00 93.50 483 ARG A O 1
ATOM 3803 N N . LYS A 1 484 ? 16.785 -9.377 -18.612 1.00 93.81 484 LYS A N 1
ATOM 3804 C CA . LYS A 1 484 ? 16.599 -8.815 -17.263 1.00 93.81 484 LYS A CA 1
ATOM 3805 C C . LYS A 1 484 ? 17.429 -9.473 -16.165 1.00 93.81 484 LYS A C 1
ATOM 3807 O O . LYS A 1 484 ? 17.697 -8.857 -15.133 1.00 93.81 484 LYS A O 1
ATOM 3812 N N . TYR A 1 485 ? 17.818 -10.729 -16.369 1.00 92.44 485 TYR A N 1
ATOM 3813 C CA . TYR A 1 485 ? 18.467 -11.552 -15.352 1.00 92.44 485 TYR A CA 1
ATOM 3814 C C . TYR A 1 485 ? 19.845 -12.042 -15.813 1.00 92.44 485 TYR A C 1
ATOM 3816 O O . TYR A 1 485 ? 20.074 -12.160 -17.021 1.00 92.44 485 TYR A O 1
ATOM 3824 N N . PRO A 1 486 ? 20.764 -12.330 -14.872 1.00 91.25 486 PRO A N 1
ATOM 3825 C CA . PRO A 1 486 ? 22.087 -12.854 -15.189 1.00 91.25 486 PRO A CA 1
ATOM 3826 C C . PRO A 1 486 ? 22.020 -14.150 -16.015 1.00 91.25 486 PRO A C 1
ATOM 3828 O O . PRO A 1 486 ? 21.044 -14.897 -15.899 1.00 91.25 486 PRO A O 1
ATOM 3831 N N . PRO A 1 487 ? 23.048 -14.442 -16.832 1.00 88.81 487 PRO A N 1
ATOM 3832 C CA . PRO A 1 487 ? 23.098 -15.653 -17.647 1.00 88.81 487 PRO A CA 1
ATOM 3833 C C . PRO A 1 487 ? 22.984 -16.934 -16.804 1.00 88.81 487 PRO A C 1
ATOM 3835 O O . PRO A 1 487 ? 23.642 -17.071 -15.769 1.00 88.81 487 PRO A O 1
ATOM 3838 N N . THR A 1 488 ? 22.180 -17.890 -17.269 1.00 86.88 488 THR A N 1
ATOM 3839 C CA . THR A 1 488 ? 22.065 -19.233 -16.680 1.00 86.88 488 THR A CA 1
ATOM 3840 C C . THR A 1 488 ? 23.142 -20.180 -17.233 1.00 86.88 488 THR A C 1
ATOM 3842 O O . THR A 1 488 ? 24.016 -19.774 -18.004 1.00 86.88 488 THR A O 1
ATOM 3845 N N . ALA A 1 489 ? 23.139 -21.445 -16.797 1.00 82.12 489 ALA A N 1
ATOM 3846 C CA . ALA A 1 489 ? 24.070 -22.456 -17.298 1.00 82.12 489 ALA A CA 1
ATOM 3847 C C . ALA A 1 489 ? 23.998 -22.569 -18.835 1.00 82.12 489 ALA A C 1
ATOM 3849 O O . ALA A 1 489 ? 22.910 -22.585 -19.404 1.00 82.12 489 ALA A O 1
ATOM 3850 N N . GLY A 1 490 ? 25.161 -22.618 -19.494 1.00 78.94 490 GLY A N 1
ATOM 3851 C CA . GLY A 1 490 ? 25.278 -22.681 -20.958 1.00 78.94 490 GLY A CA 1
ATOM 3852 C C . GLY A 1 490 ? 25.307 -21.328 -21.681 1.00 78.94 490 GLY A C 1
ATOM 3853 O O . GLY A 1 490 ? 25.583 -21.291 -22.874 1.00 78.94 490 GLY A O 1
ATOM 3854 N N . MET A 1 491 ? 25.077 -20.208 -20.989 1.00 84.69 491 MET A N 1
ATOM 3855 C CA . MET A 1 491 ? 25.166 -18.871 -21.586 1.00 84.69 491 MET A CA 1
ATOM 3856 C C . MET A 1 491 ? 26.519 -18.202 -21.309 1.00 84.69 491 MET A C 1
ATOM 3858 O O . MET A 1 491 ? 27.103 -18.393 -20.239 1.00 84.69 491 MET A O 1
ATOM 3862 N N . SER A 1 492 ? 26.985 -17.361 -22.245 1.00 83.12 492 SER A N 1
ATOM 3863 C CA . SER A 1 492 ? 28.190 -16.545 -22.040 1.00 83.12 492 SER A CA 1
ATOM 3864 C C . SER A 1 492 ? 28.040 -15.654 -20.806 1.00 83.12 492 SER A C 1
ATOM 3866 O O . SER A 1 492 ? 27.018 -14.988 -20.618 1.00 83.12 492 SER A O 1
ATOM 3868 N N . LYS A 1 493 ? 29.076 -15.653 -19.965 1.00 89.38 493 LYS A N 1
ATOM 3869 C CA . LYS A 1 493 ? 29.169 -14.843 -18.741 1.00 89.38 493 LYS A CA 1
ATOM 3870 C C . LYS A 1 493 ? 30.088 -13.632 -18.908 1.00 89.38 493 LYS A C 1
ATOM 3872 O O . LYS A 1 493 ? 30.232 -12.852 -17.971 1.00 89.38 493 LYS A O 1
ATOM 3877 N N . THR A 1 494 ? 30.690 -13.473 -20.083 1.00 92.25 494 THR A N 1
ATOM 3878 C CA . THR A 1 494 ? 31.681 -12.439 -20.386 1.00 92.25 494 THR A CA 1
ATOM 3879 C C . THR A 1 494 ? 31.151 -11.483 -21.444 1.00 92.25 494 THR A C 1
ATOM 3881 O O . THR A 1 494 ? 30.533 -11.901 -22.423 1.00 92.25 494 THR A O 1
ATOM 3884 N N . SER A 1 495 ? 31.388 -10.192 -21.236 1.00 95.81 495 SER A N 1
ATOM 3885 C CA . SER A 1 495 ? 31.137 -9.145 -22.229 1.00 95.81 495 SER A CA 1
ATOM 3886 C C . SER A 1 495 ? 32.294 -9.070 -23.228 1.00 95.81 495 SER A C 1
ATOM 3888 O O . SER A 1 495 ? 33.451 -9.112 -22.813 1.00 95.81 495 SER A O 1
ATOM 3890 N N . ASP A 1 496 ? 31.989 -8.913 -24.516 1.00 95.12 496 ASP A N 1
ATOM 3891 C CA . ASP A 1 496 ? 32.962 -8.690 -25.600 1.00 95.12 496 ASP A CA 1
ATOM 3892 C C . ASP A 1 496 ? 33.416 -7.220 -25.739 1.00 95.12 496 ASP A C 1
ATOM 3894 O O . ASP A 1 496 ? 34.217 -6.897 -26.621 1.00 95.12 496 ASP A O 1
ATOM 3898 N N . ILE A 1 497 ? 32.893 -6.341 -24.876 1.00 96.25 497 ILE A N 1
ATOM 3899 C CA . ILE A 1 497 ? 33.204 -4.905 -24.786 1.00 96.25 497 ILE A CA 1
ATOM 3900 C C . ILE A 1 497 ? 33.486 -4.447 -23.347 1.00 96.25 497 ILE A C 1
ATOM 3902 O O . ILE A 1 497 ? 33.514 -3.252 -23.056 1.00 96.25 497 ILE A O 1
ATOM 3906 N N . GLY A 1 498 ? 33.656 -5.394 -22.419 1.00 95.44 498 GLY A N 1
ATOM 3907 C CA . GLY A 1 498 ? 33.962 -5.107 -21.015 1.00 95.44 498 GLY A CA 1
ATOM 3908 C C . GLY A 1 498 ? 32.874 -4.328 -20.262 1.00 95.44 498 GLY A C 1
ATOM 3909 O O . GLY A 1 498 ? 33.188 -3.635 -19.296 1.00 95.44 498 GLY A O 1
ATOM 3910 N N . LEU A 1 499 ? 31.609 -4.406 -20.688 1.00 96.88 499 LEU A N 1
ATOM 3911 C CA . LEU A 1 499 ? 30.484 -3.674 -20.098 1.00 96.88 499 LEU A CA 1
ATOM 3912 C C . LEU A 1 499 ? 29.443 -4.630 -19.494 1.00 96.88 499 LEU A C 1
ATOM 3914 O O . LEU A 1 499 ? 29.078 -5.643 -20.091 1.00 96.88 499 LEU A O 1
ATOM 3918 N N . TYR A 1 500 ? 28.937 -4.296 -18.306 1.00 97.12 500 TYR A N 1
ATOM 3919 C CA . TYR A 1 500 ? 28.009 -5.141 -17.557 1.00 97.12 500 TYR A CA 1
ATOM 3920 C C . TYR A 1 500 ? 26.840 -4.342 -16.972 1.00 97.12 500 TYR A C 1
ATOM 3922 O O . TYR A 1 500 ? 27.024 -3.312 -16.320 1.00 97.12 500 TYR A O 1
ATOM 3930 N N . GLN A 1 501 ? 25.623 -4.862 -17.125 1.00 96.81 501 GLN A N 1
ATOM 3931 C CA . GLN A 1 501 ? 24.394 -4.288 -16.571 1.00 96.81 501 GLN A CA 1
ATOM 3932 C C . GLN A 1 501 ? 24.008 -5.005 -15.269 1.00 96.81 501 GLN A C 1
ATOM 3934 O O . GLN A 1 501 ? 24.003 -6.231 -15.217 1.00 96.81 501 GLN A O 1
ATOM 3939 N N . TYR A 1 502 ? 23.665 -4.280 -14.200 1.00 95.06 502 TYR A N 1
ATOM 3940 C CA . TYR A 1 502 ? 23.067 -4.913 -13.013 1.00 95.06 502 TYR A CA 1
ATOM 3941 C C . TYR A 1 502 ? 21.655 -5.423 -13.333 1.00 95.06 502 TYR A C 1
ATOM 3943 O O . TYR A 1 502 ? 20.931 -4.750 -14.064 1.00 95.06 502 TYR A O 1
ATOM 3951 N N . ASN A 1 503 ? 21.259 -6.583 -12.803 1.00 92.81 503 ASN A N 1
ATOM 3952 C CA . ASN A 1 503 ? 19.954 -7.182 -13.085 1.00 92.81 503 ASN A CA 1
ATOM 3953 C C . ASN A 1 503 ? 18.767 -6.240 -12.806 1.00 92.81 503 ASN A C 1
ATOM 3955 O O . ASN A 1 503 ? 18.805 -5.382 -11.926 1.00 92.81 503 ASN A O 1
ATOM 3959 N N . ILE A 1 504 ? 17.695 -6.412 -13.581 1.00 92.50 504 ILE A N 1
ATOM 3960 C CA . ILE A 1 504 ? 16.536 -5.515 -13.590 1.00 92.50 504 ILE A CA 1
ATOM 3961 C C . ILE A 1 504 ? 15.285 -6.355 -13.402 1.00 92.50 504 ILE A C 1
ATOM 3963 O O . ILE A 1 504 ? 14.888 -7.112 -14.279 1.00 92.50 504 ILE A O 1
ATOM 3967 N N . ARG A 1 505 ? 14.639 -6.231 -12.249 1.00 87.06 505 ARG A N 1
ATOM 3968 C CA . ARG A 1 505 ? 13.366 -6.906 -11.985 1.00 87.06 505 ARG A CA 1
ATOM 3969 C C . ARG A 1 505 ? 12.200 -6.149 -12.617 1.00 87.06 505 ARG A C 1
ATOM 3971 O O . ARG A 1 505 ? 11.342 -6.758 -13.246 1.00 87.06 505 ARG A O 1
ATOM 3978 N N . ASP A 1 506 ? 12.201 -4.841 -12.404 1.00 91.19 506 ASP A N 1
ATOM 3979 C CA . ASP A 1 506 ? 11.178 -3.867 -12.777 1.00 91.19 506 ASP A CA 1
ATOM 3980 C C . ASP A 1 506 ? 11.784 -2.451 -12.843 1.00 91.19 506 ASP A C 1
ATOM 3982 O O . ASP A 1 506 ? 12.967 -2.242 -12.546 1.00 91.19 506 ASP A O 1
ATOM 3986 N N . THR A 1 507 ? 10.975 -1.473 -13.246 1.00 93.62 507 THR A N 1
ATOM 3987 C CA . THR A 1 507 ? 11.342 -0.059 -13.358 1.00 93.62 507 THR A CA 1
ATOM 3988 C C . THR A 1 507 ? 11.953 0.464 -12.062 1.00 93.62 507 THR A C 1
ATOM 3990 O O . THR A 1 507 ? 13.037 1.041 -12.096 1.00 93.62 507 THR A O 1
ATOM 3993 N N . ASN A 1 508 ? 11.337 0.203 -10.907 1.00 90.06 508 ASN A N 1
ATOM 3994 C CA . ASN A 1 508 ? 11.873 0.640 -9.617 1.00 90.06 508 ASN A CA 1
ATOM 3995 C C . ASN A 1 508 ? 13.288 0.093 -9.369 1.00 90.06 508 ASN A C 1
ATOM 3997 O O . ASN A 1 508 ? 14.181 0.853 -8.993 1.00 90.06 508 ASN A O 1
ATOM 4001 N N . SER A 1 509 ? 13.538 -1.190 -9.655 1.00 90.81 509 SER A N 1
ATOM 4002 C CA . SER A 1 509 ? 14.888 -1.756 -9.532 1.00 90.81 509 SER A CA 1
ATOM 4003 C C . SER A 1 509 ? 15.909 -1.106 -10.481 1.00 90.81 509 SER A C 1
ATOM 4005 O O . SER A 1 509 ? 17.046 -0.851 -10.078 1.00 90.81 509 SER A O 1
ATOM 4007 N N . LEU A 1 510 ? 15.506 -0.760 -11.711 1.00 94.38 510 LEU A N 1
ATOM 4008 C CA . LEU A 1 510 ? 16.361 -0.044 -12.662 1.00 94.38 510 LEU A CA 1
ATOM 4009 C C . LEU A 1 510 ? 16.726 1.348 -12.130 1.00 94.38 510 LEU A C 1
ATOM 4011 O O . LEU A 1 510 ? 17.910 1.701 -12.049 1.00 94.38 510 LEU A O 1
ATOM 4015 N N . LEU A 1 511 ? 15.714 2.120 -11.722 1.00 92.19 511 LEU A N 1
ATOM 4016 C CA . LEU A 1 511 ? 15.874 3.491 -11.239 1.00 92.19 511 LEU A CA 1
ATOM 4017 C C . LEU A 1 511 ? 16.747 3.561 -9.984 1.00 92.19 511 LEU A C 1
ATOM 4019 O O . LEU A 1 511 ? 17.573 4.465 -9.879 1.00 92.19 511 LEU A O 1
ATOM 4023 N N . THR A 1 512 ? 16.657 2.580 -9.085 1.00 87.94 512 THR A N 1
ATOM 4024 C CA . THR A 1 512 ? 17.458 2.554 -7.854 1.00 87.94 512 THR A CA 1
ATOM 4025 C C . THR A 1 512 ? 18.864 1.994 -8.076 1.00 87.94 512 THR A C 1
ATOM 4027 O O . THR A 1 512 ? 19.840 2.687 -7.802 1.00 87.94 512 THR A O 1
ATOM 4030 N N . SER A 1 513 ? 19.011 0.779 -8.614 1.00 86.81 513 SER A N 1
ATOM 4031 C CA . SER A 1 513 ? 20.295 0.048 -8.597 1.00 86.81 513 SER A CA 1
ATOM 4032 C C . SER A 1 513 ? 20.774 -0.480 -9.954 1.00 86.81 513 SER A C 1
ATOM 4034 O O . SER A 1 513 ? 21.916 -0.928 -10.055 1.00 86.81 513 SER A O 1
ATOM 4036 N N . GLY A 1 514 ? 19.961 -0.384 -11.009 1.00 87.88 514 GLY A N 1
ATOM 4037 C CA . GLY A 1 514 ? 20.265 -0.884 -12.357 1.00 87.88 514 GLY A CA 1
ATOM 4038 C C . GLY A 1 514 ? 21.313 -0.085 -13.144 1.00 87.88 514 GLY A C 1
ATOM 4039 O O . GLY A 1 514 ? 21.045 0.314 -14.271 1.00 87.88 514 GLY A O 1
ATOM 4040 N N . ALA A 1 515 ? 22.491 0.184 -12.581 1.00 91.12 515 ALA A N 1
ATOM 4041 C CA . ALA A 1 515 ? 23.564 0.920 -13.255 1.00 91.12 515 ALA A CA 1
ATOM 4042 C C . ALA A 1 515 ? 24.493 0.013 -14.086 1.00 91.12 515 ALA A C 1
ATOM 4044 O O . ALA A 1 515 ? 24.728 -1.146 -13.723 1.00 91.12 515 ALA A O 1
ATOM 4045 N N . LEU A 1 516 ? 25.085 0.579 -15.142 1.00 96.69 516 LEU A N 1
ATOM 4046 C CA . LEU A 1 516 ? 26.190 -0.019 -15.898 1.00 96.69 516 LEU A CA 1
ATOM 4047 C C . LEU A 1 516 ? 27.487 -0.022 -15.073 1.00 96.69 516 LEU A C 1
ATOM 4049 O O . LEU A 1 516 ? 27.674 0.817 -14.190 1.00 96.69 516 LEU A O 1
ATOM 4053 N N . SER A 1 517 ? 28.389 -0.967 -15.338 1.00 95.19 517 SER A N 1
ATOM 4054 C CA . SER A 1 517 ? 29.730 -0.993 -14.744 1.00 95.19 517 SER A CA 1
ATOM 4055 C C . SER A 1 517 ? 30.721 -1.828 -15.566 1.00 95.19 517 SER A C 1
ATOM 4057 O O . SER A 1 517 ? 30.318 -2.625 -16.412 1.00 95.19 517 SER A O 1
ATOM 4059 N N . SER A 1 518 ? 32.014 -1.700 -15.250 1.00 93.94 518 SER A N 1
ATOM 4060 C CA . SER A 1 518 ? 33.066 -2.639 -15.687 1.00 93.94 518 SER A CA 1
ATOM 4061 C C . SER A 1 518 ? 33.198 -3.865 -14.766 1.00 93.94 518 SER A C 1
ATOM 4063 O O . SER A 1 518 ? 34.041 -4.727 -14.990 1.00 93.94 518 SER A O 1
ATOM 4065 N N . LYS A 1 519 ? 32.414 -3.936 -13.678 1.00 90.25 519 LYS A N 1
ATOM 4066 C CA . LYS A 1 519 ? 32.539 -4.980 -12.651 1.00 90.25 519 LYS A CA 1
ATOM 4067 C C . LYS A 1 519 ? 31.714 -6.206 -13.019 1.00 90.25 519 LYS A C 1
ATOM 4069 O O . LYS A 1 519 ? 30.544 -6.090 -13.384 1.00 90.25 519 LYS A O 1
ATOM 4074 N N . THR A 1 520 ? 32.298 -7.378 -12.803 1.00 88.25 520 THR A N 1
ATOM 4075 C CA . THR A 1 520 ? 31.621 -8.666 -12.953 1.00 88.25 520 THR A CA 1
ATOM 4076 C C . THR A 1 520 ? 31.194 -9.200 -11.589 1.00 88.25 520 THR A C 1
ATOM 4078 O O . THR A 1 520 ? 31.953 -9.165 -10.624 1.00 88.25 520 THR A O 1
ATOM 4081 N N . ASP A 1 521 ? 29.949 -9.667 -11.486 1.00 87.06 521 ASP A N 1
ATOM 4082 C CA . ASP A 1 521 ? 29.437 -10.372 -10.310 1.00 87.06 521 ASP A CA 1
ATOM 4083 C C . ASP A 1 521 ? 28.208 -11.223 -10.683 1.00 87.06 521 ASP A C 1
ATOM 4085 O O . ASP A 1 521 ? 27.697 -11.158 -11.802 1.00 87.06 521 ASP A O 1
ATOM 4089 N N . LYS A 1 522 ? 27.717 -12.039 -9.743 1.00 87.19 522 LYS A N 1
ATOM 4090 C CA . LYS A 1 522 ? 26.596 -12.974 -9.967 1.00 87.19 522 LYS A CA 1
ATOM 4091 C C . LYS A 1 522 ? 25.256 -12.314 -10.325 1.00 87.19 522 LYS A C 1
ATOM 4093 O O . LYS A 1 522 ? 24.350 -13.010 -10.767 1.00 87.19 522 LYS A O 1
ATOM 4098 N N . ASN A 1 523 ? 25.106 -11.012 -10.093 1.00 90.38 523 ASN A N 1
ATOM 4099 C CA . ASN A 1 523 ? 23.908 -10.227 -10.391 1.00 90.38 523 ASN A CA 1
ATOM 4100 C C . ASN A 1 523 ? 24.060 -9.397 -11.674 1.00 90.38 523 ASN A C 1
ATOM 4102 O O . ASN A 1 523 ? 23.163 -8.621 -12.003 1.00 90.38 523 ASN A O 1
ATOM 4106 N N . ARG A 1 524 ? 25.182 -9.528 -12.387 1.00 93.38 524 ARG A N 1
ATOM 4107 C CA . ARG A 1 524 ? 25.488 -8.751 -13.587 1.00 93.38 524 ARG A CA 1
ATOM 4108 C C . ARG A 1 524 ? 25.160 -9.529 -14.857 1.00 93.38 524 ARG A C 1
ATOM 4110 O O . ARG A 1 524 ? 25.282 -10.750 -14.924 1.00 93.38 524 ARG A O 1
ATOM 4117 N N . ILE A 1 525 ? 24.758 -8.785 -15.874 1.00 95.69 525 ILE A N 1
ATOM 4118 C CA . ILE A 1 525 ? 24.446 -9.255 -17.216 1.00 95.69 525 ILE A CA 1
ATOM 4119 C C . ILE A 1 525 ? 25.571 -8.763 -18.133 1.00 95.69 525 ILE A C 1
ATOM 4121 O O . ILE A 1 525 ? 25.786 -7.550 -18.196 1.00 95.69 525 ILE A O 1
ATOM 4125 N N . PRO A 1 526 ? 26.311 -9.657 -18.812 1.00 96.25 526 PRO A N 1
ATOM 4126 C CA . PRO A 1 526 ? 27.326 -9.256 -19.776 1.00 96.25 526 PRO A CA 1
ATOM 4127 C C . PRO A 1 526 ? 26.658 -8.603 -20.986 1.00 96.25 526 PRO A C 1
ATOM 4129 O O . PRO A 1 526 ? 25.789 -9.207 -21.617 1.00 96.25 526 PRO A O 1
ATOM 4132 N N . VAL A 1 527 ? 27.071 -7.381 -21.312 1.00 96.69 527 VAL A N 1
ATOM 4133 C CA . VAL A 1 527 ? 26.589 -6.664 -22.495 1.00 96.69 527 VAL A CA 1
ATOM 4134 C C . VAL A 1 527 ? 27.445 -7.068 -23.685 1.00 96.69 527 VAL A C 1
ATOM 4136 O O . VAL A 1 527 ? 28.664 -6.934 -23.622 1.00 96.69 527 VAL A O 1
ATOM 4139 N N . GLN A 1 528 ? 26.823 -7.572 -24.748 1.00 96.12 528 GLN A N 1
ATOM 4140 C CA . GLN A 1 528 ? 27.515 -7.794 -26.019 1.00 96.12 528 GLN A CA 1
ATOM 4141 C C . GLN A 1 528 ? 27.417 -6.536 -26.882 1.00 96.12 528 GLN A C 1
ATOM 4143 O O . GLN A 1 528 ? 26.411 -5.829 -26.789 1.00 96.12 528 GLN A O 1
ATOM 4148 N N . PHE A 1 529 ? 28.396 -6.271 -27.748 1.00 96.38 529 PHE A N 1
ATOM 4149 C CA . PHE A 1 529 ? 28.383 -5.081 -28.606 1.00 96.38 529 PHE A CA 1
ATOM 4150 C C . PHE A 1 529 ? 27.106 -4.978 -29.448 1.00 96.38 529 PHE A C 1
ATOM 4152 O O . PHE A 1 529 ? 26.500 -3.913 -29.523 1.00 96.38 529 PHE A O 1
ATOM 4159 N N . VAL A 1 530 ? 26.637 -6.104 -29.995 1.00 94.81 530 VAL A N 1
ATOM 4160 C CA . VAL A 1 530 ? 25.388 -6.180 -30.779 1.00 94.81 530 VAL A CA 1
ATOM 4161 C C . VAL A 1 530 ? 24.140 -5.774 -29.980 1.00 94.81 530 VAL A C 1
ATOM 4163 O O . VAL A 1 530 ? 23.171 -5.270 -30.541 1.00 94.81 530 VAL A O 1
ATOM 4166 N N . ASP A 1 531 ? 24.170 -5.949 -28.658 1.00 95.69 531 ASP A N 1
ATOM 4167 C CA . ASP A 1 531 ? 23.081 -5.602 -27.746 1.00 95.69 531 ASP A CA 1
ATOM 4168 C C . ASP A 1 531 ? 23.325 -4.268 -27.019 1.00 95.69 531 ASP A C 1
ATOM 4170 O O . ASP A 1 531 ? 22.538 -3.904 -26.144 1.00 95.69 531 ASP A O 1
ATOM 4174 N N . LEU A 1 532 ? 24.395 -3.529 -27.341 1.00 97.62 532 LEU A N 1
ATOM 4175 C CA . LEU A 1 532 ? 24.785 -2.309 -26.626 1.00 97.62 532 LEU A CA 1
ATOM 4176 C C . LEU A 1 532 ? 23.623 -1.313 -26.528 1.00 97.62 532 LEU A C 1
ATOM 4178 O O . LEU A 1 532 ? 23.318 -0.834 -25.435 1.00 97.62 532 LEU A O 1
ATOM 4182 N N . TRP A 1 533 ? 22.918 -1.082 -27.638 1.00 97.81 533 TRP A N 1
ATOM 4183 C CA . TRP A 1 533 ? 21.786 -0.156 -27.697 1.00 97.81 533 TRP A CA 1
ATOM 4184 C C . TRP A 1 533 ? 20.677 -0.501 -26.692 1.00 97.81 533 TRP A C 1
ATOM 4186 O O . TRP A 1 533 ? 20.065 0.404 -26.128 1.00 97.81 533 TRP A O 1
ATOM 4196 N N . LYS A 1 534 ? 20.450 -1.790 -26.395 1.00 98.00 534 LYS A N 1
ATOM 4197 C CA . LYS A 1 534 ? 19.420 -2.238 -25.442 1.00 98.00 534 LYS A CA 1
ATOM 4198 C C . LYS A 1 534 ? 19.739 -1.757 -24.031 1.00 98.00 534 LYS A C 1
ATOM 4200 O O . LYS A 1 534 ? 18.884 -1.243 -23.315 1.00 98.00 534 LYS A O 1
ATOM 4205 N N . TYR A 1 535 ? 20.988 -1.903 -23.610 1.00 98.00 535 TYR A N 1
ATOM 4206 C CA . TYR A 1 535 ? 21.405 -1.491 -22.270 1.00 98.00 535 TYR A CA 1
ATOM 4207 C C . TYR A 1 535 ? 21.660 0.014 -22.185 1.00 98.00 535 TYR A C 1
ATOM 4209 O O . TYR A 1 535 ? 21.450 0.615 -21.131 1.00 98.00 535 TYR A O 1
ATOM 4217 N N . SER A 1 536 ? 22.014 0.641 -23.305 1.00 98.31 536 SER A N 1
ATOM 4218 C CA . SER A 1 536 ? 22.010 2.091 -23.446 1.00 98.31 536 SER A CA 1
ATOM 4219 C C . SER A 1 536 ? 20.606 2.682 -23.300 1.00 98.31 536 SER A C 1
ATOM 4221 O O . SER A 1 536 ? 20.433 3.630 -22.540 1.00 98.31 536 SER A O 1
ATOM 4223 N N . TYR A 1 537 ? 19.581 2.069 -23.905 1.00 98.44 537 TYR A N 1
ATOM 4224 C CA . TYR A 1 537 ? 18.180 2.446 -23.696 1.00 98.44 537 TYR A CA 1
ATOM 4225 C C . TYR A 1 537 ? 17.809 2.436 -22.210 1.00 98.44 537 TYR A C 1
ATOM 4227 O O . TYR A 1 537 ? 17.242 3.401 -21.702 1.00 98.44 537 TYR A O 1
ATOM 4235 N N . LEU A 1 538 ? 18.193 1.386 -21.479 1.00 98.12 538 LEU A N 1
ATOM 4236 C CA . LEU A 1 538 ? 17.957 1.293 -20.035 1.00 98.12 538 LEU A CA 1
ATOM 4237 C C . LEU A 1 538 ? 18.710 2.365 -19.237 1.00 98.12 538 LEU A C 1
ATOM 4239 O O . LEU A 1 538 ? 18.196 2.841 -18.224 1.00 98.12 538 LEU A O 1
ATOM 4243 N N . ASN A 1 539 ? 19.901 2.774 -19.683 1.00 97.25 539 ASN A N 1
ATOM 4244 C CA . ASN A 1 539 ? 20.644 3.871 -19.065 1.00 97.25 539 ASN A CA 1
ATOM 4245 C C . ASN A 1 539 ? 19.940 5.221 -19.281 1.00 97.25 539 ASN A C 1
ATOM 4247 O O . ASN A 1 539 ? 19.789 5.982 -18.322 1.00 97.25 539 ASN A O 1
ATOM 4251 N N . CYS A 1 540 ? 19.434 5.479 -20.492 1.00 97.75 540 CYS A N 1
ATOM 4252 C CA . CYS A 1 540 ? 18.605 6.649 -20.790 1.00 97.75 540 CYS A CA 1
ATOM 4253 C C . CYS A 1 540 ? 17.298 6.618 -19.981 1.00 97.75 540 CYS A C 1
ATOM 4255 O O . CYS A 1 540 ? 16.953 7.600 -19.328 1.00 97.75 540 CYS A O 1
ATOM 4257 N N . TYR A 1 541 ? 16.614 5.471 -19.932 1.00 97.88 541 TYR A N 1
ATOM 4258 C CA . TYR A 1 541 ? 15.402 5.267 -19.135 1.00 97.88 541 TYR A CA 1
ATOM 4259 C C . TYR A 1 541 ? 15.661 5.584 -17.661 1.00 97.88 541 TYR A C 1
ATOM 4261 O O . TYR A 1 541 ? 14.920 6.345 -17.043 1.00 97.88 541 TYR A O 1
ATOM 4269 N N . LYS A 1 542 ? 16.762 5.072 -17.096 1.00 95.62 542 LYS A N 1
ATOM 4270 C CA . LYS A 1 542 ? 17.162 5.350 -15.712 1.00 95.62 542 LYS A CA 1
ATOM 4271 C C . LYS A 1 542 ? 17.340 6.842 -15.435 1.00 95.62 542 LYS A C 1
ATOM 4273 O O . LYS A 1 542 ? 17.013 7.284 -14.335 1.00 95.62 542 LYS A O 1
ATOM 4278 N N . ARG A 1 543 ? 17.874 7.598 -16.396 1.00 95.19 543 ARG A N 1
ATOM 4279 C CA . ARG A 1 543 ? 18.178 9.022 -16.223 1.00 95.19 543 ARG A CA 1
ATOM 4280 C C . ARG A 1 543 ? 16.967 9.928 -16.438 1.00 95.19 543 ARG A C 1
ATOM 4282 O O . ARG A 1 543 ? 16.831 10.905 -15.712 1.00 95.19 543 ARG A O 1
ATOM 4289 N N . TYR A 1 544 ? 16.096 9.592 -17.389 1.00 96.94 544 TYR A N 1
ATOM 4290 C CA . TYR A 1 544 ? 15.086 10.522 -17.910 1.00 96.94 544 TYR A CA 1
ATOM 4291 C C . TYR A 1 544 ? 13.626 10.068 -17.716 1.00 96.94 544 TYR A C 1
ATOM 4293 O O . TYR A 1 544 ? 12.715 10.884 -17.840 1.00 96.94 544 TYR A O 1
ATOM 4301 N N . PHE A 1 545 ? 13.355 8.800 -17.375 1.00 95.19 545 PHE A N 1
ATOM 4302 C CA . PHE A 1 545 ? 11.973 8.324 -17.188 1.00 95.19 545 PHE A CA 1
ATOM 4303 C C . PHE A 1 545 ? 11.314 8.837 -15.900 1.00 95.19 545 PHE A C 1
ATOM 4305 O O . PHE A 1 545 ? 10.093 8.961 -15.840 1.00 95.19 545 PHE A O 1
ATOM 4312 N N . GLY A 1 546 ? 12.100 9.141 -14.865 1.00 89.69 546 GLY A N 1
ATOM 4313 C CA . GLY A 1 546 ? 11.579 9.571 -13.566 1.00 89.69 546 GLY A CA 1
ATOM 4314 C C . GLY A 1 546 ? 10.836 8.468 -12.798 1.00 89.69 546 GLY A C 1
ATOM 4315 O O . GLY A 1 546 ? 10.597 7.367 -13.290 1.00 89.69 546 GLY A O 1
ATOM 4316 N N . LYS A 1 547 ? 10.491 8.743 -11.537 1.00 88.94 547 LYS A N 1
ATOM 4317 C CA . LYS A 1 547 ? 9.727 7.803 -10.703 1.00 88.94 547 LYS A CA 1
ATOM 4318 C C . LYS A 1 547 ? 8.240 7.866 -11.057 1.00 88.94 547 LYS A C 1
ATOM 4320 O O . LYS A 1 547 ? 7.696 8.942 -11.268 1.00 88.94 547 LYS A O 1
ATOM 4325 N N . SER A 1 548 ? 7.573 6.715 -11.053 1.00 90.25 548 SER A N 1
ATOM 4326 C CA . SER A 1 548 ? 6.122 6.613 -11.221 1.00 90.25 548 SER A CA 1
ATOM 4327 C C . SER A 1 548 ? 5.592 5.444 -10.402 1.00 90.25 548 SER A C 1
ATOM 4329 O O . SER A 1 548 ? 6.085 4.325 -10.547 1.00 90.25 548 SER A O 1
ATOM 4331 N N . PHE A 1 549 ? 4.577 5.683 -9.569 1.00 90.69 549 PHE A N 1
ATOM 4332 C CA . PHE A 1 549 ? 3.955 4.606 -8.795 1.00 90.69 549 PHE A CA 1
ATOM 4333 C C . PHE A 1 549 ? 3.209 3.613 -9.698 1.00 90.69 549 PHE A C 1
ATOM 4335 O O . PHE A 1 549 ? 3.146 2.434 -9.377 1.00 90.69 549 PHE A O 1
ATOM 4342 N N . ILE A 1 550 ? 2.706 4.065 -10.852 1.00 93.25 550 ILE A N 1
ATOM 4343 C CA . ILE A 1 550 ? 1.972 3.237 -11.818 1.00 93.25 550 ILE A CA 1
ATOM 4344 C C . ILE A 1 550 ? 2.929 2.256 -12.505 1.00 93.25 550 ILE A C 1
ATOM 4346 O O . ILE A 1 550 ? 2.724 1.044 -12.475 1.00 93.25 550 ILE A O 1
ATOM 4350 N N . PHE A 1 551 ? 4.012 2.776 -13.091 1.00 92.94 551 PHE A N 1
ATOM 4351 C CA . PHE A 1 551 ? 4.951 1.975 -13.886 1.00 92.94 551 PHE A CA 1
ATOM 4352 C C . PHE A 1 551 ? 6.055 1.316 -13.052 1.00 92.94 551 PHE A C 1
ATOM 4354 O O . PHE A 1 551 ? 6.747 0.427 -13.542 1.00 92.94 551 PHE A O 1
ATOM 4361 N N . GLY A 1 552 ? 6.233 1.717 -11.790 1.00 89.12 552 GLY A N 1
ATOM 4362 C CA . GLY A 1 552 ? 7.355 1.292 -10.950 1.00 89.12 552 GLY A CA 1
ATOM 4363 C C . GLY A 1 552 ? 7.477 -0.226 -10.786 1.00 89.12 552 GLY A C 1
ATOM 4364 O O . GLY A 1 552 ? 8.589 -0.754 -10.766 1.00 89.12 552 GLY A O 1
ATOM 4365 N N . ASN A 1 553 ? 6.344 -0.934 -10.737 1.00 88.19 553 ASN A N 1
ATOM 4366 C CA . ASN A 1 553 ? 6.296 -2.393 -10.614 1.00 88.19 553 ASN A CA 1
ATOM 4367 C C . ASN A 1 553 ? 6.257 -3.137 -11.962 1.00 88.19 553 ASN A C 1
ATOM 4369 O O . ASN A 1 553 ? 6.265 -4.368 -11.956 1.00 88.19 553 ASN A O 1
ATOM 4373 N N . LEU A 1 554 ? 6.221 -2.434 -13.093 1.00 92.56 554 LEU A N 1
ATOM 4374 C CA . LEU A 1 554 ? 6.319 -3.021 -14.429 1.00 92.56 554 LEU A CA 1
ATOM 4375 C C . LEU A 1 554 ? 7.780 -3.055 -14.883 1.00 92.56 554 LEU A C 1
ATOM 4377 O O . LEU A 1 554 ? 8.595 -2.232 -14.461 1.00 92.56 554 LEU A O 1
ATOM 4381 N N . SER A 1 555 ? 8.117 -3.992 -15.768 1.00 94.56 555 SER A N 1
ATOM 4382 C CA . SER A 1 555 ? 9.346 -3.889 -16.561 1.00 94.56 555 SER A CA 1
ATOM 4383 C C . SER A 1 555 ? 9.369 -2.538 -17.297 1.00 94.56 555 SER A C 1
ATOM 4385 O O . SER A 1 555 ? 8.294 -2.044 -17.645 1.00 94.56 555 SER A O 1
ATOM 4387 N N . PRO A 1 556 ? 10.549 -1.933 -17.541 1.00 96.38 556 PRO A N 1
ATOM 4388 C CA . PRO A 1 556 ? 10.653 -0.703 -18.323 1.00 96.38 556 PRO A CA 1
ATOM 4389 C C . PRO A 1 556 ? 9.821 -0.773 -19.604 1.00 96.38 556 PRO A C 1
ATOM 4391 O O . PRO A 1 556 ? 9.885 -1.770 -20.328 1.00 96.38 556 PRO A O 1
ATOM 4394 N N . ILE A 1 557 ? 9.015 0.258 -19.845 1.00 96.94 557 ILE A N 1
ATOM 4395 C CA . ILE A 1 557 ? 8.179 0.355 -21.046 1.00 96.94 557 ILE A CA 1
ATOM 4396 C C . ILE A 1 557 ? 9.028 0.778 -22.246 1.00 96.94 557 ILE A C 1
ATOM 4398 O O . ILE A 1 557 ? 10.091 1.361 -22.047 1.00 96.94 557 ILE A O 1
ATOM 4402 N N . ILE A 1 558 ? 8.607 0.470 -23.470 1.00 96.06 558 ILE A N 1
ATOM 4403 C CA . ILE A 1 558 ? 9.308 0.825 -24.716 1.00 96.06 558 ILE A CA 1
ATOM 4404 C C . ILE A 1 558 ? 8.308 0.937 -25.872 1.00 96.06 558 ILE A C 1
ATOM 4406 O O . ILE A 1 558 ? 7.338 0.181 -25.903 1.00 96.06 558 ILE A O 1
ATOM 4410 N N . ASP A 1 559 ? 8.529 1.854 -26.818 1.00 95.31 559 ASP A N 1
ATOM 4411 C CA . ASP A 1 559 ? 7.797 1.836 -28.090 1.00 95.31 559 ASP A CA 1
ATOM 4412 C C . ASP A 1 559 ? 8.414 0.756 -29.004 1.00 95.31 559 ASP A C 1
ATOM 4414 O O . ASP A 1 559 ? 9.618 0.801 -29.287 1.00 95.31 559 ASP A O 1
ATOM 4418 N N . PRO A 1 560 ? 7.627 -0.226 -29.489 1.00 92.06 560 PRO A N 1
ATOM 4419 C CA . PRO A 1 560 ? 8.113 -1.248 -30.413 1.00 92.06 560 PRO A CA 1
ATOM 4420 C C . PRO A 1 560 ? 8.784 -0.701 -31.674 1.00 92.06 560 PRO A C 1
ATOM 4422 O O . PRO A 1 560 ? 9.574 -1.425 -32.273 1.00 92.06 560 PRO A O 1
ATOM 4425 N N . LYS A 1 561 ? 8.473 0.532 -32.095 1.00 93.69 561 LYS A N 1
ATOM 4426 C CA . LYS A 1 561 ? 9.076 1.178 -33.271 1.00 93.69 561 LYS A CA 1
ATOM 4427 C C . LYS A 1 561 ? 10.513 1.621 -33.020 1.00 93.69 561 LYS A C 1
ATOM 4429 O O . LYS A 1 561 ? 11.333 1.518 -33.926 1.00 93.69 561 LYS A O 1
ATOM 4434 N N . ASP A 1 562 ? 10.831 2.031 -31.797 1.00 93.62 562 ASP A N 1
ATOM 4435 C CA . ASP A 1 562 ? 12.164 2.521 -31.419 1.00 93.62 562 ASP A CA 1
ATOM 4436 C C . ASP A 1 562 ? 13.191 1.391 -31.339 1.00 93.62 562 ASP A C 1
ATOM 4438 O O . ASP A 1 562 ? 14.337 1.529 -31.762 1.00 93.62 562 ASP A O 1
ATOM 4442 N N . THR A 1 563 ? 12.726 0.240 -30.850 1.00 92.06 563 THR A N 1
ATOM 4443 C CA . THR A 1 563 ? 12.672 -0.960 -31.682 1.00 92.06 563 THR A CA 1
ATOM 4444 C C . THR A 1 563 ? 13.680 -1.027 -32.791 1.00 92.06 563 THR A C 1
ATOM 4446 O O . THR A 1 563 ? 14.775 -1.491 -32.547 1.00 92.06 563 THR A O 1
ATOM 4449 N N . GLU A 1 564 ? 13.276 -0.573 -33.975 1.00 93.06 564 GLU A N 1
ATOM 4450 C CA . GLU A 1 564 ? 13.937 -0.698 -35.275 1.00 93.06 564 GLU A CA 1
ATOM 4451 C C . GLU A 1 564 ? 14.530 0.623 -35.791 1.00 93.06 564 GLU A C 1
ATOM 4453 O O . GLU A 1 564 ? 15.150 0.649 -36.854 1.00 93.06 564 GLU A O 1
ATOM 4458 N N . ASP A 1 565 ? 14.380 1.719 -35.046 1.00 95.06 565 ASP A N 1
ATOM 4459 C CA . ASP A 1 565 ? 14.937 3.021 -35.411 1.00 95.06 565 ASP A CA 1
ATOM 4460 C C . ASP A 1 565 ? 16.432 3.086 -35.061 1.00 95.06 565 ASP A C 1
ATOM 4462 O O . ASP A 1 565 ? 16.832 3.265 -33.908 1.00 95.06 565 ASP A O 1
ATOM 4466 N N . GLU A 1 566 ? 17.281 2.962 -36.084 1.00 94.00 566 GLU A N 1
ATOM 4467 C CA . GLU A 1 566 ? 18.737 3.059 -35.945 1.00 94.00 566 GLU A CA 1
ATOM 4468 C C . GLU A 1 566 ? 19.177 4.386 -35.308 1.00 94.00 566 GLU A C 1
ATOM 4470 O O . GLU A 1 566 ? 20.045 4.387 -34.438 1.00 94.00 566 GLU A O 1
ATOM 4475 N N . THR A 1 567 ? 18.557 5.512 -35.674 1.00 94.12 567 THR A N 1
ATOM 4476 C CA . THR A 1 567 ? 18.950 6.824 -35.140 1.00 94.12 567 THR A CA 1
ATOM 4477 C C . THR A 1 567 ? 18.578 6.951 -33.667 1.00 94.12 567 THR A C 1
ATOM 4479 O O . THR A 1 567 ? 19.348 7.516 -32.889 1.00 94.12 567 THR A O 1
ATOM 4482 N N . PHE A 1 568 ? 17.433 6.406 -33.252 1.00 96.12 568 PHE A N 1
ATOM 4483 C CA . PHE A 1 568 ? 17.067 6.334 -31.838 1.00 96.12 568 PHE A CA 1
ATOM 4484 C C . PHE A 1 568 ? 18.035 5.444 -31.049 1.00 96.12 568 PHE A C 1
ATOM 4486 O O . PHE A 1 568 ? 18.573 5.877 -30.024 1.00 96.12 568 PHE A O 1
ATOM 4493 N N . ARG A 1 569 ? 18.298 4.224 -31.544 1.00 97.00 569 ARG A N 1
ATOM 4494 C CA . ARG A 1 569 ? 19.244 3.274 -30.936 1.00 97.00 569 ARG A CA 1
ATOM 4495 C C . ARG A 1 569 ? 20.623 3.917 -30.763 1.00 97.00 569 ARG A C 1
ATOM 4497 O O . ARG A 1 569 ? 21.177 3.887 -29.662 1.00 97.00 569 ARG A O 1
ATOM 4504 N N . ASP A 1 570 ? 21.139 4.559 -31.807 1.00 96.88 570 ASP A N 1
ATOM 4505 C CA . ASP A 1 570 ? 22.425 5.258 -31.786 1.00 96.88 570 ASP A CA 1
ATOM 4506 C C . ASP A 1 570 ? 22.417 6.429 -30.807 1.00 96.88 570 ASP A C 1
ATOM 4508 O O . ASP A 1 570 ? 23.356 6.588 -30.025 1.00 96.88 570 ASP A O 1
ATOM 4512 N N . ARG A 1 571 ? 21.338 7.219 -30.770 1.00 97.06 571 ARG A N 1
ATOM 4513 C CA . ARG A 1 571 ? 21.189 8.325 -29.816 1.00 97.06 571 ARG A CA 1
ATOM 4514 C C . ARG A 1 571 ? 21.231 7.829 -28.366 1.00 97.06 571 ARG A C 1
ATOM 4516 O O . ARG A 1 571 ? 21.840 8.492 -27.527 1.00 97.06 571 ARG A O 1
ATOM 4523 N N . CYS A 1 572 ? 20.660 6.658 -28.061 1.00 98.06 572 CYS A N 1
ATOM 4524 C CA . CYS A 1 572 ? 20.805 6.027 -26.744 1.00 98.06 572 CYS A CA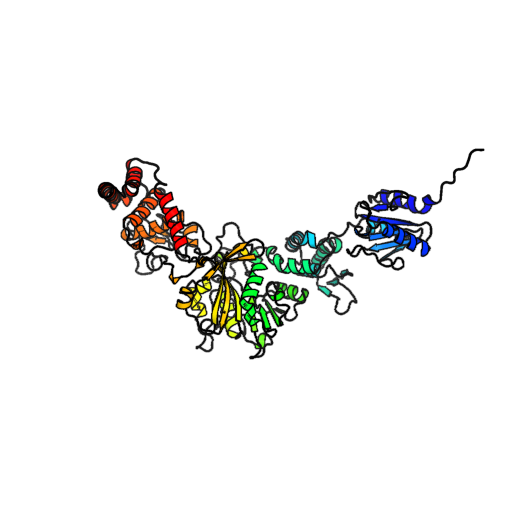 1
ATOM 4525 C C . CYS A 1 572 ? 22.263 5.659 -26.438 1.00 98.06 572 CYS A C 1
ATOM 4527 O O . CYS A 1 572 ? 22.744 5.898 -25.325 1.00 98.06 572 CYS A O 1
ATOM 4529 N N . VAL A 1 573 ? 22.976 5.073 -27.406 1.00 98.12 573 VAL A N 1
ATOM 4530 C CA . VAL A 1 573 ? 24.393 4.703 -27.251 1.00 98.12 573 VAL A CA 1
ATOM 4531 C C . VAL A 1 573 ? 25.253 5.940 -27.004 1.00 98.12 573 VAL A C 1
ATOM 4533 O O . VAL A 1 573 ? 26.016 5.964 -26.037 1.00 98.12 573 VAL A O 1
ATOM 4536 N N . ILE A 1 574 ? 25.083 6.979 -27.821 1.00 97.62 574 ILE A N 1
ATOM 4537 C CA . ILE A 1 574 ? 25.770 8.271 -27.719 1.00 97.62 574 ILE A CA 1
ATOM 4538 C C . ILE A 1 574 ? 25.594 8.863 -26.320 1.00 97.62 574 ILE A C 1
ATOM 4540 O O . ILE A 1 574 ? 26.575 9.117 -25.618 1.00 97.62 574 ILE A O 1
ATOM 4544 N N . ASP A 1 575 ? 24.347 9.000 -25.873 1.00 97.44 575 ASP A N 1
ATOM 4545 C CA . ASP A 1 575 ? 24.022 9.544 -24.559 1.00 97.44 575 ASP A CA 1
ATOM 4546 C C . ASP A 1 575 ? 24.628 8.718 -23.411 1.00 97.44 575 ASP A C 1
ATOM 4548 O O . ASP A 1 575 ? 25.151 9.272 -22.438 1.00 97.44 575 ASP A O 1
ATOM 4552 N N . THR A 1 576 ? 24.615 7.390 -23.543 1.00 97.56 576 THR A N 1
ATOM 4553 C CA . THR A 1 576 ? 25.209 6.476 -22.564 1.00 97.56 576 THR A CA 1
ATOM 4554 C C . THR A 1 576 ? 26.718 6.655 -22.473 1.00 97.56 576 THR A C 1
ATOM 4556 O O . THR A 1 576 ? 27.242 6.790 -21.366 1.00 97.56 576 THR A O 1
ATOM 4559 N N . VAL A 1 577 ? 27.426 6.680 -23.604 1.00 97.06 577 VAL A N 1
ATOM 4560 C CA . VAL A 1 577 ? 28.882 6.869 -23.626 1.00 97.06 577 VAL A CA 1
ATOM 4561 C C . VAL A 1 577 ? 29.228 8.212 -22.988 1.00 97.06 577 VAL A C 1
ATOM 4563 O O . VAL A 1 577 ? 29.989 8.255 -22.022 1.00 97.06 577 VAL A O 1
ATOM 4566 N N . MET A 1 578 ? 28.612 9.302 -23.448 1.00 96.06 578 MET A N 1
ATOM 4567 C CA . MET A 1 578 ? 28.940 10.661 -23.007 1.00 96.06 578 MET A CA 1
ATOM 4568 C C . MET A 1 578 ? 28.749 10.866 -21.497 1.00 96.06 578 MET A C 1
ATOM 4570 O O . MET A 1 578 ? 29.543 11.559 -20.861 1.00 96.06 578 MET A O 1
ATOM 4574 N N . ASN A 1 579 ? 27.741 10.227 -20.898 1.00 95.81 579 ASN A N 1
ATOM 4575 C CA . ASN A 1 579 ? 27.391 10.418 -19.489 1.00 95.81 579 ASN A CA 1
ATOM 4576 C C . ASN A 1 579 ? 28.022 9.412 -18.511 1.00 95.81 579 ASN A C 1
ATOM 4578 O O . ASN A 1 579 ? 27.856 9.571 -17.303 1.00 95.81 579 ASN A O 1
ATOM 4582 N N . ASN A 1 580 ? 28.760 8.402 -18.984 1.00 95.69 580 ASN A N 1
ATOM 4583 C CA . ASN A 1 580 ? 29.345 7.357 -18.128 1.00 95.69 580 ASN A CA 1
ATOM 4584 C C . ASN A 1 580 ? 30.873 7.232 -18.308 1.00 95.69 580 ASN A C 1
ATOM 4586 O O . ASN A 1 580 ? 31.428 6.136 -18.319 1.00 95.69 580 ASN A O 1
ATOM 4590 N N . GLN A 1 581 ? 31.576 8.364 -18.423 1.00 94.94 581 GLN A N 1
ATOM 4591 C CA . GLN A 1 581 ? 33.038 8.424 -18.620 1.00 94.94 581 GLN A CA 1
ATOM 4592 C C . GLN A 1 581 ? 33.871 7.855 -17.454 1.00 94.94 581 GLN A C 1
ATOM 4594 O O . GLN A 1 581 ? 35.072 7.638 -17.588 1.00 94.94 581 GLN A O 1
ATOM 4599 N N . ASN A 1 582 ? 33.243 7.588 -16.310 1.00 94.50 582 ASN A N 1
ATOM 4600 C CA . ASN A 1 582 ? 33.841 6.878 -15.179 1.00 94.50 582 ASN A CA 1
ATOM 4601 C C . ASN A 1 582 ? 33.926 5.352 -15.387 1.00 94.50 582 ASN A C 1
ATOM 4603 O O . ASN A 1 582 ? 34.541 4.663 -14.576 1.00 94.50 582 ASN A O 1
ATOM 4607 N N . ILE A 1 583 ? 33.294 4.812 -16.432 1.00 96.19 583 ILE A N 1
ATOM 4608 C CA . ILE A 1 583 ? 33.373 3.399 -16.808 1.00 96.19 583 ILE A CA 1
ATOM 4609 C C . ILE A 1 583 ? 34.486 3.246 -17.844 1.00 96.19 583 ILE A C 1
ATOM 4611 O O . ILE A 1 583 ? 34.448 3.871 -18.900 1.00 96.19 583 ILE A O 1
ATOM 4615 N N . GLU A 1 584 ? 35.469 2.396 -17.550 1.00 94.50 584 GLU A N 1
ATOM 4616 C CA . GLU A 1 584 ? 36.697 2.252 -18.345 1.00 94.50 584 GLU A CA 1
ATOM 4617 C C . GLU A 1 584 ? 36.441 1.987 -19.836 1.00 94.50 584 GLU A C 1
ATOM 4619 O O . GLU A 1 584 ? 37.081 2.603 -20.687 1.00 94.50 584 GLU A O 1
ATOM 4624 N N . SER A 1 585 ? 35.478 1.123 -20.166 1.00 94.56 585 SER A N 1
ATOM 4625 C CA . SER A 1 585 ? 35.145 0.772 -21.551 1.00 94.56 585 SER A CA 1
ATOM 4626 C C . SER A 1 585 ? 34.440 1.896 -22.324 1.00 94.56 585 SER A C 1
ATOM 4628 O O . SER A 1 585 ? 34.447 1.876 -23.554 1.00 94.56 585 SER A O 1
ATOM 4630 N N . LEU A 1 586 ? 33.885 2.896 -21.630 1.00 95.69 586 LEU A N 1
ATOM 4631 C CA . LEU A 1 586 ? 33.205 4.068 -22.203 1.00 95.69 586 LEU A CA 1
ATOM 4632 C C . LEU A 1 586 ? 34.073 5.336 -22.182 1.00 95.69 586 LEU A C 1
ATOM 4634 O O . LEU A 1 586 ? 33.705 6.341 -22.791 1.00 95.69 586 LEU A O 1
ATOM 4638 N N . ASN A 1 587 ? 35.191 5.316 -21.458 1.00 95.00 587 ASN A N 1
ATOM 4639 C CA . ASN A 1 587 ? 36.031 6.484 -21.233 1.00 95.00 587 ASN A CA 1
ATOM 4640 C C . ASN A 1 587 ? 36.766 6.894 -22.519 1.00 95.00 587 ASN A C 1
ATOM 4642 O O . ASN A 1 587 ? 37.528 6.110 -23.081 1.00 95.00 587 ASN A O 1
ATOM 4646 N N . ARG A 1 588 ? 36.587 8.145 -22.951 1.00 93.75 588 ARG A N 1
ATOM 4647 C CA . ARG A 1 588 ? 37.203 8.699 -24.167 1.00 93.75 588 ARG A CA 1
ATOM 4648 C C . ARG A 1 588 ? 38.724 8.797 -24.116 1.00 93.75 588 ARG A C 1
ATOM 4650 O O . ARG A 1 588 ? 39.370 8.784 -25.156 1.00 93.75 588 ARG A O 1
ATOM 4657 N N . SER A 1 589 ? 39.298 8.869 -22.918 1.00 92.81 589 SER A N 1
ATOM 4658 C CA . SER A 1 589 ? 40.748 8.860 -22.715 1.00 92.81 589 SER A CA 1
ATOM 4659 C C . SER A 1 589 ? 41.339 7.449 -22.758 1.00 92.81 589 SER A C 1
ATOM 4661 O O . SER A 1 589 ? 42.560 7.307 -22.736 1.00 92.81 589 SER A O 1
ATOM 4663 N N . ASN A 1 590 ? 40.508 6.400 -22.796 1.00 94.38 590 ASN A N 1
ATOM 4664 C CA . ASN A 1 590 ? 40.973 5.023 -22.889 1.00 94.38 590 ASN A CA 1
ATOM 4665 C C . ASN A 1 590 ? 41.130 4.608 -24.366 1.00 94.38 590 ASN A C 1
ATOM 4667 O O . ASN A 1 590 ? 40.121 4.423 -25.052 1.00 94.38 590 ASN A O 1
ATOM 4671 N N . PRO A 1 591 ? 42.361 4.374 -24.863 1.00 91.31 591 PRO A N 1
ATOM 4672 C CA . PRO A 1 591 ? 42.577 3.942 -26.244 1.00 91.31 591 PRO A CA 1
ATOM 4673 C C . PRO A 1 591 ? 42.013 2.543 -26.537 1.00 91.31 591 PRO A C 1
ATOM 4675 O O . PRO A 1 591 ? 41.817 2.207 -27.700 1.00 91.31 591 PRO A O 1
ATOM 4678 N N . ARG A 1 592 ? 41.726 1.745 -25.498 1.00 92.81 592 ARG A N 1
ATOM 4679 C CA . ARG A 1 592 ? 41.075 0.427 -25.586 1.00 92.81 592 ARG A CA 1
ATOM 4680 C C . ARG A 1 592 ? 39.559 0.485 -25.373 1.00 92.81 592 ARG A C 1
ATOM 4682 O O . ARG A 1 592 ? 38.922 -0.531 -25.112 1.00 92.81 592 ARG A O 1
ATOM 4689 N N . SER A 1 593 ? 38.954 1.674 -25.411 1.00 95.31 593 SER A N 1
ATOM 4690 C CA . SER A 1 593 ? 37.494 1.780 -25.390 1.00 95.31 593 SER A CA 1
ATOM 4691 C C . SER A 1 593 ? 36.908 1.090 -26.623 1.00 95.31 593 SER A C 1
ATOM 4693 O O . SER A 1 593 ? 37.406 1.266 -27.739 1.00 95.31 593 SER A O 1
ATOM 4695 N N . PHE A 1 594 ? 35.785 0.380 -26.455 1.00 95.25 594 PHE A N 1
ATOM 4696 C CA . PHE A 1 594 ? 35.089 -0.232 -27.590 1.00 95.25 594 PHE A CA 1
ATOM 4697 C C . PHE A 1 594 ? 34.636 0.810 -28.621 1.00 95.25 594 PHE A C 1
ATOM 4699 O O . PHE A 1 594 ? 34.419 0.466 -29.778 1.00 95.25 594 PHE A O 1
ATOM 4706 N N . VAL A 1 595 ? 34.505 2.085 -28.232 1.00 96.12 595 VAL A N 1
ATOM 4707 C CA . VAL A 1 595 ? 34.175 3.174 -29.160 1.00 96.12 595 VAL A CA 1
ATOM 4708 C C . VAL A 1 595 ? 35.233 3.293 -30.265 1.00 96.12 595 VAL A C 1
ATOM 4710 O O . VAL A 1 595 ? 34.895 3.601 -31.409 1.00 96.12 595 VAL A O 1
ATOM 4713 N N . ILE A 1 596 ? 36.496 3.006 -29.932 1.00 95.50 596 ILE A N 1
ATOM 4714 C CA . ILE A 1 596 ? 37.623 2.967 -30.866 1.00 95.50 596 ILE A CA 1
ATOM 4715 C C . ILE A 1 596 ? 37.768 1.572 -31.473 1.00 95.50 596 ILE A C 1
ATOM 4717 O O . ILE A 1 596 ? 37.730 1.433 -32.692 1.00 95.50 596 ILE A O 1
ATOM 4721 N N . GLU A 1 597 ? 37.878 0.530 -30.642 1.00 95.56 597 GLU A N 1
ATOM 4722 C CA . GLU A 1 597 ? 38.187 -0.836 -31.103 1.00 95.56 597 GLU A CA 1
ATOM 4723 C C . GLU A 1 597 ? 37.090 -1.448 -31.989 1.00 95.56 597 GLU A C 1
ATOM 4725 O O . GLU A 1 597 ? 37.364 -2.318 -32.815 1.00 95.56 597 GLU A O 1
ATOM 4730 N N . ARG A 1 598 ? 35.841 -0.991 -31.841 1.00 95.75 598 ARG A N 1
ATOM 4731 C CA . ARG A 1 598 ? 34.701 -1.394 -32.680 1.00 95.75 598 ARG A CA 1
ATOM 4732 C C . ARG A 1 598 ? 34.321 -0.338 -33.722 1.00 95.75 598 ARG A C 1
ATOM 4734 O O . ARG A 1 598 ? 33.251 -0.440 -34.310 1.00 95.75 598 ARG A O 1
ATOM 4741 N N . PHE A 1 599 ? 35.176 0.662 -33.956 1.00 96.12 599 PHE A N 1
ATOM 4742 C CA . PHE A 1 599 ? 34.997 1.712 -34.969 1.00 96.12 599 PHE A CA 1
ATOM 4743 C C . PHE A 1 599 ? 33.704 2.539 -34.836 1.00 96.12 599 PHE A C 1
ATOM 4745 O O . PHE A 1 599 ? 33.256 3.150 -35.808 1.00 96.12 599 PHE A O 1
ATOM 4752 N N . LEU A 1 600 ? 33.119 2.620 -33.636 1.00 95.81 600 LEU A N 1
ATOM 4753 C CA . LEU A 1 600 ? 31.868 3.348 -33.402 1.00 95.81 600 LEU A CA 1
ATOM 4754 C C . LEU A 1 600 ? 32.013 4.848 -33.707 1.00 95.81 600 LEU A C 1
ATOM 4756 O O . LEU A 1 600 ? 31.146 5.446 -34.340 1.00 95.81 600 LEU A O 1
ATOM 4760 N N . LEU A 1 601 ? 33.143 5.455 -33.321 1.00 95.50 601 LEU A N 1
ATOM 4761 C CA . LEU A 1 601 ? 33.435 6.854 -33.652 1.00 95.50 601 LEU A CA 1
ATOM 4762 C C . LEU A 1 601 ? 33.472 7.084 -35.170 1.00 95.50 601 LEU A C 1
ATOM 4764 O O . LEU A 1 601 ? 32.966 8.091 -35.665 1.00 95.50 601 LEU A O 1
ATOM 4768 N N . ASN A 1 602 ? 34.082 6.164 -35.917 1.00 96.19 602 ASN A N 1
ATOM 4769 C CA . ASN A 1 602 ? 34.190 6.255 -37.371 1.00 96.19 602 ASN A CA 1
ATOM 4770 C C . ASN A 1 602 ? 32.814 6.132 -38.037 1.00 96.19 602 ASN A C 1
ATOM 4772 O O . ASN A 1 602 ? 32.522 6.895 -38.962 1.00 96.19 602 ASN A O 1
ATOM 4776 N N . ASP A 1 603 ? 31.966 5.226 -37.546 1.00 94.94 603 ASP A N 1
ATOM 4777 C CA . ASP A 1 603 ? 30.594 5.079 -38.030 1.00 94.94 603 ASP A CA 1
ATOM 4778 C C . ASP A 1 603 ? 29.779 6.359 -37.797 1.00 94.94 603 ASP A C 1
ATOM 4780 O O . ASP A 1 603 ? 29.233 6.931 -38.744 1.00 94.94 603 ASP A O 1
ATOM 4784 N N . PHE A 1 604 ? 29.799 6.907 -36.579 1.00 94.88 604 PHE A N 1
ATOM 4785 C CA . PHE A 1 604 ? 29.071 8.140 -36.262 1.00 94.88 604 PHE A CA 1
ATOM 4786 C C . PHE A 1 604 ? 29.599 9.359 -37.030 1.00 94.88 604 PHE A C 1
ATOM 4788 O O . PHE A 1 604 ? 28.802 10.170 -37.498 1.00 94.88 604 PHE A O 1
ATOM 4795 N N . LYS A 1 605 ? 30.908 9.461 -37.297 1.00 93.56 605 LYS A N 1
ATOM 4796 C CA . LYS A 1 605 ? 31.452 10.472 -38.229 1.00 93.56 605 LYS A CA 1
ATOM 4797 C C . LYS A 1 605 ? 30.887 10.324 -39.640 1.00 93.56 605 LYS A C 1
ATOM 4799 O O . LYS A 1 605 ? 30.570 11.321 -40.289 1.00 93.56 605 LYS A O 1
ATOM 4804 N N . SER A 1 606 ? 30.788 9.092 -40.134 1.00 93.81 606 SER A N 1
ATOM 4805 C CA . SER A 1 606 ? 30.221 8.803 -41.451 1.00 93.81 606 SER A CA 1
ATOM 4806 C C . SER A 1 606 ? 28.732 9.158 -41.503 1.00 93.81 606 SER A C 1
ATOM 4808 O O . SER A 1 606 ? 28.281 9.795 -42.457 1.00 93.81 606 SER A O 1
ATOM 4810 N N . LYS A 1 607 ? 27.966 8.817 -40.461 1.00 93.12 607 LYS A N 1
ATOM 4811 C CA . LYS A 1 607 ? 26.541 9.160 -40.328 1.00 93.12 607 LYS A CA 1
ATOM 4812 C C . LYS A 1 607 ? 26.312 10.672 -40.216 1.00 93.12 607 LYS A C 1
ATOM 4814 O O . LYS A 1 607 ? 25.459 11.194 -40.928 1.00 93.12 607 LYS A O 1
ATOM 4819 N N . ALA A 1 608 ? 27.139 11.397 -39.457 1.00 89.50 608 ALA A N 1
ATOM 4820 C CA . ALA A 1 608 ? 27.086 12.861 -39.354 1.00 89.50 608 ALA A CA 1
ATOM 4821 C C . ALA A 1 608 ? 27.261 13.571 -40.709 1.00 89.50 608 ALA A C 1
ATOM 4823 O O . ALA A 1 608 ? 26.663 14.620 -40.944 1.00 89.50 608 ALA A O 1
ATOM 4824 N N . LYS A 1 609 ? 28.085 13.006 -41.604 1.00 88.19 609 LYS A N 1
ATOM 4825 C CA . LYS A 1 609 ? 28.297 13.531 -42.963 1.00 88.19 609 LYS A CA 1
ATOM 4826 C C . LYS A 1 609 ? 27.154 13.174 -43.913 1.00 88.19 609 LYS A C 1
ATOM 4828 O O . LYS A 1 609 ? 26.771 14.001 -44.731 1.00 88.19 609 LYS A O 1
ATOM 4833 N N . ARG A 1 610 ? 26.643 11.941 -43.824 1.00 87.12 610 ARG A N 1
ATOM 4834 C CA . ARG A 1 610 ? 25.625 11.399 -44.740 1.00 87.12 610 ARG A CA 1
ATOM 4835 C C . ARG A 1 610 ? 24.203 11.855 -44.423 1.00 87.12 610 ARG A C 1
ATOM 4837 O O . ARG A 1 610 ? 23.387 11.898 -45.336 1.00 87.12 610 ARG A O 1
ATOM 4844 N N . ASN A 1 611 ? 23.902 12.191 -43.169 1.00 80.00 611 ASN A N 1
ATOM 4845 C CA . ASN A 1 611 ? 22.565 12.593 -42.739 1.00 80.00 611 ASN A CA 1
ATOM 4846 C C . ASN A 1 611 ? 22.576 14.003 -42.113 1.00 80.00 611 ASN A C 1
ATOM 4848 O O . ASN A 1 611 ? 22.647 14.132 -40.888 1.00 80.00 611 ASN A O 1
ATOM 4852 N N . PRO A 1 612 ? 22.483 15.073 -42.932 1.00 73.38 612 PRO A N 1
ATOM 4853 C CA . PRO A 1 612 ? 22.465 16.451 -42.441 1.00 73.38 612 PRO A CA 1
ATOM 4854 C C . PRO A 1 612 ? 21.324 16.744 -41.456 1.00 73.38 612 PRO A C 1
ATOM 4856 O O . PRO A 1 612 ? 21.489 17.592 -40.584 1.00 73.38 612 PRO A O 1
ATOM 4859 N N . ALA A 1 613 ? 20.196 16.031 -41.567 1.00 71.62 613 ALA A N 1
ATOM 4860 C CA . ALA A 1 613 ? 19.036 16.192 -40.691 1.00 71.62 613 ALA A CA 1
ATOM 4861 C C . ALA A 1 613 ? 19.235 15.574 -39.293 1.00 71.62 613 ALA A C 1
ATOM 4863 O O . ALA A 1 613 ? 18.606 16.027 -38.346 1.00 71.62 613 ALA A O 1
ATOM 4864 N N . ALA A 1 614 ? 20.129 14.587 -39.152 1.00 74.94 614 ALA A N 1
ATOM 4865 C CA . ALA A 1 614 ? 20.526 13.989 -37.869 1.00 74.94 614 ALA A CA 1
ATOM 4866 C C . ALA A 1 614 ? 21.913 14.468 -37.399 1.00 74.94 614 ALA A C 1
ATOM 4868 O O . ALA A 1 614 ? 22.554 13.851 -36.542 1.00 74.94 614 ALA A O 1
ATOM 4869 N N . ARG A 1 615 ? 22.420 15.556 -37.993 1.00 74.38 615 ARG A N 1
ATOM 4870 C CA . ARG A 1 615 ? 23.745 16.105 -37.689 1.00 74.38 615 ARG A CA 1
ATOM 4871 C C . ARG A 1 615 ? 23.864 16.547 -36.231 1.00 74.38 615 ARG A C 1
ATOM 4873 O O . ARG A 1 615 ? 24.954 16.466 -35.677 1.00 74.38 615 ARG A O 1
ATOM 4880 N N . ASP A 1 616 ? 22.768 16.974 -35.614 1.00 80.19 616 ASP A N 1
ATOM 4881 C CA . ASP A 1 616 ? 22.685 17.307 -34.189 1.00 80.19 616 ASP A CA 1
ATOM 4882 C C . ASP A 1 616 ? 22.958 16.093 -33.278 1.00 80.19 616 ASP A C 1
ATOM 4884 O O . ASP A 1 616 ? 23.528 16.253 -32.201 1.00 80.19 616 ASP A O 1
ATOM 4888 N N . VAL A 1 617 ? 22.618 14.878 -33.725 1.00 88.81 617 VAL A N 1
ATOM 4889 C CA . VAL A 1 617 ? 22.854 13.615 -33.000 1.00 88.81 617 VAL A CA 1
ATOM 4890 C C . VAL A 1 617 ? 24.301 13.197 -33.052 1.00 88.81 617 VAL A C 1
ATOM 4892 O O . VAL A 1 617 ? 24.959 13.031 -32.034 1.00 88.81 617 VAL A O 1
ATOM 4895 N N . TYR A 1 618 ? 24.793 12.980 -34.264 1.00 94.38 618 TYR A N 1
ATOM 4896 C CA . TYR A 1 618 ? 26.110 12.394 -34.448 1.00 94.38 618 TYR A CA 1
ATOM 4897 C C . TYR A 1 618 ? 27.205 13.451 -34.267 1.00 94.38 618 TYR A C 1
ATOM 4899 O O . TYR A 1 618 ? 28.294 13.142 -33.790 1.00 94.38 618 TYR A O 1
ATOM 4907 N N . GLY A 1 619 ? 26.918 14.712 -34.605 1.00 91.19 619 GLY A N 1
ATOM 4908 C CA . GLY A 1 619 ? 27.844 15.831 -34.448 1.00 91.19 619 GLY A CA 1
ATOM 4909 C C . GLY A 1 619 ? 28.174 16.131 -32.989 1.00 91.19 619 GLY A C 1
ATOM 4910 O O . GLY A 1 619 ? 29.347 16.322 -32.680 1.00 91.19 619 GLY A O 1
ATOM 4911 N N . SER A 1 620 ? 27.187 16.088 -32.084 1.00 92.06 620 SER A N 1
ATOM 4912 C CA . SER A 1 620 ? 27.425 16.284 -30.644 1.00 92.06 620 SER A CA 1
ATOM 4913 C C . SER A 1 620 ? 28.382 15.229 -30.077 1.00 92.06 620 SER A C 1
ATOM 4915 O O . SER A 1 620 ? 29.250 15.557 -29.269 1.00 92.06 620 SER A O 1
ATOM 4917 N N . PHE A 1 621 ? 28.272 13.976 -30.532 1.00 94.94 621 PHE A N 1
ATOM 4918 C CA . PHE A 1 621 ? 29.167 12.897 -30.127 1.00 94.94 621 PHE A CA 1
ATOM 4919 C C . PHE A 1 621 ? 30.585 13.086 -30.666 1.00 94.94 621 PHE A C 1
ATOM 4921 O O . PHE A 1 621 ? 31.558 12.919 -29.931 1.00 94.94 621 PHE A O 1
ATOM 4928 N N . VAL A 1 622 ? 30.714 13.450 -31.946 1.00 93.00 622 VAL A N 1
ATOM 4929 C CA . VAL A 1 622 ? 32.017 13.712 -32.572 1.00 93.00 622 VAL A CA 1
ATOM 4930 C C . VAL A 1 622 ? 32.718 14.882 -31.880 1.00 93.00 622 VAL A C 1
ATOM 4932 O O . VAL A 1 622 ? 33.893 14.771 -31.533 1.00 93.00 622 VAL A O 1
ATOM 4935 N N . ASP A 1 623 ? 31.998 15.968 -31.598 1.00 91.94 623 ASP A N 1
ATOM 4936 C CA . ASP A 1 623 ? 32.534 17.123 -30.875 1.00 91.94 623 ASP A CA 1
ATOM 4937 C C . ASP A 1 623 ? 32.922 16.765 -29.431 1.00 91.94 623 ASP A C 1
ATOM 4939 O O . ASP A 1 623 ? 33.986 17.167 -28.951 1.00 91.94 623 ASP A O 1
ATOM 4943 N N . PHE A 1 624 ? 32.110 15.956 -28.747 1.00 94.44 624 PHE A N 1
ATOM 4944 C CA . PHE A 1 624 ? 32.434 15.433 -27.421 1.00 94.44 624 PHE A CA 1
ATOM 4945 C C . PHE A 1 624 ? 33.720 14.599 -27.416 1.00 94.44 624 PHE A C 1
ATOM 4947 O O . PHE A 1 624 ? 34.537 14.731 -26.498 1.00 94.44 624 PHE A O 1
ATOM 4954 N N . TRP A 1 625 ? 33.889 13.726 -28.411 1.00 93.44 625 TRP A N 1
ATOM 4955 C CA . TRP A 1 625 ? 34.998 12.780 -28.455 1.00 93.44 625 TRP A CA 1
ATOM 4956 C C . TRP A 1 625 ? 36.302 13.427 -28.928 1.00 93.44 625 TRP A C 1
ATOM 4958 O O . TRP A 1 625 ? 37.346 13.201 -28.327 1.00 93.44 625 TRP A O 1
ATOM 4968 N N . GLU A 1 626 ? 36.262 14.246 -29.982 1.00 91.44 626 GLU A N 1
ATOM 4969 C CA . GLU A 1 626 ? 37.471 14.802 -30.607 1.00 91.44 626 GLU A CA 1
ATOM 4970 C C . GLU A 1 626 ? 37.857 16.182 -30.080 1.00 91.44 626 GLU A C 1
ATOM 4972 O O . GLU A 1 626 ? 39.041 16.490 -29.966 1.00 91.44 626 GLU A O 1
ATOM 4977 N N . LYS A 1 627 ? 36.870 17.027 -29.764 1.00 90.19 627 LYS A N 1
ATOM 4978 C CA . LYS A 1 627 ? 37.100 18.427 -29.366 1.00 90.19 627 LYS A CA 1
ATOM 4979 C C . LYS A 1 627 ? 36.998 18.640 -27.861 1.00 90.19 627 LYS A C 1
ATOM 4981 O O . LYS A 1 627 ? 37.074 19.773 -27.398 1.00 90.19 627 LYS A O 1
ATOM 4986 N N . ASN A 1 628 ? 36.807 17.565 -27.095 1.00 85.38 628 ASN A N 1
ATOM 4987 C CA . ASN A 1 628 ? 36.565 17.607 -25.655 1.00 85.38 628 ASN A CA 1
ATOM 4988 C C . ASN A 1 628 ? 35.384 18.507 -25.238 1.00 85.38 628 ASN A C 1
ATOM 4990 O O . ASN A 1 628 ? 35.348 18.960 -24.093 1.00 85.38 628 ASN A O 1
ATOM 4994 N N . ALA A 1 629 ? 34.407 18.742 -26.122 1.00 86.25 629 ALA A N 1
ATOM 4995 C CA . ALA A 1 629 ? 33.252 19.582 -25.814 1.00 86.25 629 ALA A CA 1
ATOM 4996 C C . ALA A 1 629 ? 32.429 18.994 -24.650 1.00 86.25 629 ALA A C 1
ATOM 4998 O O . ALA A 1 629 ? 32.227 17.776 -24.581 1.00 86.25 629 ALA A O 1
ATOM 4999 N N . ASP A 1 630 ? 31.929 19.837 -23.735 1.00 83.62 630 ASP A N 1
ATOM 5000 C CA . ASP A 1 630 ? 30.993 19.388 -22.693 1.00 83.62 630 ASP A CA 1
ATOM 5001 C C . ASP A 1 630 ? 29.572 19.282 -23.255 1.00 83.62 630 ASP A C 1
ATOM 5003 O O . ASP A 1 630 ? 28.695 20.104 -23.004 1.00 83.62 630 ASP A O 1
ATOM 5007 N N . SER A 1 631 ? 29.356 18.246 -24.059 1.00 84.31 631 SER A N 1
ATOM 5008 C CA . SER A 1 631 ? 28.078 17.986 -24.721 1.00 84.31 631 SER A CA 1
ATOM 5009 C C . SER A 1 631 ? 27.218 16.970 -23.964 1.00 84.31 631 SER A C 1
ATOM 5011 O O . SER A 1 631 ? 26.243 16.474 -24.515 1.00 84.31 631 SER A O 1
ATOM 5013 N N . ARG A 1 632 ? 27.524 16.645 -22.696 1.00 83.75 632 ARG A N 1
ATOM 5014 C CA . ARG A 1 632 ? 26.854 15.568 -21.924 1.00 83.75 632 ARG A CA 1
ATOM 5015 C C . ARG A 1 632 ? 25.329 15.697 -21.838 1.00 83.75 632 ARG A C 1
ATOM 5017 O O . ARG A 1 632 ? 24.637 14.695 -21.689 1.00 83.75 632 ARG A O 1
ATOM 5024 N N . ARG A 1 633 ? 24.801 16.917 -21.963 1.00 88.19 633 ARG A N 1
ATOM 5025 C CA . ARG A 1 633 ? 23.358 17.206 -21.969 1.00 88.19 633 ARG A CA 1
ATOM 5026 C C . ARG A 1 633 ? 22.748 17.394 -23.360 1.00 88.19 633 ARG A C 1
ATOM 5028 O O . ARG A 1 633 ? 21.565 17.696 -23.441 1.00 88.19 633 ARG A O 1
ATOM 5035 N N . ALA A 1 634 ? 23.496 17.175 -24.443 1.00 92.12 634 ALA A N 1
ATOM 5036 C CA . ALA A 1 634 ? 23.042 17.434 -25.814 1.00 92.12 634 ALA A CA 1
ATOM 5037 C C . ALA A 1 634 ? 21.753 16.687 -26.206 1.00 92.12 634 ALA A C 1
ATOM 5039 O O . ALA A 1 634 ? 21.034 17.133 -27.095 1.00 92.12 634 ALA A O 1
ATOM 5040 N N . HIS A 1 635 ? 21.439 15.569 -25.541 1.00 94.56 635 HIS A N 1
ATOM 5041 C CA . HIS A 1 635 ? 20.242 14.767 -25.814 1.00 94.56 635 HIS A CA 1
ATOM 5042 C C . HIS A 1 635 ? 19.215 14.763 -24.673 1.00 94.56 635 HIS A C 1
ATOM 5044 O O . HIS A 1 635 ? 18.207 14.064 -24.782 1.00 94.56 635 HIS A O 1
ATOM 5050 N N . ALA A 1 636 ? 19.430 15.543 -23.605 1.00 95.12 636 ALA A N 1
ATOM 5051 C CA . ALA A 1 636 ? 18.554 15.550 -22.431 1.00 95.12 636 ALA A CA 1
ATOM 5052 C C . ALA A 1 636 ? 17.112 15.935 -22.803 1.00 95.12 636 ALA A C 1
ATOM 5054 O O . ALA A 1 636 ? 16.205 15.129 -22.617 1.00 95.12 636 ALA A O 1
ATOM 5055 N N . ASP A 1 637 ? 16.918 17.083 -23.458 1.00 95.19 637 ASP A N 1
ATOM 5056 C CA . ASP A 1 637 ? 15.595 17.574 -23.870 1.00 95.19 637 ASP A CA 1
ATOM 5057 C C . ASP A 1 637 ? 14.858 16.608 -24.808 1.00 95.19 637 ASP A C 1
ATOM 5059 O O . ASP A 1 637 ? 13.626 16.562 -24.845 1.00 95.19 637 ASP A O 1
ATOM 5063 N N . PHE A 1 638 ? 15.595 15.851 -25.628 1.00 95.81 638 PHE A N 1
ATOM 5064 C CA . PHE A 1 638 ? 14.985 14.815 -26.452 1.00 95.81 638 PHE A CA 1
ATOM 5065 C C . PHE A 1 638 ? 14.450 13.680 -25.584 1.00 95.81 638 PHE A C 1
ATOM 5067 O O . PHE A 1 638 ? 13.278 13.336 -25.713 1.00 95.81 638 PHE A O 1
ATOM 5074 N N . PHE A 1 639 ? 15.281 13.115 -24.703 1.00 97.56 639 PHE A N 1
ATOM 5075 C CA . PHE A 1 639 ? 14.876 11.982 -23.875 1.00 97.56 639 PHE A CA 1
ATOM 5076 C C . PHE A 1 639 ? 13.801 12.358 -22.855 1.00 97.56 639 PHE A C 1
ATOM 5078 O O . PHE A 1 639 ? 12.869 11.584 -22.654 1.00 97.56 639 PHE A O 1
ATOM 5085 N N . GLU A 1 640 ? 13.858 13.551 -22.265 1.00 96.94 640 GLU A N 1
ATOM 5086 C CA . GLU A 1 640 ? 12.822 14.045 -21.353 1.00 96.94 640 GLU A CA 1
ATOM 5087 C C . GLU A 1 640 ? 11.458 14.148 -22.049 1.00 96.94 640 GLU A C 1
ATOM 5089 O O . GLU A 1 640 ? 10.455 13.649 -21.526 1.00 96.94 640 GLU A O 1
ATOM 5094 N N . ARG A 1 641 ? 11.414 14.710 -23.265 1.00 97.00 641 ARG A N 1
ATOM 5095 C CA . ARG A 1 641 ? 10.184 14.768 -24.074 1.00 97.00 641 ARG A CA 1
ATOM 5096 C C . ARG A 1 641 ? 9.736 13.386 -24.531 1.00 97.00 641 ARG A C 1
ATOM 5098 O O . ARG A 1 641 ? 8.552 13.073 -24.438 1.00 97.00 641 ARG A O 1
ATOM 5105 N N . TYR A 1 642 ? 10.670 12.552 -24.982 1.00 97.12 642 TYR A N 1
ATOM 5106 C CA . TYR A 1 642 ? 10.400 11.184 -25.415 1.00 97.12 642 TYR A CA 1
ATOM 5107 C C . TYR A 1 642 ? 9.747 10.362 -24.298 1.00 97.12 642 TYR A C 1
ATOM 5109 O O . TYR A 1 642 ? 8.657 9.830 -24.496 1.00 97.12 642 TYR A O 1
ATOM 5117 N N . PHE A 1 643 ? 10.352 10.304 -23.107 1.00 97.44 643 PHE A N 1
ATOM 5118 C CA . PHE A 1 643 ? 9.806 9.519 -21.999 1.00 97.44 643 PHE A CA 1
ATOM 5119 C C . PHE A 1 643 ? 8.531 10.128 -21.415 1.00 97.44 643 PHE A C 1
ATOM 5121 O O . PHE A 1 643 ? 7.664 9.380 -20.969 1.00 97.44 643 PHE A O 1
ATOM 5128 N N . THR A 1 644 ? 8.368 11.454 -21.453 1.00 95.94 644 THR A N 1
ATOM 5129 C CA . THR A 1 644 ? 7.091 12.094 -21.096 1.00 95.94 644 THR A CA 1
ATOM 5130 C C . THR A 1 644 ? 5.973 11.645 -22.027 1.00 95.94 644 THR A C 1
ATOM 5132 O O . THR A 1 644 ? 4.978 11.098 -21.554 1.00 95.94 644 THR A O 1
ATOM 5135 N N . ARG A 1 645 ? 6.191 11.735 -23.342 1.00 95.69 645 ARG A N 1
ATOM 5136 C CA . ARG A 1 645 ? 5.245 11.249 -24.349 1.00 95.69 645 ARG A CA 1
ATOM 5137 C C . ARG A 1 645 ? 4.973 9.750 -24.209 1.00 95.69 645 ARG A C 1
ATOM 5139 O O . ARG A 1 645 ? 3.822 9.336 -24.282 1.00 95.69 645 ARG A O 1
ATOM 5146 N N . LEU A 1 646 ? 6.003 8.936 -23.969 1.00 95.69 646 LEU A N 1
ATOM 5147 C CA . LEU A 1 646 ? 5.858 7.488 -23.800 1.00 95.69 646 LEU A CA 1
ATOM 5148 C C . LEU A 1 646 ? 4.963 7.147 -22.597 1.00 95.69 646 LEU A C 1
ATOM 5150 O O . LEU A 1 646 ? 4.086 6.292 -22.710 1.00 95.69 646 LEU A O 1
ATOM 5154 N N . ARG A 1 647 ? 5.131 7.840 -21.459 1.00 93.25 647 ARG A N 1
ATOM 5155 C CA . ARG A 1 647 ? 4.239 7.696 -20.291 1.00 93.25 647 ARG A CA 1
ATOM 5156 C C . ARG A 1 647 ? 2.809 8.098 -20.629 1.00 93.25 647 ARG A C 1
ATOM 5158 O O . ARG A 1 647 ? 1.873 7.411 -20.229 1.00 93.25 647 ARG A O 1
ATOM 5165 N N . GLU A 1 648 ? 2.643 9.203 -21.348 1.00 92.12 648 GLU A N 1
ATOM 5166 C CA . GLU A 1 648 ? 1.329 9.723 -21.714 1.00 92.12 648 GLU A CA 1
ATOM 5167 C C . GLU A 1 648 ? 0.575 8.790 -22.662 1.00 92.12 648 GLU A C 1
ATOM 5169 O O . GLU A 1 648 ? -0.603 8.530 -22.437 1.00 92.12 648 GLU A O 1
ATOM 5174 N N . GLN A 1 649 ? 1.254 8.241 -23.667 1.00 92.56 649 GLN A N 1
ATOM 5175 C CA . GLN A 1 649 ? 0.684 7.302 -24.637 1.00 92.56 649 GLN A CA 1
ATOM 5176 C C . GLN A 1 649 ? 0.401 5.919 -24.037 1.00 92.56 649 GLN A C 1
ATOM 5178 O O . GLN A 1 649 ? -0.452 5.192 -24.539 1.00 92.56 649 GLN A O 1
ATOM 5183 N N . SER A 1 650 ? 1.091 5.564 -22.951 1.00 93.69 650 SER A N 1
ATOM 5184 C CA . SER A 1 650 ? 0.911 4.285 -22.251 1.00 93.69 650 SER A CA 1
ATOM 5185 C C . SER A 1 650 ? -0.325 4.233 -21.351 1.00 93.69 650 SER A C 1
ATOM 5187 O O . SER A 1 650 ? -0.630 3.174 -20.803 1.00 93.69 650 SER A O 1
ATOM 5189 N N . LEU A 1 651 ? -1.030 5.353 -21.164 1.00 94.44 651 LEU A N 1
ATOM 5190 C CA . LEU A 1 651 ? -2.291 5.400 -20.427 1.00 94.44 651 LEU A CA 1
ATOM 5191 C C . LEU A 1 651 ? -3.395 5.922 -21.343 1.00 94.44 651 LEU A C 1
ATOM 5193 O O . LEU A 1 651 ? -3.179 6.831 -22.145 1.00 94.44 651 LEU A O 1
ATOM 5197 N N . LEU A 1 652 ? -4.595 5.383 -21.177 1.00 91.44 652 LEU A N 1
ATOM 5198 C CA . LEU A 1 652 ? -5.778 5.864 -21.879 1.00 91.44 652 LEU A CA 1
ATOM 5199 C C . LEU A 1 652 ? -6.285 7.135 -21.195 1.00 91.44 652 LEU A C 1
ATOM 5201 O O . LEU A 1 652 ? -6.235 7.231 -19.968 1.00 91.44 652 LEU A O 1
ATOM 5205 N N . SER A 1 653 ? -6.781 8.084 -21.983 1.00 87.44 653 SER A N 1
ATOM 5206 C CA . SER A 1 653 ? -7.595 9.194 -21.487 1.00 87.44 653 SER A CA 1
ATOM 5207 C C . SER A 1 653 ? -9.055 8.887 -21.769 1.00 87.44 653 SER A C 1
ATOM 5209 O O . SER A 1 653 ? -9.405 8.554 -22.900 1.00 87.44 653 SER A O 1
ATOM 5211 N N . VAL A 1 654 ? -9.892 9.039 -20.756 1.00 80.62 654 VAL A N 1
ATOM 5212 C CA . VAL A 1 654 ? -11.343 9.071 -20.887 1.00 80.62 654 VAL A CA 1
ATOM 5213 C C . VAL A 1 654 ? -11.732 10.532 -20.720 1.00 80.62 654 VAL A C 1
ATOM 5215 O O . VAL A 1 654 ? -11.391 11.141 -19.704 1.00 80.62 654 VAL A O 1
ATOM 5218 N N . ASN A 1 655 ? -12.374 11.119 -21.731 1.00 57.16 655 ASN A N 1
ATOM 5219 C CA . ASN A 1 655 ? -13.035 12.401 -21.518 1.00 57.16 655 ASN A CA 1
ATOM 5220 C C . ASN A 1 655 ? -14.168 12.137 -20.522 1.00 57.16 655 ASN A C 1
ATOM 5222 O O . ASN A 1 655 ? -14.936 11.206 -20.761 1.00 57.16 655 ASN A O 1
ATOM 5226 N N . PRO A 1 656 ? -14.246 12.862 -19.397 1.00 48.47 656 PRO A N 1
ATOM 5227 C CA . PRO A 1 656 ? -15.415 12.764 -18.544 1.00 48.47 656 PRO A CA 1
ATOM 5228 C C . PRO A 1 656 ? -16.612 13.269 -19.357 1.00 48.47 656 PRO A C 1
ATOM 5230 O O . PRO A 1 656 ? -16.629 14.440 -19.741 1.00 48.47 656 PRO A O 1
ATOM 5233 N N . ASP A 1 657 ? -17.526 12.355 -19.687 1.00 35.12 657 ASP A N 1
ATOM 5234 C CA . ASP A 1 657 ? -18.846 12.676 -20.242 1.00 35.12 657 ASP A CA 1
ATOM 5235 C C . ASP A 1 657 ? -19.718 13.387 -19.197 1.00 35.12 657 ASP A C 1
ATOM 5237 O O . ASP A 1 657 ? -19.635 13.012 -17.998 1.00 35.12 657 ASP A O 1
#

Sequence (657 aa):
MRKEIRKTELEATHVPWAQRLEKENIPFKMWGSAGPDFLLTNNGAILETKRDDSASAVKSGFLEILARSGDARFDPKDAPFIGVITPSSMYIWKNDGTGHFGSPQAPDIQFDISEKKQFVEYLKRPSPLILDDHLDDVLRLIYGQQCPDSLAALLCVLNLHKKTVVATNAAIVFSPGGGANERAIPVDKAAKNFIIRELLNKYTVRDHNEVRRHIRHRWSQYQPDGKKAGLGKYYTPEHLVDHVRTLIEPFLTDRPYVADLAAGCGAFLAKFEDCRIIGRDIDQQAVALLAEMGFPKIEEDNSLLHVNRAKLGLRENDRLVLVGNPPYNDTTSLNRRYGTNKKEGRGLVRDPDLRAKDAGIAFLRAFAKLHPDAIGILHPLSYLIKETNFQELVRPFSDGKSSFTSRYKLTAAAVFSSAEFGSGIEGTTPFPVVAALYAPGAMDYRYISQFEFPIFVGHGSGLSDTGRRLALSRITTIDGIIRKYPPTAGMSKTSDIGLYQYNIRDTNSLLTSGALSSKTDKNRIPVQFVDLWKYSYLNCYKRYFGKSFIFGNLSPIIDPKDTEDETFRDRCVIDTVMNNQNIESLNRSNPRSFVIERFLLNDFKSKAKRNPAARDVYGSFVDFWEKNADSRRAHADFFERYFTRLREQSLLSVNPD

pLDDT: mean 85.62, std 14.65, range [29.31, 98.75]

Radius of gyration: 35.83 Å; chains: 1; bounding box: 74×92×114 Å

Secondary structure (DSSP, 8-state):
--------GGGTTHHHHHHHHHHTT--EE--GGGS-SEEETTT--EEEE-SS--HHHHHHHHHHHHTTTT-TTT-GGG-SEEEEE-SSEEEEEE--SSS----TT--SEEEEGGGHHHHHHHHTSPPPEEGGGGHHHHHHHHHSTT-S-HHHHHHHHTTTTSS-EEE-SSEEEESTT-GGG-EEEE--HHHHHHHIIIIITTEE-S-HHHHHHHHHHHGGGGS-HHHHHHHT-----HHHHHHHHHHHGGG-TT--EEEETT-TTTTTGGGGTTSEEEEEES-HHHHHHHHHTT-SSEEE--TTSS--TGGGT--TTS-EEEEE-----BTT-THHHHSSS----------GGG--SBHHHHHHHHHHHT--SEEEEEEETHHHHSHHHHHHHHS--TTSS--HHHHEEEEEEEEEEGGGGS---TTPPP-EEEEEEEEES---HHHHHH--EEEEEEETTEEEEEEEEE-GGG--BSTTTS--S---TTS--S-TTSEEEEP-SSHHHHHHH--EES---TTEEEEPGGGHHHHHHHHHHHHHS---TTTTTS--B--TTTTT-HHHHHHHHHHHHHH-TTSGGG-TT-TT-HHHHT-HHHHHHHHHHH-GGGHHHHHHHHHHHHS----TTTTHHHHHHHHHHHHHHTEEE----